Protein AF-0000000066936733 (afdb_homodimer)

Nearest PDB structures (foldseek):
  2cfc-assembly1_D  TM=8.389E-01  e=5.041E-12  Xanthobacter autotrophicus Py2
  1iy8-assembly1_B  TM=8.478E-01  e=8.019E-11  Leifsonia aquatica
  6jhb-assembly1_B-2  TM=8.256E-01  e=4.486E-10  Microcystis aeruginosa FACHB-905 = DIANCHI905
  5ts3-assembly1_B-2  TM=7.560E-01  e=9.069E-11  Brucella melitensis ATCC 23457
  7x5j-assembly1_D  TM=8.198E-01  e=4.363E-09  Candidatus Methanoliparum

Organism: NCBI:txid1442368

Structure (mmCIF, N/CA/C/O backbone):
data_AF-0000000066936733-model_v1
#
loop_
_entity.id
_entity.type
_entity.pdbx_description
1 polymer 'Uncharacterized protein'
#
loop_
_atom_site.group_PDB
_atom_site.id
_atom_site.type_symbol
_atom_site.label_atom_id
_atom_site.label_alt_id
_atom_site.label_comp_id
_atom_site.label_asym_id
_atom_site.label_entity_id
_atom_site.label_seq_id
_atom_site.pdbx_PDB_ins_code
_atom_site.Cartn_x
_atom_site.Cartn_y
_atom_site.Cartn_z
_atom_site.occupancy
_atom_site.B_iso_or_equiv
_atom_site.auth_seq_id
_atom_site.auth_comp_id
_atom_site.auth_asym_id
_atom_site.auth_atom_id
_atom_site.pdbx_PDB_model_num
ATOM 1 N N . MET A 1 1 ? 7.762 -40.188 -6.352 1 65.81 1 MET A N 1
ATOM 2 C CA . MET A 1 1 ? 6.75 -39.156 -6.543 1 65.81 1 MET A CA 1
ATOM 3 C C . MET A 1 1 ? 7.078 -37.906 -5.715 1 65.81 1 MET A C 1
ATOM 5 O O . MET A 1 1 ? 7.52 -38.031 -4.566 1 65.81 1 MET A O 1
ATOM 9 N N . GLY A 1 2 ? 7.18 -36.75 -6.48 1 73.94 2 GLY A N 1
ATOM 10 C CA . GLY A 1 2 ? 7.602 -35.562 -5.75 1 73.94 2 GLY A CA 1
ATOM 11 C C . GLY A 1 2 ? 6.551 -35.062 -4.777 1 73.94 2 GLY A C 1
ATOM 12 O O . GLY A 1 2 ? 5.395 -35.469 -4.828 1 73.94 2 GLY A O 1
ATOM 13 N N . ARG A 1 3 ? 6.855 -34.406 -3.805 1 79.44 3 ARG A N 1
ATOM 14 C CA . ARG A 1 3 ? 6.023 -33.875 -2.734 1 79.44 3 ARG A CA 1
ATOM 15 C C . ARG A 1 3 ? 4.91 -33 -3.293 1 79.44 3 ARG A C 1
ATOM 17 O O . ARG A 1 3 ? 3.902 -32.75 -2.625 1 79.44 3 ARG A O 1
ATOM 24 N N . LEU A 1 4 ? 4.984 -32.625 -4.613 1 88.5 4 LEU A N 1
ATOM 25 C CA . LEU A 1 4 ? 4.031 -31.703 -5.211 1 88.5 4 LEU A CA 1
ATOM 26 C C . LEU A 1 4 ? 3.385 -32.312 -6.449 1 88.5 4 LEU A C 1
ATOM 28 O O . LEU A 1 4 ? 2.904 -31.578 -7.324 1 88.5 4 LEU A O 1
ATOM 32 N N . ASP A 1 5 ? 3.475 -33.562 -6.422 1 89.56 5 ASP A N 1
ATOM 33 C CA . ASP A 1 5 ? 2.84 -34.25 -7.539 1 89.56 5 ASP A CA 1
ATOM 34 C C . ASP A 1 5 ? 1.349 -33.938 -7.605 1 89.56 5 ASP A C 1
ATOM 36 O O . ASP A 1 5 ? 0.648 -34 -6.594 1 89.56 5 ASP A O 1
ATOM 40 N N . GLY A 1 6 ? 0.917 -33.531 -8.797 1 89.06 6 GLY A N 1
ATOM 41 C CA . GLY A 1 6 ? -0.493 -33.25 -9.008 1 89.06 6 GLY A CA 1
ATOM 42 C C . GLY A 1 6 ? -0.861 -31.797 -8.695 1 89.06 6 GLY A C 1
ATOM 43 O O . GLY A 1 6 ? -1.984 -31.375 -8.969 1 89.06 6 GLY A O 1
ATOM 44 N N . LYS A 1 7 ? 0.044 -31.062 -8.117 1 91.94 7 LYS A N 1
ATOM 45 C CA . LYS A 1 7 ? -0.211 -29.656 -7.82 1 91.94 7 LYS A CA 1
ATOM 46 C C . LYS A 1 7 ? 0.039 -28.781 -9.047 1 91.94 7 LYS A C 1
ATOM 48 O O . LYS A 1 7 ? 0.949 -29.047 -9.836 1 91.94 7 LYS A O 1
ATOM 53 N N . VAL A 1 8 ? -0.805 -27.844 -9.188 1 96 8 VAL A N 1
ATOM 54 C CA . VAL A 1 8 ? -0.649 -26.828 -10.219 1 96 8 VAL A CA 1
ATOM 55 C C . VAL A 1 8 ? -0.465 -25.453 -9.57 1 96 8 VAL A C 1
ATOM 57 O O . VAL A 1 8 ? -1.306 -25.016 -8.789 1 96 8 VAL A O 1
ATOM 60 N N . MET A 1 9 ? 0.698 -24.766 -9.953 1 95.19 9 MET A N 1
ATOM 61 C CA . MET A 1 9 ? 1.066 -23.531 -9.258 1 95.19 9 MET A CA 1
ATOM 62 C C . MET A 1 9 ? 1.218 -22.375 -10.242 1 95.19 9 MET A C 1
ATOM 64 O O . MET A 1 9 ? 1.715 -22.562 -11.359 1 95.19 9 MET A O 1
ATOM 68 N N . ILE A 1 10 ? 0.729 -21.25 -9.805 1 96.62 10 ILE A N 1
ATOM 69 C CA . ILE A 1 10 ? 1.146 -20 -10.438 1 96.62 10 ILE A CA 1
ATOM 70 C C . ILE A 1 10 ? 2.283 -19.375 -9.633 1 96.62 10 ILE A C 1
ATOM 72 O O . ILE A 1 10 ? 2.189 -19.234 -8.414 1 96.62 10 ILE A O 1
ATOM 76 N N . VAL A 1 11 ? 3.4 -19.062 -10.281 1 93.31 11 VAL A N 1
ATOM 77 C CA . VAL A 1 11 ? 4.516 -18.359 -9.672 1 93.31 11 VAL A CA 1
ATOM 78 C C . VAL A 1 11 ? 4.762 -17.047 -10.414 1 93.31 11 VAL A C 1
ATOM 80 O O . VAL A 1 11 ? 5.016 -17.047 -11.625 1 93.31 11 VAL A O 1
ATOM 83 N N . THR A 1 12 ? 4.625 -15.945 -9.734 1 94.38 12 THR A N 1
ATOM 84 C CA . THR A 1 12 ? 4.914 -14.664 -10.359 1 94.38 12 THR A CA 1
ATOM 85 C C . THR A 1 12 ? 6.398 -14.328 -10.25 1 94.38 12 THR A C 1
ATOM 87 O O . THR A 1 12 ? 7.078 -14.789 -9.336 1 94.38 12 THR A O 1
ATOM 90 N N . GLY A 1 13 ? 6.883 -13.547 -11.211 1 91.44 13 GLY A N 1
ATOM 91 C CA . GLY A 1 13 ? 8.281 -13.156 -11.203 1 91.44 13 GLY A CA 1
ATOM 92 C C . GLY A 1 13 ? 9.211 -14.258 -11.68 1 91.44 13 GLY A C 1
ATOM 93 O O . GLY A 1 13 ? 10.398 -14.258 -11.344 1 91.44 13 GLY A O 1
ATOM 94 N N . SER A 1 14 ? 8.742 -15.18 -12.414 1 89.75 14 SER A N 1
ATOM 95 C CA . SER A 1 14 ? 9.484 -16.391 -12.773 1 89.75 14 SER A CA 1
ATOM 96 C C . SER A 1 14 ? 10.641 -16.062 -13.719 1 89.75 14 SER A C 1
ATOM 98 O O . SER A 1 14 ? 11.555 -16.875 -13.891 1 89.75 14 SER A O 1
ATOM 100 N N . GLY A 1 15 ? 10.641 -14.875 -14.305 1 85.62 15 GLY A N 1
ATOM 101 C CA . GLY A 1 15 ? 11.719 -14.484 -15.203 1 85.62 15 GLY A CA 1
ATOM 102 C C . GLY A 1 15 ? 12.797 -13.672 -14.523 1 85.62 15 GLY A C 1
ATOM 103 O O . GLY A 1 15 ? 13.781 -13.289 -15.156 1 85.62 15 GLY A O 1
ATOM 104 N N . SER A 1 16 ? 12.633 -13.242 -13.305 1 72.19 16 SER A N 1
ATOM 105 C CA . SER A 1 16 ? 13.469 -12.266 -12.609 1 72.19 16 SER A CA 1
ATOM 106 C C . SER A 1 16 ? 14.898 -12.766 -12.453 1 72.19 16 SER A C 1
ATOM 108 O O . SER A 1 16 ? 15.828 -11.977 -12.336 1 72.19 16 SER A O 1
ATOM 110 N N . GLY A 1 17 ? 15.281 -14.008 -12.469 1 57.44 17 GLY A N 1
ATOM 111 C CA . GLY A 1 17 ? 16.656 -14.484 -12.32 1 57.44 17 GLY A CA 1
ATOM 112 C C . GLY A 1 17 ? 17.531 -14.148 -13.516 1 57.44 17 GLY A C 1
ATOM 113 O O . GLY A 1 17 ? 18.75 -14.297 -13.453 1 57.44 17 GLY A O 1
ATOM 114 N N . PHE A 1 18 ? 17.078 -13.734 -14.578 1 50.59 18 PHE A N 1
ATOM 115 C CA . PHE A 1 18 ? 17.859 -13.578 -15.789 1 50.59 18 PHE A CA 1
ATOM 116 C C . PHE A 1 18 ? 17.797 -12.141 -16.312 1 50.59 18 PHE A C 1
ATOM 118 O O . PHE A 1 18 ? 18.594 -11.734 -17.141 1 50.59 18 PHE A O 1
ATOM 125 N N . GLY A 1 19 ? 17.016 -11.336 -15.992 1 49.41 19 GLY A N 1
ATOM 126 C CA . GLY A 1 19 ? 16.844 -10.047 -16.641 1 49.41 19 GLY A CA 1
ATOM 127 C C . GLY A 1 19 ? 17.641 -8.938 -15.969 1 49.41 19 GLY A C 1
ATOM 128 O O . GLY A 1 19 ? 18.203 -9.141 -14.891 1 49.41 19 GLY A O 1
ATOM 129 N N . ARG A 1 20 ? 18.109 -7.938 -16.781 1 42.97 20 ARG A N 1
ATOM 130 C CA . ARG A 1 20 ? 18.938 -6.742 -16.609 1 42.97 20 ARG A CA 1
ATOM 131 C C . ARG A 1 20 ? 18.625 -6.062 -15.281 1 42.97 20 ARG A C 1
ATOM 133 O O . ARG A 1 20 ? 19.234 -5.043 -14.945 1 42.97 20 ARG A O 1
ATOM 140 N N . GLY A 1 21 ? 17.453 -6.172 -14.938 1 42.09 21 GLY A N 1
ATOM 141 C CA . GLY A 1 21 ? 17.172 -5.273 -13.828 1 42.09 21 GLY A CA 1
ATOM 142 C C . GLY A 1 21 ? 17.922 -5.637 -12.555 1 42.09 21 GLY A C 1
ATOM 143 O O . GLY A 1 21 ? 17.5 -5.258 -11.461 1 42.09 21 GLY A O 1
ATOM 144 N N . ARG A 1 22 ? 18.812 -6.594 -12.648 1 43.16 22 ARG A N 1
ATOM 145 C CA . ARG A 1 22 ? 19.797 -6.859 -11.594 1 43.16 22 ARG A CA 1
ATOM 146 C C . ARG A 1 22 ? 20.297 -5.559 -10.984 1 43.16 22 ARG A C 1
ATOM 148 O O . ARG A 1 22 ? 20.734 -5.539 -9.828 1 43.16 22 ARG A O 1
ATOM 155 N N . GLU A 1 23 ? 20.75 -4.742 -11.852 1 39.94 23 GLU A N 1
ATOM 156 C CA . GLU A 1 23 ? 21.375 -3.514 -11.359 1 39.94 23 GLU A CA 1
ATOM 157 C C . GLU A 1 23 ? 20.5 -2.83 -10.312 1 39.94 23 GLU A C 1
ATOM 159 O O . GLU A 1 23 ? 21 -2.148 -9.422 1 39.94 23 GLU A O 1
ATOM 164 N N . LYS A 1 24 ? 19.219 -2.695 -10.758 1 41.41 24 LYS A N 1
ATOM 165 C CA . LYS A 1 24 ? 18.422 -1.856 -9.875 1 41.41 24 LYS A CA 1
ATOM 166 C C . LYS A 1 24 ? 17.953 -2.633 -8.648 1 41.41 24 LYS A C 1
ATOM 168 O O . LYS A 1 24 ? 17.281 -2.086 -7.781 1 41.41 24 LYS A O 1
ATOM 173 N N . TYR A 1 25 ? 17.719 -4.027 -8.867 1 41.09 25 TYR A N 1
ATOM 174 C CA . TYR A 1 25 ? 17.453 -4.855 -7.695 1 41.09 25 TYR A CA 1
ATOM 175 C C . TYR A 1 25 ? 18.688 -5 -6.828 1 41.09 25 TYR A C 1
ATOM 177 O O . TYR A 1 25 ? 19.781 -5.242 -7.336 1 41.09 25 TYR A O 1
ATOM 185 N N . HIS A 1 26 ? 18.906 -4.289 -6.008 1 38.84 26 HIS A N 1
ATOM 186 C CA . HIS A 1 26 ? 20.047 -4.688 -5.188 1 38.84 26 HIS A CA 1
ATOM 187 C C . HIS A 1 26 ? 20.234 -6.199 -5.203 1 38.84 26 HIS A C 1
ATOM 189 O O . HIS A 1 26 ? 19.266 -6.949 -5.348 1 38.84 26 HIS A O 1
ATOM 195 N N . ALA A 1 27 ? 21.578 -6.699 -5.527 1 36.16 27 ALA A N 1
ATOM 196 C CA . ALA A 1 27 ? 22.188 -8.023 -5.582 1 36.16 27 ALA A CA 1
ATOM 197 C C . ALA A 1 27 ? 21.359 -9.047 -4.809 1 36.16 27 ALA A C 1
ATOM 199 O O . ALA A 1 27 ? 21.172 -10.172 -5.266 1 36.16 27 ALA A O 1
ATOM 200 N N . ASP A 1 28 ? 21.375 -8.961 -3.635 1 38.09 28 ASP A N 1
ATOM 201 C CA . ASP A 1 28 ? 21.344 -10.109 -2.729 1 38.09 28 ASP A CA 1
ATOM 202 C C . ASP A 1 28 ? 20 -10.82 -2.775 1 38.09 28 ASP A C 1
ATOM 204 O O . ASP A 1 28 ? 19.891 -11.992 -2.41 1 38.09 28 ASP A O 1
ATOM 208 N N . ASN A 1 29 ? 18.734 -10.164 -2.471 1 42.06 29 ASN A N 1
ATOM 209 C CA . ASN A 1 29 ? 17.719 -10.984 -1.828 1 42.06 29 ASN A CA 1
ATOM 210 C C . ASN A 1 29 ? 16.734 -11.562 -2.846 1 42.06 29 ASN A C 1
ATOM 212 O O . ASN A 1 29 ? 16.297 -12.703 -2.715 1 42.06 29 ASN A O 1
ATOM 216 N N . ALA A 1 30 ? 15.945 -10.766 -3.787 1 47.16 30 ALA A N 1
ATOM 217 C CA . ALA A 1 30 ? 14.617 -11.148 -4.258 1 47.16 30 ALA A CA 1
ATOM 218 C C . ALA A 1 30 ? 14.703 -12.062 -5.477 1 47.16 30 ALA A C 1
ATOM 220 O O . ALA A 1 30 ? 14 -13.07 -5.559 1 47.16 30 ALA A O 1
ATOM 221 N N . PRO A 1 31 ? 15.344 -11.633 -6.703 1 48.5 31 PRO A N 1
ATOM 222 C CA . PRO A 1 31 ? 15.203 -12.328 -7.984 1 48.5 31 PRO A CA 1
ATOM 223 C C . PRO A 1 31 ? 15.602 -13.797 -7.91 1 48.5 31 PRO A C 1
ATOM 225 O O . PRO A 1 31 ? 14.938 -14.648 -8.5 1 48.5 31 PRO A O 1
ATOM 228 N N . ILE A 1 32 ? 16.75 -14.008 -7.207 1 53.69 32 ILE A N 1
ATOM 229 C CA . ILE A 1 32 ? 17.297 -15.359 -7.207 1 53.69 32 ILE A CA 1
ATOM 230 C C . ILE A 1 32 ? 16.312 -16.312 -6.543 1 53.69 32 ILE A C 1
ATOM 232 O O . ILE A 1 32 ? 16.219 -17.484 -6.93 1 53.69 32 ILE A O 1
ATOM 236 N N . SER A 1 33 ? 15.258 -15.703 -5.996 1 66.88 33 SER A N 1
ATOM 237 C CA . SER A 1 33 ? 14.398 -16.531 -5.16 1 66.88 33 SER A CA 1
ATOM 238 C C . SER A 1 33 ? 13.219 -17.094 -5.957 1 66.88 33 SER A C 1
ATOM 240 O O . SER A 1 33 ? 12.875 -18.266 -5.828 1 66.88 33 SER A O 1
ATOM 242 N N . CYS A 1 34 ? 12.922 -16.359 -7.109 1 80.56 34 CYS A N 1
ATOM 243 C CA . CYS A 1 34 ? 11.758 -16.844 -7.832 1 80.56 34 CYS A CA 1
ATOM 244 C C . CYS A 1 34 ? 12.125 -18 -8.742 1 80.56 34 CYS A C 1
ATOM 246 O O . CYS A 1 34 ? 11.383 -18.984 -8.836 1 80.56 34 CYS A O 1
ATOM 248 N N . LEU A 1 35 ? 13.32 -17.891 -9.336 1 82.12 35 LEU A N 1
ATOM 249 C CA . LEU A 1 35 ? 13.805 -18.969 -10.18 1 82.12 35 LEU A CA 1
ATOM 250 C C . LEU A 1 35 ? 14 -20.25 -9.367 1 82.12 35 LEU A C 1
ATOM 252 O O . LEU A 1 35 ? 13.609 -21.328 -9.812 1 82.12 35 LEU A O 1
ATOM 256 N N . LYS A 1 36 ? 14.523 -20.062 -8.25 1 82.5 36 LYS A N 1
ATOM 257 C CA . LYS A 1 36 ? 14.75 -21.219 -7.387 1 82.5 36 LYS A CA 1
ATOM 258 C C . LYS A 1 36 ? 13.43 -21.875 -6.965 1 82.5 36 LYS A C 1
ATOM 260 O O . LYS A 1 36 ? 13.336 -23.094 -6.859 1 82.5 36 LYS A O 1
ATOM 265 N N . ILE A 1 37 ? 12.453 -21.078 -6.781 1 85.75 37 ILE A N 1
ATOM 266 C CA . ILE A 1 37 ? 11.133 -21.578 -6.398 1 85.75 37 ILE A CA 1
ATOM 267 C C . ILE A 1 37 ? 10.531 -22.375 -7.551 1 85.75 37 ILE A C 1
ATOM 269 O O . ILE A 1 37 ? 9.992 -23.469 -7.336 1 85.75 37 ILE A O 1
ATOM 273 N N . VAL A 1 38 ? 10.711 -21.859 -8.711 1 91 38 VAL A N 1
ATOM 274 C CA . VAL A 1 38 ? 10.203 -22.562 -9.891 1 91 38 VAL A CA 1
ATOM 275 C C . VAL A 1 38 ? 10.914 -23.906 -10.055 1 91 38 VAL A C 1
ATOM 277 O O . VAL A 1 38 ? 10.266 -24.938 -10.188 1 91 38 VAL A O 1
ATOM 280 N N . GLN A 1 39 ? 12.203 -23.891 -9.953 1 89.25 39 GLN A N 1
ATOM 281 C CA . GLN A 1 39 ? 13.008 -25.094 -10.141 1 89.25 39 GLN A CA 1
ATOM 282 C C . GLN A 1 39 ? 12.664 -26.156 -9.094 1 89.25 39 GLN A C 1
ATOM 284 O O . GLN A 1 39 ? 12.484 -27.328 -9.43 1 89.25 39 GLN A O 1
ATOM 289 N N . LYS A 1 40 ? 12.57 -25.688 -7.922 1 88.25 40 LYS A N 1
ATOM 290 C CA . LYS A 1 40 ? 12.273 -26.625 -6.832 1 88.25 40 LYS A CA 1
ATOM 291 C C . LYS A 1 40 ? 10.867 -27.188 -6.965 1 88.25 40 LYS A C 1
ATOM 293 O O . LYS A 1 40 ? 10.656 -28.391 -6.785 1 88.25 40 LYS A O 1
ATOM 298 N N . ALA A 1 41 ? 9.891 -26.406 -7.289 1 91.44 41 ALA A N 1
ATOM 299 C CA . ALA A 1 41 ? 8.516 -26.875 -7.465 1 91.44 41 ALA A CA 1
ATOM 300 C C . ALA A 1 41 ? 8.43 -27.922 -8.562 1 91.44 41 ALA A C 1
ATOM 302 O O . ALA A 1 41 ? 7.805 -28.969 -8.383 1 91.44 41 ALA A O 1
ATOM 303 N N . LEU A 1 42 ? 9.133 -27.688 -9.578 1 94 42 LEU A N 1
ATOM 304 C CA . LEU A 1 42 ? 9.125 -28.609 -10.703 1 94 42 LEU A CA 1
ATOM 305 C C . LEU A 1 42 ? 9.812 -29.922 -10.336 1 94 42 LEU A C 1
ATOM 307 O O . LEU A 1 42 ? 9.32 -31 -10.672 1 94 42 LEU A O 1
ATOM 311 N N . SER A 1 43 ? 10.906 -29.781 -9.617 1 91.88 43 SER A N 1
ATOM 312 C CA . SER A 1 43 ? 11.648 -30.969 -9.219 1 91.88 43 SER A CA 1
ATOM 313 C C . SER A 1 43 ? 10.836 -31.844 -8.273 1 91.88 43 SER A C 1
ATOM 315 O O . SER A 1 43 ? 11.039 -33.062 -8.203 1 91.88 43 SER A O 1
ATOM 317 N N . GLU A 1 44 ? 9.891 -31.188 -7.648 1 91.31 44 GLU A N 1
ATOM 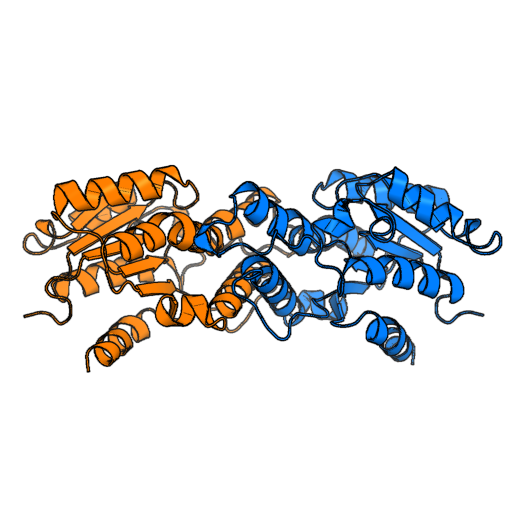318 C CA . GLU A 1 44 ? 9.047 -31.906 -6.703 1 91.31 44 GLU A CA 1
ATOM 319 C C . GLU A 1 44 ? 7.75 -32.375 -7.363 1 91.31 44 GLU A C 1
ATOM 321 O O . GLU A 1 44 ? 6.844 -32.875 -6.684 1 91.31 44 GLU A O 1
ATOM 326 N N . GLY A 1 45 ? 7.609 -32.125 -8.711 1 93.19 45 GLY A N 1
ATOM 327 C CA . GLY A 1 45 ? 6.547 -32.781 -9.469 1 93.19 45 GLY A CA 1
ATOM 328 C C . GLY A 1 45 ? 5.414 -31.828 -9.828 1 93.19 45 GLY A C 1
ATOM 329 O O . GLY A 1 45 ? 4.457 -32.219 -10.5 1 93.19 45 GLY A O 1
ATOM 330 N N . ALA A 1 46 ? 5.496 -30.594 -9.422 1 94.06 46 ALA A N 1
ATOM 331 C CA . ALA A 1 46 ? 4.422 -29.641 -9.688 1 94.06 46 ALA A CA 1
ATOM 332 C C . ALA A 1 46 ? 4.41 -29.219 -11.156 1 94.06 46 ALA A C 1
ATOM 334 O O . ALA A 1 46 ? 5.422 -29.344 -11.852 1 94.06 46 ALA A O 1
ATOM 335 N N . LEU A 1 47 ? 3.25 -28.859 -11.594 1 97.06 47 LEU A N 1
ATOM 336 C CA . LEU A 1 47 ? 3.107 -28.078 -12.812 1 97.06 47 LEU A CA 1
ATOM 337 C C . LEU A 1 47 ? 3.115 -26.578 -12.5 1 97.06 47 LEU A C 1
ATOM 339 O O . LEU A 1 47 ? 2.467 -26.141 -11.547 1 97.06 47 LEU A O 1
ATOM 343 N N . VAL A 1 48 ? 3.928 -25.828 -13.242 1 97.06 48 VAL A N 1
ATOM 344 C CA . VAL A 1 48 ? 4.125 -24.438 -12.852 1 97.06 48 VAL A CA 1
ATOM 345 C C . VAL A 1 48 ? 3.816 -23.516 -14.039 1 97.06 48 VAL A C 1
ATOM 347 O O . VAL A 1 48 ? 4.367 -23.688 -15.125 1 97.06 48 VAL A O 1
ATOM 350 N N . LEU A 1 49 ? 2.869 -22.641 -13.891 1 98.19 49 LEU A N 1
ATOM 351 C CA . LEU A 1 49 ? 2.693 -21.484 -14.773 1 98.19 49 LEU A CA 1
ATOM 352 C C . LEU A 1 49 ? 3.418 -20.266 -14.219 1 98.19 49 LEU A C 1
ATOM 354 O O . LEU A 1 49 ? 3.102 -19.797 -13.125 1 98.19 49 LEU A O 1
ATOM 358 N N . GLY A 1 50 ? 4.43 -19.75 -14.969 1 96.88 50 GLY A N 1
ATOM 359 C CA . GLY A 1 50 ? 5.242 -18.625 -14.531 1 96.88 50 GLY A CA 1
ATOM 360 C C . GLY A 1 50 ? 4.855 -17.312 -15.188 1 96.88 50 GLY A C 1
ATOM 361 O O . GLY A 1 50 ? 5.02 -17.156 -16.391 1 96.88 50 GLY A O 1
ATOM 362 N N . ILE A 1 51 ? 4.422 -16.359 -14.375 1 96.88 51 ILE A N 1
ATOM 363 C CA . ILE A 1 51 ? 4.039 -15.055 -14.891 1 96.88 51 ILE A CA 1
ATOM 364 C C . ILE A 1 51 ? 5.191 -14.062 -14.719 1 96.88 51 ILE A C 1
ATOM 366 O O . ILE A 1 51 ? 5.762 -13.961 -13.625 1 96.88 51 ILE A O 1
ATOM 370 N N . ASP A 1 52 ? 5.527 -13.414 -15.758 1 94.38 52 ASP A N 1
ATOM 371 C CA . ASP A 1 52 ? 6.488 -12.312 -15.695 1 94.38 52 ASP A CA 1
ATOM 372 C C . ASP A 1 52 ? 6.242 -11.305 -16.812 1 94.38 52 ASP A C 1
ATOM 374 O O . ASP A 1 52 ? 5.852 -11.68 -17.922 1 94.38 52 ASP A O 1
ATOM 378 N N . ILE A 1 53 ? 6.488 -10.086 -16.469 1 94.06 53 ILE A N 1
ATOM 379 C CA . ILE A 1 53 ? 6.352 -9.055 -17.484 1 94.06 53 ILE A CA 1
ATOM 380 C C . ILE A 1 53 ? 7.52 -9.141 -18.469 1 94.06 53 ILE A C 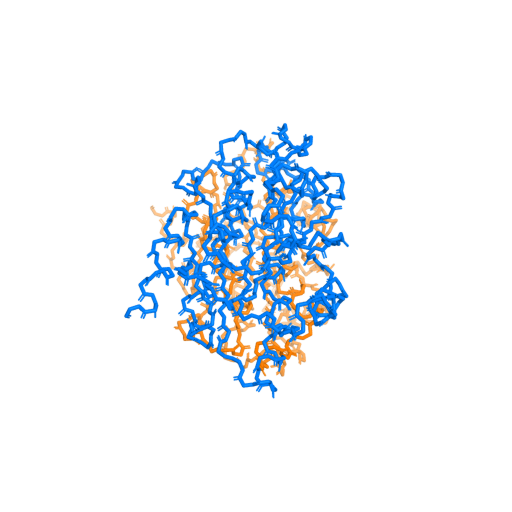1
ATOM 382 O O . ILE A 1 53 ? 7.406 -8.703 -19.609 1 94.06 53 ILE A O 1
ATOM 386 N N . ASN A 1 54 ? 8.617 -9.734 -18.031 1 90.94 54 ASN A N 1
ATOM 387 C CA . ASN A 1 54 ? 9.828 -9.906 -18.828 1 90.94 54 ASN A CA 1
ATOM 388 C C . ASN A 1 54 ? 9.789 -11.211 -19.625 1 90.94 54 ASN A C 1
ATOM 390 O O . ASN A 1 54 ? 10.25 -12.242 -19.141 1 90.94 54 ASN A O 1
ATOM 394 N N . GLN A 1 55 ? 9.391 -11.039 -20.906 1 93.25 55 GLN A N 1
ATOM 395 C CA . GLN A 1 55 ? 9.258 -12.234 -21.734 1 93.25 55 GLN A CA 1
ATOM 396 C C . GLN A 1 55 ? 10.609 -12.922 -21.922 1 93.25 55 GLN A C 1
ATOM 398 O O . GLN A 1 55 ? 10.734 -14.133 -21.703 1 93.25 55 GLN A O 1
ATOM 403 N N . PRO A 1 56 ? 11.656 -12.18 -22.234 1 91.38 56 PRO A N 1
ATOM 404 C CA . PRO A 1 56 ? 12.961 -12.844 -22.391 1 91.38 56 PRO A CA 1
ATOM 405 C C . PRO A 1 56 ? 13.398 -13.562 -21.125 1 91.38 56 PRO A C 1
ATOM 407 O O . PRO A 1 56 ? 13.992 -14.641 -21.188 1 91.38 56 PRO A O 1
ATOM 410 N N . GLY A 1 57 ? 13.117 -13.023 -19.984 1 89.38 57 GLY A N 1
ATOM 411 C CA . GLY A 1 57 ? 13.445 -13.664 -18.719 1 89.38 57 GLY A CA 1
ATOM 412 C C . GLY A 1 57 ? 12.719 -14.977 -18.5 1 89.38 57 GLY A C 1
ATOM 413 O O . GLY A 1 57 ? 13.32 -15.961 -18.062 1 89.38 57 GLY A O 1
ATOM 414 N N . ASN A 1 58 ? 11.438 -14.992 -18.844 1 91.81 58 ASN A N 1
ATOM 415 C CA . ASN A 1 58 ? 10.656 -16.219 -18.719 1 91.81 58 ASN A CA 1
ATOM 416 C C . ASN A 1 58 ? 11.148 -17.281 -19.688 1 91.81 58 ASN A C 1
ATOM 418 O O . ASN A 1 58 ? 11.203 -18.469 -19.328 1 91.81 58 ASN A O 1
ATOM 422 N N . ASP A 1 59 ? 11.477 -16.859 -20.844 1 93.19 59 ASP A N 1
ATOM 423 C CA . ASP A 1 59 ? 12.016 -17.797 -21.828 1 93.19 59 ASP A CA 1
ATOM 424 C C . ASP A 1 59 ? 13.336 -18.406 -21.344 1 93.19 59 ASP A C 1
ATOM 426 O O . ASP A 1 59 ? 13.57 -19.594 -21.516 1 93.19 59 ASP A O 1
ATOM 430 N N . ALA A 1 60 ? 14.133 -17.516 -20.734 1 91.88 60 ALA A N 1
ATOM 431 C CA . ALA A 1 60 ? 15.406 -17.984 -20.188 1 91.88 60 ALA A CA 1
ATOM 432 C C . ALA A 1 60 ? 15.188 -19 -19.078 1 91.88 60 ALA A C 1
ATOM 434 O O . ALA A 1 60 ? 15.938 -19.969 -18.953 1 91.88 60 ALA A O 1
ATOM 435 N N . THR A 1 61 ? 14.18 -18.781 -18.281 1 92.12 61 THR A N 1
ATOM 436 C CA . THR A 1 61 ? 13.82 -19.75 -17.25 1 92.12 61 THR A CA 1
ATOM 437 C C . THR A 1 61 ? 13.469 -21.094 -17.875 1 92.12 61 THR A C 1
ATOM 439 O O . THR A 1 61 ? 13.992 -22.125 -17.469 1 92.12 61 THR A O 1
ATOM 442 N N . LEU A 1 62 ? 12.648 -21.078 -18.875 1 94.81 62 LEU A N 1
ATOM 443 C CA . LEU A 1 62 ? 12.258 -22.297 -19.578 1 94.81 62 LEU A CA 1
ATOM 444 C C . LEU A 1 62 ? 13.477 -23 -20.156 1 94.81 62 LEU A C 1
ATOM 446 O O . LEU A 1 62 ? 13.633 -24.219 -19.984 1 94.81 62 LEU A O 1
ATOM 450 N N . ASP A 1 63 ? 14.391 -22.234 -20.719 1 94.31 63 ASP A N 1
ATOM 451 C CA . ASP A 1 63 ? 15.562 -22.781 -21.391 1 94.31 63 ASP A CA 1
ATOM 452 C C . ASP A 1 63 ? 16.547 -23.391 -20.375 1 94.31 63 ASP A C 1
ATOM 454 O O . ASP A 1 63 ? 17.312 -24.281 -20.719 1 94.31 63 ASP A O 1
ATOM 458 N N . SER A 1 64 ? 16.5 -22.875 -19.203 1 92.31 64 SER A N 1
ATOM 459 C CA . SER A 1 64 ? 17.438 -23.328 -18.172 1 92.31 64 SER A CA 1
ATOM 460 C C . SER A 1 64 ? 17 -24.656 -17.562 1 92.31 64 SER A C 1
ATOM 462 O O . SER A 1 64 ? 17.766 -25.312 -16.875 1 92.31 64 SER A O 1
ATOM 464 N N . LEU A 1 65 ? 15.812 -25.078 -17.797 1 94.31 65 LEU A N 1
ATOM 465 C CA . LEU A 1 65 ? 15.258 -26.281 -17.188 1 94.31 65 LEU A CA 1
ATOM 466 C C . LEU A 1 65 ? 15.648 -27.516 -17.984 1 94.31 65 LEU A C 1
ATOM 468 O O . LEU A 1 65 ? 15.711 -27.484 -19.219 1 94.31 65 LEU A O 1
ATOM 472 N N . PRO A 1 66 ? 15.961 -28.625 -17.281 1 94 66 PRO A N 1
ATOM 473 C CA . PRO A 1 66 ? 16.125 -29.891 -18 1 94 66 PRO A CA 1
ATOM 474 C C . PRO A 1 66 ? 14.891 -30.25 -18.828 1 94 66 PRO A C 1
ATOM 476 O O . PRO A 1 66 ? 13.773 -29.891 -18.469 1 94 66 PRO A O 1
ATOM 479 N N . THR A 1 67 ? 15.047 -31.062 -19.797 1 92.62 67 THR A N 1
ATOM 480 C CA . THR A 1 67 ? 13.977 -31.453 -20.719 1 92.62 67 THR A CA 1
ATOM 481 C C . THR A 1 67 ? 12.859 -32.156 -19.969 1 92.62 67 THR A C 1
ATOM 483 O O . THR A 1 67 ? 11.68 -32 -20.297 1 92.62 67 THR A O 1
ATOM 486 N N . THR A 1 68 ? 13.234 -32.875 -18.922 1 92.31 68 THR A N 1
ATOM 487 C CA . THR A 1 68 ? 12.258 -33.656 -18.156 1 92.31 68 THR A CA 1
ATOM 488 C C . THR A 1 68 ? 11.328 -32.75 -17.375 1 92.31 68 THR A C 1
ATOM 490 O O . THR A 1 68 ? 10.219 -33.125 -17.016 1 92.31 68 THR A O 1
ATOM 493 N N . LEU A 1 69 ? 11.773 -31.516 -17.141 1 94.06 69 LEU A N 1
ATOM 494 C CA . LEU A 1 69 ? 11 -30.609 -16.312 1 94.06 69 LEU A CA 1
ATOM 495 C C . LEU A 1 69 ? 10.367 -29.5 -17.156 1 94.06 69 LEU A C 1
ATOM 497 O O . LEU A 1 69 ? 9.367 -28.906 -16.75 1 94.06 69 LEU A O 1
ATOM 501 N N . SER A 1 70 ? 10.938 -29.219 -18.359 1 95.25 70 SER A N 1
ATOM 502 C CA . SER A 1 70 ? 10.516 -28.094 -19.172 1 95.25 70 SER A CA 1
ATOM 503 C C . SER A 1 70 ? 9.062 -28.234 -19.609 1 95.25 70 SER A C 1
ATOM 505 O O . SER A 1 70 ? 8.359 -27.234 -19.781 1 95.25 70 SER A O 1
ATOM 507 N N . GLN A 1 71 ? 8.578 -29.469 -19.766 1 94.38 71 GLN A N 1
ATOM 508 C CA . GLN A 1 71 ? 7.203 -29.719 -20.203 1 94.38 71 GLN A CA 1
ATOM 509 C C . GLN A 1 71 ? 6.207 -29.328 -19.109 1 94.38 71 GLN A C 1
ATOM 511 O O . GLN A 1 71 ? 5.031 -29.094 -19.391 1 94.38 71 GLN A O 1
ATOM 516 N N . ASN A 1 72 ? 6.707 -29.297 -17.859 1 96.75 72 ASN A N 1
ATOM 517 C CA . ASN A 1 72 ? 5.844 -28.984 -16.719 1 96.75 72 ASN A CA 1
ATOM 518 C C . ASN A 1 72 ? 5.867 -27.5 -16.391 1 96.75 72 ASN A C 1
ATOM 520 O O . ASN A 1 72 ? 5.219 -27.047 -15.438 1 96.75 72 ASN A O 1
ATOM 524 N N . PHE A 1 73 ? 6.602 -26.719 -17.141 1 97.31 73 PHE A N 1
ATOM 525 C CA . PHE A 1 73 ? 6.68 -25.266 -16.953 1 97.31 73 PHE A CA 1
ATOM 526 C C . PHE A 1 73 ? 6.023 -24.547 -18.125 1 97.31 73 PHE A C 1
ATOM 528 O O . PHE A 1 73 ? 6.32 -24.828 -19.281 1 97.31 73 PHE A O 1
ATOM 535 N N . CYS A 1 74 ? 5.109 -23.625 -17.875 1 97.62 74 CYS A N 1
ATOM 536 C CA . CYS A 1 74 ? 4.441 -22.797 -18.875 1 97.62 74 CYS A CA 1
ATOM 537 C C . CYS A 1 74 ? 4.73 -21.312 -18.641 1 97.62 74 CYS A C 1
ATOM 539 O O . CYS A 1 74 ? 4.168 -20.703 -17.734 1 97.62 74 CYS A O 1
ATOM 541 N N . PRO A 1 75 ? 5.656 -20.766 -19.484 1 96.94 75 PRO A N 1
ATOM 542 C CA . PRO A 1 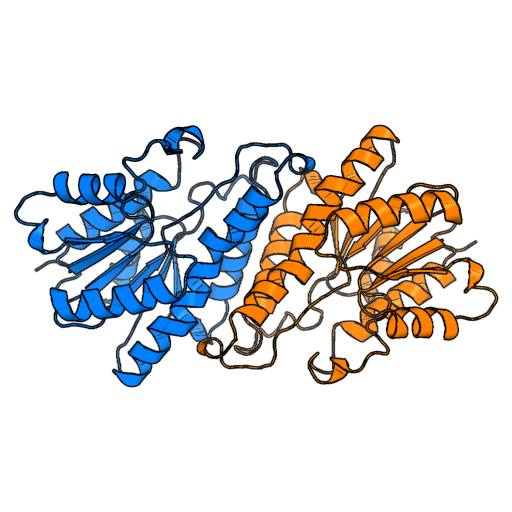75 ? 5.902 -19.328 -19.359 1 96.94 75 PRO A CA 1
ATOM 543 C C . PRO A 1 75 ? 4.727 -18.5 -19.859 1 96.94 75 PRO A C 1
ATOM 545 O O . PRO A 1 75 ? 4.141 -18.797 -20.891 1 96.94 75 PRO A O 1
ATOM 548 N N . PHE A 1 76 ? 4.359 -17.484 -19.078 1 97.56 76 PHE A N 1
ATOM 549 C CA . PHE A 1 76 ? 3.254 -16.594 -19.406 1 97.56 76 PHE A CA 1
ATOM 550 C C . PHE A 1 76 ? 3.648 -15.133 -19.203 1 97.56 76 PHE A C 1
ATOM 552 O O . PHE A 1 76 ? 4.012 -14.734 -18.094 1 97.56 76 PHE A O 1
ATOM 559 N N . THR A 1 77 ? 3.586 -14.328 -20.297 1 96.81 77 THR A N 1
ATOM 560 C CA . THR A 1 77 ? 4.012 -12.93 -20.234 1 96.81 77 THR A CA 1
ATOM 561 C C . THR A 1 77 ? 2.84 -12.023 -19.875 1 96.81 77 THR A C 1
ATOM 563 O O . THR A 1 77 ? 1.801 -12.047 -20.531 1 96.81 77 THR A O 1
ATOM 566 N N . GLY A 1 78 ? 3.035 -11.203 -18.781 1 96.81 78 GLY A N 1
ATOM 567 C CA . GLY A 1 78 ? 2.025 -10.25 -18.344 1 96.81 78 GLY A CA 1
ATOM 568 C C . GLY A 1 78 ? 2.406 -9.5 -17.078 1 96.81 78 GLY A C 1
ATOM 569 O O . GLY A 1 78 ? 3.307 -9.922 -16.359 1 96.81 78 GLY A O 1
ATOM 570 N N . SER A 1 79 ? 1.788 -8.398 -16.906 1 96.81 79 SER A N 1
ATOM 571 C CA . SER A 1 79 ? 1.98 -7.637 -15.68 1 96.81 79 SER A CA 1
ATOM 572 C C . SER A 1 79 ? 1.1 -8.172 -14.555 1 96.81 79 SER A C 1
ATOM 574 O O . SER A 1 79 ? -0.116 -8.297 -14.719 1 96.81 79 SER A O 1
ATOM 576 N N . VAL A 1 80 ? 1.76 -8.422 -13.445 1 96.75 80 VAL A N 1
ATOM 577 C CA . VAL A 1 80 ? 1.023 -8.984 -12.312 1 96.75 80 VAL A CA 1
ATOM 578 C C . VAL A 1 80 ? 0.103 -7.922 -11.719 1 96.75 80 VAL A C 1
ATOM 580 O O . VAL A 1 80 ? -0.75 -8.227 -10.883 1 96.75 80 VAL A O 1
ATOM 583 N N . SER A 1 81 ? 0.222 -6.66 -12.195 1 97 81 SER A N 1
ATOM 584 C CA . SER A 1 81 ? -0.6 -5.57 -11.672 1 97 81 SER A CA 1
ATOM 585 C C . SER A 1 81 ? -1.894 -5.43 -12.469 1 97 81 SER A C 1
ATOM 587 O O . SER A 1 81 ? -2.732 -4.582 -12.148 1 97 81 SER A O 1
ATOM 589 N N . HIS A 1 82 ? -2.088 -6.25 -13.5 1 98 82 HIS A N 1
ATOM 590 C CA . HIS A 1 82 ? -3.271 -6.16 -14.352 1 98 82 HIS A CA 1
ATOM 591 C C . HIS A 1 82 ? -4.207 -7.34 -14.117 1 98 82 HIS A C 1
ATOM 593 O O . HIS A 1 82 ? -3.789 -8.5 -14.219 1 98 82 HIS A O 1
ATOM 599 N N . GLU A 1 83 ? -5.414 -6.996 -13.891 1 97.81 83 GLU A N 1
ATOM 600 C CA . GLU A 1 83 ? -6.422 -8.016 -13.633 1 97.81 83 GLU A CA 1
ATOM 601 C C . GLU A 1 83 ? -6.508 -9.008 -14.797 1 97.81 83 GLU A C 1
ATOM 603 O O . GLU A 1 83 ? -6.609 -10.219 -14.578 1 97.81 83 GLU A O 1
ATOM 608 N N . GLN A 1 84 ? -6.453 -8.516 -15.969 1 98.19 84 GLN A N 1
ATOM 609 C CA . GLN A 1 84 ? -6.605 -9.367 -17.156 1 98.19 84 GLN A CA 1
ATOM 610 C C . GLN A 1 84 ? -5.484 -10.398 -17.234 1 98.19 84 GLN A C 1
ATOM 612 O O . GLN A 1 84 ? -5.703 -11.523 -17.688 1 98.19 84 GLN A O 1
ATOM 617 N N . THR A 1 85 ? -4.293 -10.078 -16.781 1 98.44 85 THR A N 1
ATOM 618 C CA . THR A 1 85 ? -3.184 -11.023 -16.75 1 98.44 85 THR A CA 1
ATOM 619 C C . THR A 1 85 ? -3.555 -12.273 -15.961 1 98.44 85 THR A C 1
ATOM 621 O O . THR A 1 85 ? -3.281 -13.391 -16.391 1 98.44 85 THR A O 1
ATOM 624 N N . TRP A 1 86 ? -4.246 -12.141 -14.859 1 98.25 86 TRP A N 1
ATOM 625 C CA . TRP A 1 86 ? -4.617 -13.25 -13.984 1 98.25 86 TRP A CA 1
ATOM 626 C C . TRP A 1 86 ? -5.727 -14.094 -14.609 1 98.25 86 TRP A C 1
ATOM 628 O O . TRP A 1 86 ? -5.695 -15.32 -14.547 1 98.25 86 TRP A O 1
ATOM 638 N N . ARG A 1 87 ? -6.641 -13.43 -15.273 1 98.06 87 ARG A N 1
ATOM 639 C CA . ARG A 1 87 ? -7.695 -14.156 -15.969 1 98.06 87 ARG A CA 1
ATOM 640 C C . ARG A 1 87 ? -7.129 -15 -17.109 1 98.06 87 ARG A C 1
ATOM 642 O O . ARG A 1 87 ? -7.469 -16.172 -17.25 1 98.06 87 ARG A O 1
ATOM 649 N N . ASP A 1 88 ? -6.273 -14.352 -17.844 1 98.38 88 ASP A N 1
ATOM 650 C CA . ASP A 1 88 ? -5.641 -15.055 -18.953 1 98.38 88 ASP A CA 1
ATOM 651 C C . ASP A 1 88 ? -4.762 -16.203 -18.453 1 98.38 88 ASP A C 1
ATOM 653 O O . ASP A 1 88 ? -4.684 -17.25 -19.094 1 98.38 88 ASP A O 1
ATOM 657 N N . ALA A 1 89 ? -4.098 -16.016 -17.312 1 98.12 89 ALA A N 1
ATOM 658 C CA . ALA A 1 89 ? -3.246 -17.047 -16.734 1 98.12 89 ALA A CA 1
ATOM 659 C C . ALA A 1 89 ? -4.07 -18.266 -16.312 1 98.12 89 ALA A C 1
ATOM 661 O O . ALA A 1 89 ? -3.656 -19.406 -16.516 1 98.12 89 ALA A O 1
ATOM 662 N N . LEU A 1 90 ? -5.227 -18.016 -15.719 1 97.56 90 LEU A N 1
ATOM 663 C CA . LEU A 1 90 ? -6.109 -19.109 -15.328 1 97.56 90 LEU A CA 1
ATOM 664 C C . LEU A 1 90 ? -6.574 -19.891 -16.547 1 97.56 90 LEU A C 1
ATOM 666 O O . LEU A 1 90 ? -6.602 -21.125 -16.531 1 97.56 90 LEU A O 1
ATOM 670 N N . GLN A 1 91 ? -6.895 -19.141 -17.594 1 97.62 91 GLN A N 1
ATOM 671 C CA . GLN A 1 91 ? -7.301 -19.781 -18.828 1 97.62 91 GLN A CA 1
ATOM 672 C C . GLN A 1 91 ? -6.16 -20.609 -19.422 1 97.62 91 GLN A C 1
ATOM 674 O O . GLN A 1 91 ? -6.367 -21.75 -19.859 1 97.62 91 GLN A O 1
ATOM 679 N N . MET A 1 92 ? -4.98 -20.062 -19.406 1 97.56 92 MET A N 1
ATOM 680 C CA . MET A 1 92 ? -3.811 -20.766 -19.922 1 97.56 92 MET A CA 1
ATOM 681 C C . MET A 1 92 ? -3.541 -22.047 -19.125 1 97.56 92 MET A C 1
ATOM 683 O O . MET A 1 92 ? -3.182 -23.078 -19.703 1 97.56 92 MET A O 1
ATOM 687 N N . SER A 1 93 ? -3.668 -21.984 -17.797 1 96.88 93 SER A N 1
ATOM 688 C CA . SER A 1 93 ? -3.482 -23.156 -16.938 1 96.88 93 SER A CA 1
ATOM 689 C C . SER A 1 93 ? -4.465 -24.266 -17.312 1 96.88 93 SER A C 1
ATOM 691 O O . SER A 1 93 ? -4.086 -25.438 -17.391 1 96.88 93 SER A O 1
ATOM 693 N N . ARG A 1 94 ? -5.691 -23.859 -17.547 1 95.38 94 ARG A N 1
ATOM 694 C CA . ARG A 1 94 ? -6.711 -24.828 -17.938 1 95.38 94 ARG A CA 1
ATOM 695 C C . ARG A 1 94 ? -6.355 -25.484 -19.281 1 95.38 94 ARG A C 1
ATOM 697 O O . ARG A 1 94 ? -6.527 -26.688 -19.438 1 95.38 94 ARG A O 1
ATOM 704 N N . GLU A 1 95 ? -5.883 -24.75 -20.141 1 96.56 95 GLU A N 1
ATOM 705 C CA . GLU A 1 95 ? -5.555 -25.25 -21.484 1 96.56 95 GLU A CA 1
ATOM 706 C C . GLU A 1 95 ? -4.32 -26.156 -21.438 1 96.56 95 GLU A C 1
ATOM 708 O O . GLU A 1 95 ? -4.301 -27.203 -22.078 1 96.56 95 GLU A O 1
ATOM 713 N N . LYS A 1 96 ? -3.373 -25.734 -20.656 1 96.19 96 LYS A N 1
ATOM 714 C CA . LYS A 1 96 ? -2.08 -26.406 -20.672 1 96.19 96 LYS A CA 1
ATOM 715 C C . LYS A 1 96 ? -2.076 -27.609 -19.719 1 96.19 96 LYS A C 1
ATOM 717 O O . LYS A 1 96 ? -1.527 -28.672 -20.047 1 96.19 96 LYS A O 1
ATOM 722 N N . PHE A 1 97 ? -2.746 -27.469 -18.547 1 96.44 97 PHE A N 1
ATOM 723 C CA . PHE A 1 97 ? -2.605 -28.469 -17.5 1 96.44 97 PHE A CA 1
ATOM 724 C C . PHE A 1 97 ? -3.938 -29.156 -17.219 1 96.44 97 PHE A C 1
ATOM 726 O O . PHE A 1 97 ? -4.008 -30.094 -16.422 1 96.44 97 PHE A O 1
ATOM 733 N N . SER A 1 98 ? -5.031 -28.688 -17.797 1 94.81 98 SER A N 1
ATOM 734 C CA . SER A 1 98 ? -6.387 -29.188 -17.594 1 94.81 98 SER A CA 1
ATOM 735 C C . SER A 1 98 ? -6.777 -29.141 -16.125 1 94.81 98 SER A C 1
ATOM 737 O O . SER A 1 98 ? -7.402 -30.078 -15.609 1 94.81 98 SER A O 1
ATOM 739 N N . ALA A 1 99 ? -6.262 -28.094 -15.484 1 92.81 99 ALA A N 1
ATOM 740 C CA . ALA A 1 99 ? -6.527 -27.953 -14.055 1 92.81 99 ALA A CA 1
ATOM 741 C C . ALA A 1 99 ? -6.492 -26.484 -13.633 1 92.81 99 ALA A C 1
ATOM 743 O O . ALA A 1 99 ? -5.836 -25.672 -14.273 1 92.81 99 ALA A O 1
ATOM 744 N N . LEU A 1 100 ? -7.254 -26.234 -12.547 1 93.88 100 LEU A N 1
ATOM 745 C CA . LEU A 1 100 ? -7.125 -24.969 -11.844 1 93.88 100 LEU A CA 1
ATOM 746 C C . LEU A 1 100 ? -5.918 -24.984 -10.914 1 93.88 100 LEU A C 1
ATOM 748 O O . LEU A 1 100 ? -5.668 -25.969 -10.227 1 93.88 100 LEU A O 1
ATOM 752 N N . PRO A 1 101 ? -5.184 -23.875 -11.008 1 96 101 PRO A N 1
ATOM 753 C CA . PRO A 1 101 ? -4.109 -23.828 -10.008 1 96 101 PRO A CA 1
ATOM 754 C C . PRO A 1 101 ? -4.633 -23.891 -8.578 1 96 101 PRO A C 1
ATOM 756 O O . PRO A 1 101 ? -5.68 -23.312 -8.273 1 96 101 PRO A O 1
ATOM 759 N N . ASP A 1 102 ? -3.916 -24.625 -7.793 1 92.56 102 ASP A N 1
ATOM 760 C CA . ASP A 1 102 ? -4.328 -24.719 -6.398 1 92.56 102 ASP A CA 1
ATOM 761 C C . ASP A 1 102 ? -3.383 -23.938 -5.492 1 92.56 102 ASP A C 1
ATOM 763 O O . ASP A 1 102 ? -3.598 -23.859 -4.281 1 92.56 102 ASP A O 1
ATOM 767 N N . THR A 1 103 ? -2.338 -23.375 -6.082 1 90.88 103 THR A N 1
ATOM 768 C CA . THR A 1 103 ? -1.367 -22.578 -5.324 1 90.88 103 THR A CA 1
ATOM 769 C C . THR A 1 103 ? -0.915 -21.359 -6.121 1 90.88 103 THR A C 1
ATOM 771 O O . THR A 1 103 ? -0.657 -21.469 -7.324 1 90.88 103 THR A O 1
ATOM 774 N N . VAL A 1 104 ? -0.915 -20.266 -5.465 1 92.81 104 VAL A N 1
ATOM 775 C CA . VAL A 1 104 ? -0.327 -19.047 -6.027 1 92.81 104 VAL A CA 1
ATOM 776 C C . VAL A 1 104 ? 0.837 -18.594 -5.156 1 92.81 104 VAL A C 1
ATOM 778 O O . VAL A 1 104 ? 0.688 -18.438 -3.939 1 92.81 104 VAL A O 1
ATOM 781 N N . VAL A 1 105 ? 2.002 -18.484 -5.805 1 89.88 105 VAL A N 1
ATOM 782 C CA . VAL A 1 105 ? 3.176 -17.938 -5.137 1 89.88 105 VAL A CA 1
ATOM 783 C C . VAL A 1 105 ? 3.479 -16.547 -5.691 1 89.88 105 VAL A C 1
ATOM 785 O O . VAL A 1 105 ? 3.994 -16.406 -6.805 1 89.88 105 VAL A O 1
ATOM 788 N N . ASN A 1 106 ? 3.131 -15.586 -4.91 1 90.38 106 ASN A N 1
ATOM 789 C CA . ASN A 1 106 ? 3.486 -14.219 -5.254 1 90.38 106 ASN A CA 1
ATOM 790 C C . ASN A 1 106 ? 4.941 -13.914 -4.906 1 90.38 106 ASN A C 1
ATOM 792 O O . ASN A 1 106 ? 5.25 -13.555 -3.768 1 90.38 106 ASN A O 1
ATOM 796 N N . CYS A 1 107 ? 5.754 -13.953 -5.957 1 84.81 107 CYS A N 1
ATOM 797 C CA . CYS A 1 107 ? 7.191 -13.797 -5.77 1 84.81 107 CYS A CA 1
ATOM 798 C C . CYS A 1 107 ? 7.695 -12.523 -6.445 1 84.81 107 CYS A C 1
ATOM 800 O O . CYS A 1 107 ? 8.734 -11.984 -6.062 1 84.81 107 CYS A O 1
ATOM 802 N N . ALA A 1 108 ? 6.875 -12.047 -7.438 1 85.62 108 ALA A N 1
ATOM 803 C CA . ALA A 1 108 ? 7.254 -10.797 -8.094 1 85.62 108 ALA A CA 1
ATOM 804 C C . ALA A 1 108 ? 7.391 -9.672 -7.078 1 85.62 108 ALA A C 1
ATOM 806 O O . ALA A 1 108 ? 6.586 -9.555 -6.152 1 85.62 108 ALA A O 1
ATOM 807 N N . GLY A 1 109 ? 8.461 -8.922 -7.191 1 82.62 109 GLY A N 1
ATOM 808 C CA . GLY A 1 109 ? 8.688 -7.797 -6.293 1 82.62 109 GLY A CA 1
ATOM 809 C C . GLY A 1 109 ? 9.453 -6.66 -6.938 1 82.62 109 GLY A C 1
ATOM 810 O O . GLY A 1 109 ? 10.234 -6.875 -7.863 1 82.62 109 GLY A O 1
ATOM 811 N N . TYR A 1 110 ? 9.156 -5.469 -6.508 1 83.06 110 TYR A N 1
ATOM 812 C CA . TYR A 1 110 ? 9.852 -4.262 -6.941 1 83.06 110 TYR A CA 1
ATOM 813 C C . TYR A 1 110 ? 10.453 -3.523 -5.75 1 83.06 110 TYR A C 1
ATOM 815 O O . TYR A 1 110 ? 9.766 -3.26 -4.762 1 83.06 110 TYR A O 1
ATOM 823 N N . VAL A 1 111 ? 11.742 -3.32 -5.805 1 78.19 111 VAL A N 1
ATOM 824 C CA . VAL A 1 111 ? 12.461 -2.506 -4.832 1 78.19 111 VAL A CA 1
ATOM 825 C C . VAL A 1 111 ? 12.969 -1.231 -5.5 1 78.19 111 VAL A C 1
ATOM 827 O O . VAL A 1 111 ? 13.648 -1.291 -6.527 1 78.19 111 VAL A O 1
ATOM 830 N N . HIS A 1 112 ? 12.469 -0.136 -5.031 1 76.25 112 HIS A N 1
ATOM 831 C CA . HIS A 1 112 ? 12.969 1.102 -5.617 1 76.25 112 HIS A CA 1
ATOM 832 C C . HIS A 1 112 ? 14.461 1.277 -5.344 1 76.25 112 HIS A C 1
ATOM 834 O O . HIS A 1 112 ? 15.016 0.609 -4.469 1 76.25 112 HIS A O 1
ATOM 840 N N . LEU A 1 113 ? 15.062 2.166 -6.188 1 68.38 113 LEU A N 1
ATOM 841 C CA . LEU A 1 113 ? 16.5 2.381 -6.082 1 68.38 113 LEU A CA 1
ATOM 842 C C . LEU A 1 113 ? 16.859 3.055 -4.762 1 68.38 113 LEU A C 1
ATOM 844 O O . LEU A 1 113 ? 16.031 3.74 -4.168 1 68.38 113 LEU A O 1
ATOM 848 N N . GLY A 1 114 ? 17.922 2.467 -4.043 1 66 114 GLY A N 1
ATOM 849 C CA . GLY A 1 114 ? 18.453 3.016 -2.807 1 66 114 GLY A CA 1
ATOM 850 C C . GLY A 1 114 ? 18.594 4.527 -2.834 1 66 114 GLY A C 1
ATOM 851 O O . GLY A 1 114 ? 19.484 5.062 -3.494 1 66 114 GLY A O 1
ATOM 852 N N . ALA A 1 115 ? 17.484 5.309 -2.746 1 68.12 115 ALA A N 1
ATOM 853 C CA . ALA A 1 115 ? 17.484 6.766 -2.617 1 68.12 115 ALA A CA 1
ATOM 854 C C . ALA A 1 115 ? 17 7.191 -1.234 1 68.12 115 ALA A C 1
ATOM 856 O O . ALA A 1 115 ? 16.391 6.402 -0.514 1 68.12 115 ALA A O 1
ATOM 857 N N . ASP A 1 116 ? 17.547 8.422 -0.963 1 75.12 116 ASP A N 1
ATOM 858 C CA . ASP A 1 116 ? 16.922 9.008 0.216 1 75.12 116 ASP A CA 1
ATOM 859 C C . ASP A 1 116 ? 15.398 9.008 0.081 1 75.12 116 ASP A C 1
ATOM 861 O O . ASP A 1 116 ? 14.867 9.102 -1.028 1 75.12 116 ASP A O 1
ATOM 865 N N . ALA A 1 117 ? 14.734 8.789 1.136 1 76.44 117 ALA A N 1
ATOM 866 C CA . ALA A 1 117 ? 13.281 8.641 1.143 1 76.44 117 ALA A CA 1
ATOM 867 C C . ALA A 1 117 ? 12.609 9.781 0.395 1 76.44 117 ALA A C 1
ATOM 869 O O . ALA A 1 117 ? 11.602 9.586 -0.284 1 76.44 117 ALA A O 1
ATOM 870 N N . HIS A 1 118 ? 13.234 10.977 0.492 1 83.81 118 HIS A N 1
ATOM 871 C CA . HIS A 1 118 ? 12.602 12.148 -0.109 1 83.81 118 HIS A CA 1
ATOM 872 C C . HIS A 1 118 ? 12.938 12.25 -1.593 1 83.81 118 HIS A C 1
ATOM 874 O O . HIS A 1 118 ? 12.336 13.055 -2.312 1 83.81 118 HIS A O 1
ATOM 880 N N . ALA A 1 119 ? 13.805 11.391 -2.057 1 86.38 119 ALA A N 1
ATOM 881 C CA . ALA A 1 119 ? 14.242 11.469 -3.447 1 86.38 119 ALA A CA 1
ATOM 882 C C . ALA A 1 119 ? 13.641 10.344 -4.281 1 86.38 119 ALA A C 1
ATOM 884 O O . ALA A 1 119 ? 13.906 10.234 -5.48 1 86.38 119 ALA A O 1
ATOM 885 N N . VAL A 1 120 ? 12.82 9.523 -3.66 1 87.88 120 VAL A N 1
ATOM 886 C CA . VAL A 1 120 ? 12.172 8.438 -4.391 1 87.88 120 VAL A CA 1
ATOM 887 C C . VAL A 1 120 ? 11.133 9.008 -5.352 1 87.88 120 VAL A C 1
ATOM 889 O O . VAL A 1 120 ? 10.203 9.703 -4.93 1 87.88 120 VAL A O 1
ATOM 892 N N . PRO A 1 121 ? 11.281 8.758 -6.684 1 92.5 121 PRO A N 1
ATOM 893 C CA . PRO A 1 121 ? 10.281 9.25 -7.633 1 92.5 121 PRO A CA 1
ATOM 894 C C . PRO A 1 121 ? 8.898 8.641 -7.402 1 92.5 121 PRO A C 1
ATOM 896 O O . PRO A 1 121 ? 8.789 7.508 -6.922 1 92.5 121 PRO A O 1
ATOM 899 N N . GLU A 1 122 ? 7.879 9.406 -7.781 1 94.81 122 GLU A N 1
ATOM 900 C CA . GLU A 1 122 ? 6.504 8.961 -7.574 1 94.81 122 GLU A CA 1
ATOM 901 C C . GLU A 1 122 ? 6.23 7.656 -8.312 1 94.81 122 GLU A C 1
ATOM 903 O O . GLU A 1 122 ? 5.527 6.781 -7.801 1 94.81 122 GLU A O 1
ATOM 908 N N . ASP A 1 123 ? 6.762 7.566 -9.484 1 94.25 123 ASP A N 1
ATOM 909 C CA . ASP A 1 123 ? 6.543 6.355 -10.273 1 94.25 123 ASP A CA 1
ATOM 910 C C . ASP A 1 123 ? 7.098 5.125 -9.562 1 94.25 123 ASP A C 1
ATOM 912 O O . ASP A 1 123 ? 6.512 4.043 -9.625 1 94.25 123 ASP A O 1
ATOM 916 N N . ASP A 1 124 ? 8.219 5.27 -8.875 1 90.62 124 ASP A N 1
ATOM 917 C CA . ASP A 1 124 ? 8.805 4.176 -8.109 1 90.62 124 ASP A CA 1
ATOM 918 C C . ASP A 1 124 ? 7.938 3.818 -6.906 1 90.62 124 ASP A C 1
ATOM 920 O O . ASP A 1 124 ? 7.734 2.641 -6.605 1 90.62 124 ASP A O 1
ATOM 924 N N . PHE A 1 125 ? 7.48 4.836 -6.266 1 93 125 PHE A N 1
ATOM 925 C CA . PHE A 1 125 ? 6.578 4.605 -5.145 1 93 125 PHE A CA 1
ATOM 926 C C . PHE A 1 125 ? 5.355 3.807 -5.59 1 93 125 PHE A C 1
ATOM 928 O O . PHE A 1 125 ? 5.008 2.797 -4.973 1 93 125 PHE A O 1
ATOM 935 N N . ASP A 1 126 ? 4.73 4.301 -6.691 1 95.56 126 ASP A N 1
ATOM 936 C CA . ASP A 1 126 ? 3.531 3.639 -7.191 1 95.56 126 ASP A CA 1
ATOM 937 C C . ASP A 1 126 ? 3.828 2.199 -7.602 1 95.56 126 ASP A C 1
ATOM 939 O O . ASP A 1 126 ? 3.031 1.296 -7.336 1 95.56 126 ASP A O 1
ATOM 943 N N . ARG A 1 127 ? 4.941 2.002 -8.18 1 92 127 ARG A N 1
ATOM 944 C CA . ARG A 1 127 ? 5.316 0.68 -8.672 1 92 127 ARG A CA 1
ATOM 945 C C . ARG A 1 127 ? 5.484 -0.304 -7.516 1 92 127 ARG A C 1
ATOM 947 O O . ARG A 1 127 ? 5.176 -1.489 -7.656 1 92 127 ARG A O 1
ATOM 954 N N . VAL A 1 128 ? 5.969 0.147 -6.363 1 90.62 128 VAL A N 1
ATOM 955 C CA . VAL A 1 128 ? 6.141 -0.705 -5.191 1 90.62 128 VAL A CA 1
ATOM 956 C C . VAL A 1 128 ? 4.805 -1.345 -4.812 1 90.62 128 VAL A C 1
ATOM 958 O O . VAL A 1 128 ? 4.727 -2.559 -4.609 1 90.62 128 VAL A O 1
ATOM 961 N N . TRP A 1 129 ? 3.781 -0.602 -4.836 1 94.69 129 TRP A N 1
ATOM 962 C CA . TRP A 1 129 ? 2.477 -1.109 -4.422 1 94.69 129 TRP A CA 1
ATOM 963 C C . TRP A 1 129 ? 1.84 -1.943 -5.527 1 94.69 129 TRP A C 1
ATOM 965 O O . TRP A 1 129 ? 1.197 -2.961 -5.258 1 94.69 129 TRP A O 1
ATOM 975 N N . GLN A 1 130 ? 2.047 -1.502 -6.773 1 95.5 130 GLN A N 1
ATOM 976 C CA . GLN A 1 130 ? 1.458 -2.176 -7.926 1 95.5 130 GLN A CA 1
ATOM 977 C C . GLN A 1 130 ? 2.041 -3.574 -8.102 1 95.5 130 GLN A C 1
ATOM 979 O O . GLN A 1 130 ? 1.345 -4.492 -8.539 1 95.5 130 GLN A O 1
ATOM 984 N N . VAL A 1 131 ? 3.246 -3.771 -7.668 1 92.38 131 VAL A N 1
ATOM 985 C CA . VAL A 1 131 ? 3.922 -5.035 -7.945 1 92.38 131 VAL A CA 1
ATOM 986 C C . VAL A 1 131 ? 3.967 -5.887 -6.68 1 92.38 131 VAL A C 1
ATOM 988 O O . VAL A 1 131 ? 3.873 -7.113 -6.746 1 92.38 131 VAL A O 1
ATOM 991 N N . ASN A 1 132 ? 4.059 -5.234 -5.531 1 89.25 132 ASN A N 1
ATOM 992 C CA . ASN A 1 132 ? 4.316 -5.992 -4.309 1 89.25 132 ASN A CA 1
ATOM 993 C C . ASN A 1 132 ? 3.02 -6.336 -3.578 1 89.25 132 ASN A C 1
ATOM 995 O O . ASN A 1 132 ? 2.941 -7.352 -2.889 1 89.25 132 ASN A O 1
ATOM 999 N N . VAL A 1 133 ? 2.004 -5.5 -3.723 1 92.62 133 VAL A N 1
ATOM 1000 C CA . VAL A 1 133 ? 0.822 -5.68 -2.887 1 92.62 133 VAL A CA 1
ATOM 1001 C C . VAL A 1 133 ? -0.387 -6.004 -3.762 1 92.62 133 VAL A C 1
ATOM 1003 O O . VAL A 1 133 ? -1.162 -6.91 -3.451 1 92.62 133 VAL A O 1
ATOM 1006 N N . LYS A 1 134 ? -0.49 -5.328 -4.883 1 95.94 134 LYS A N 1
ATOM 1007 C CA . LYS A 1 134 ? -1.673 -5.469 -5.727 1 95.94 134 LYS A CA 1
ATOM 1008 C C . LYS A 1 134 ? -1.828 -6.902 -6.227 1 95.94 134 LYS A C 1
ATOM 1010 O O . LYS A 1 134 ? -2.947 -7.398 -6.363 1 95.94 134 LYS A O 1
ATOM 1015 N N . PRO A 1 135 ? -0.78 -7.605 -6.473 1 94.19 135 PRO A N 1
ATOM 1016 C CA . PRO A 1 135 ? -0.957 -8.992 -6.91 1 94.19 135 PRO A CA 1
ATOM 1017 C C . PRO A 1 135 ? -1.721 -9.836 -5.895 1 94.19 135 PRO A C 1
ATOM 1019 O O . PRO A 1 135 ? -2.496 -10.719 -6.277 1 94.19 135 PRO A O 1
ATOM 1022 N N . LEU A 1 136 ? -1.503 -9.625 -4.656 1 91.25 136 LEU A N 1
ATOM 1023 C CA . LEU A 1 136 ? -2.285 -10.336 -3.648 1 91.25 136 LEU A CA 1
ATOM 1024 C C . LEU A 1 136 ? -3.764 -9.977 -3.756 1 91.25 136 LEU A C 1
ATOM 1026 O O . LEU A 1 136 ? -4.625 -10.852 -3.684 1 91.25 136 LEU A O 1
ATOM 1030 N N . TYR A 1 137 ? -4.031 -8.75 -3.924 1 92.19 137 TYR A N 1
ATOM 1031 C CA . TYR A 1 137 ? -5.398 -8.305 -4.148 1 92.19 137 TYR A CA 1
ATOM 1032 C C . TYR A 1 137 ? -6.012 -9.008 -5.355 1 92.19 137 TYR A C 1
ATOM 1034 O O . TYR A 1 137 ? -7.141 -9.5 -5.285 1 92.19 137 TYR A O 1
ATOM 1042 N N . LEU A 1 138 ? -5.281 -9.102 -6.418 1 95.81 138 LEU A N 1
ATOM 1043 C CA . LEU A 1 138 ? -5.809 -9.672 -7.656 1 95.81 138 LEU A CA 1
ATOM 1044 C C . LEU A 1 138 ? -5.961 -11.188 -7.531 1 95.81 138 LEU A C 1
ATOM 1046 O O . LEU A 1 138 ? -6.879 -11.766 -8.117 1 95.81 138 LEU A O 1
ATOM 1050 N N . THR A 1 139 ? -5.043 -11.797 -6.742 1 93.19 139 THR A N 1
ATOM 1051 C CA . THR A 1 139 ? -5.23 -13.211 -6.445 1 93.19 139 THR A CA 1
ATOM 1052 C C . THR A 1 139 ? -6.555 -13.445 -5.723 1 93.19 139 THR A C 1
ATOM 1054 O O . THR A 1 139 ? -7.32 -14.336 -6.086 1 93.19 139 THR A O 1
ATOM 1057 N N . VAL A 1 140 ? -6.836 -12.625 -4.777 1 89.19 140 VAL A N 1
ATOM 1058 C CA . VAL A 1 140 ? -8.055 -12.742 -3.98 1 89.19 140 VAL A CA 1
ATOM 1059 C C . VAL A 1 140 ? -9.273 -12.445 -4.852 1 89.19 140 VAL A C 1
ATOM 1061 O O . VAL A 1 140 ? -10.289 -13.148 -4.773 1 89.19 140 VAL A O 1
ATOM 1064 N N . LYS A 1 141 ? -9.156 -11.523 -5.711 1 92.12 141 LYS A N 1
ATOM 1065 C CA . LYS A 1 141 ? -10.273 -11.062 -6.527 1 92.12 141 LYS A CA 1
ATOM 1066 C C . LYS A 1 141 ? -10.57 -12.047 -7.656 1 92.12 141 LYS A C 1
ATOM 1068 O O . LYS A 1 141 ? -11.734 -12.289 -7.984 1 92.12 141 LYS A O 1
ATOM 1073 N N . VAL A 1 142 ? -9.539 -12.617 -8.227 1 95.12 142 VAL A N 1
ATOM 1074 C CA . VAL A 1 142 ? -9.711 -13.344 -9.484 1 95.12 142 VAL A CA 1
ATOM 1075 C C . VAL A 1 142 ? -9.617 -14.844 -9.227 1 95.12 142 VAL A C 1
ATOM 1077 O O . VAL A 1 142 ? -10.43 -15.617 -9.727 1 95.12 142 VAL A O 1
ATOM 1080 N N . VAL A 1 143 ? -8.664 -15.289 -8.375 1 93.44 143 VAL A N 1
ATOM 1081 C CA . VAL A 1 143 ? -8.344 -16.703 -8.258 1 93.44 143 VAL A CA 1
ATOM 1082 C C . VAL A 1 143 ? -9.227 -17.359 -7.191 1 93.44 143 VAL A C 1
ATOM 1084 O O . VAL A 1 143 ? -9.758 -18.453 -7.395 1 93.44 143 VAL A O 1
ATOM 1087 N N . VAL A 1 144 ? -9.484 -16.672 -6.129 1 88.62 144 VAL A N 1
ATOM 1088 C CA . VAL A 1 144 ? -10.188 -17.234 -4.977 1 88.62 144 VAL A CA 1
ATOM 1089 C C . VAL A 1 144 ? -11.617 -17.578 -5.367 1 88.62 144 VAL A C 1
ATOM 1091 O O . VAL A 1 144 ? -12.109 -18.672 -5.051 1 88.62 144 VAL A O 1
ATOM 1094 N N . PRO A 1 145 ? -12.273 -16.703 -6.113 1 90.38 145 PRO A N 1
ATOM 1095 C CA . PRO A 1 145 ? -13.625 -17.094 -6.535 1 90.38 145 PRO A CA 1
ATOM 1096 C C . PRO A 1 145 ? -13.633 -18.375 -7.379 1 90.38 145 PRO A C 1
ATOM 1098 O O . PRO A 1 145 ? -14.578 -19.172 -7.297 1 90.38 145 PRO A O 1
ATOM 1101 N N . CYS A 1 146 ? -12.586 -18.562 -8.156 1 91.81 146 CYS A N 1
ATOM 1102 C CA . CYS A 1 146 ? -12.484 -19.766 -8.961 1 91.81 146 CYS A CA 1
ATOM 1103 C C . CYS A 1 146 ? -12.281 -21 -8.07 1 91.81 146 CYS A C 1
ATOM 1105 O O . CYS A 1 146 ? -12.812 -22.062 -8.359 1 91.81 146 CYS A O 1
ATOM 1107 N N . TRP A 1 147 ? -11.562 -20.828 -6.953 1 89.69 147 TRP A N 1
ATOM 1108 C CA . TRP A 1 147 ? -11.359 -21.922 -6 1 89.69 147 TRP A CA 1
ATOM 1109 C C . TRP A 1 147 ? -12.672 -22.297 -5.312 1 89.69 147 TRP A C 1
ATOM 1111 O O . TRP A 1 147 ? -12.977 -23.469 -5.148 1 89.69 147 TRP A O 1
ATOM 1121 N N . ILE A 1 148 ? -13.359 -21.297 -4.988 1 86.81 148 ILE A N 1
ATOM 1122 C CA . ILE A 1 148 ? -14.641 -21.5 -4.324 1 86.81 148 ILE A CA 1
ATOM 1123 C C . ILE A 1 148 ? -15.594 -22.234 -5.262 1 86.81 148 ILE A C 1
ATOM 1125 O O . ILE A 1 148 ? -16.188 -23.25 -4.883 1 86.81 148 ILE A O 1
ATOM 1129 N N . ALA A 1 149 ? -15.711 -21.797 -6.461 1 89.69 149 ALA A N 1
ATOM 1130 C CA . ALA A 1 149 ? -16.609 -22.391 -7.445 1 89.69 149 ALA A CA 1
ATOM 1131 C C . ALA A 1 149 ? -16.188 -23.828 -7.762 1 89.69 149 ALA A C 1
ATOM 1133 O O . ALA A 1 149 ? -17.047 -24.688 -7.949 1 89.69 149 ALA A O 1
ATOM 1134 N N . GLY A 1 150 ? -14.867 -24.031 -7.719 1 89.44 150 GLY A N 1
ATOM 1135 C CA . GLY A 1 150 ? -14.344 -25.328 -8.078 1 89.44 150 GLY A CA 1
ATOM 1136 C C . GLY A 1 150 ? -14.109 -26.234 -6.883 1 89.44 150 GLY A C 1
ATOM 1137 O O . GLY A 1 150 ? -13.625 -27.359 -7.031 1 89.44 150 GLY A O 1
ATOM 1138 N N . LYS A 1 151 ? -14.383 -25.703 -5.68 1 87.75 151 LYS A N 1
ATOM 1139 C CA . LYS A 1 151 ? -14.164 -26.438 -4.438 1 87.75 151 LYS A CA 1
ATOM 1140 C C . LYS A 1 151 ? -12.711 -26.891 -4.32 1 87.75 151 LYS A C 1
ATOM 1142 O O . LYS A 1 151 ? -12.43 -28.047 -4.012 1 87.75 151 LYS A O 1
ATOM 1147 N N . VAL A 1 152 ? -11.867 -26 -4.703 1 85.5 152 VAL A N 1
ATOM 1148 C CA . VAL A 1 152 ? -10.43 -26.219 -4.598 1 85.5 152 VAL A CA 1
ATOM 1149 C C . VAL A 1 152 ? -9.906 -25.625 -3.289 1 85.5 152 VAL A C 1
ATOM 1151 O O . VAL A 1 152 ? -10.25 -24.5 -2.93 1 85.5 152 VAL A O 1
ATOM 1154 N N . ALA A 1 153 ? -9.18 -26.516 -2.572 1 84 153 ALA A N 1
ATOM 1155 C CA . ALA A 1 153 ? -8.461 -25.984 -1.416 1 84 153 ALA A CA 1
ATOM 1156 C C . ALA A 1 153 ? -7.18 -25.266 -1.847 1 84 153 ALA A C 1
ATOM 1158 O O . ALA A 1 153 ? -6.125 -25.891 -1.968 1 84 153 ALA A O 1
ATOM 1159 N N . GLY A 1 154 ? -7.352 -23.969 -2.055 1 84.44 154 GLY A N 1
ATOM 1160 C CA . GLY A 1 154 ? -6.25 -23.188 -2.594 1 84.44 154 GLY A CA 1
ATOM 1161 C C . GLY A 1 154 ? -5.395 -22.547 -1.52 1 84.44 154 GLY A C 1
ATOM 1162 O O . GLY A 1 154 ? -5.848 -22.359 -0.388 1 84.44 154 GLY A O 1
ATOM 1163 N N . HIS A 1 155 ? -4.074 -22.281 -1.926 1 83.81 155 HIS A N 1
ATOM 1164 C CA . HIS A 1 155 ? -3.115 -21.609 -1.057 1 83.81 155 HIS A CA 1
ATOM 1165 C C . HIS A 1 155 ? -2.445 -20.438 -1.775 1 83.81 155 HIS A C 1
ATOM 1167 O O . HIS A 1 155 ? -2.117 -20.547 -2.959 1 83.81 155 HIS A O 1
ATOM 1173 N N . VAL A 1 156 ? -2.396 -19.391 -0.996 1 87.62 156 VAL A N 1
ATOM 1174 C CA . VAL A 1 156 ? -1.638 -18.25 -1.494 1 87.62 156 VAL A CA 1
ATOM 1175 C C . VAL A 1 156 ? -0.395 -18.031 -0.632 1 87.62 156 VAL A C 1
ATOM 1177 O O . VAL A 1 156 ? -0.485 -17.984 0.597 1 87.62 156 VAL A O 1
ATOM 1180 N N . ILE A 1 157 ? 0.741 -17.969 -1.316 1 84.19 157 ILE A N 1
ATOM 1181 C CA . ILE A 1 157 ? 2.008 -17.719 -0.636 1 84.19 157 ILE A CA 1
ATOM 1182 C C . ILE A 1 157 ? 2.602 -16.406 -1.105 1 84.19 157 ILE A C 1
ATOM 1184 O O . ILE A 1 157 ? 2.822 -16.203 -2.303 1 84.19 157 ILE A O 1
ATOM 1188 N N . ASN A 1 158 ? 2.752 -15.523 -0.173 1 83.69 158 ASN A N 1
ATOM 1189 C CA . ASN A 1 158 ? 3.453 -14.273 -0.458 1 83.69 158 ASN A CA 1
ATOM 1190 C C . ASN A 1 158 ? 4.902 -14.32 0.014 1 83.69 158 ASN A C 1
ATOM 1192 O O . ASN A 1 158 ? 5.172 -14.664 1.166 1 83.69 158 ASN A O 1
ATOM 1196 N N . ILE A 1 159 ? 5.75 -14.086 -0.879 1 73.81 159 ILE A N 1
ATOM 1197 C CA . ILE A 1 159 ? 7.16 -14.125 -0.51 1 73.81 159 ILE A CA 1
ATOM 1198 C C . ILE A 1 159 ? 7.594 -12.766 0.029 1 73.81 159 ILE A C 1
ATOM 1200 O O . ILE A 1 159 ? 7.414 -11.742 -0.637 1 73.81 159 ILE A O 1
ATOM 1204 N N . GLY A 1 160 ? 7.832 -12.742 1.354 1 61.25 160 GLY A N 1
ATOM 1205 C CA . GLY A 1 160 ? 8.32 -11.539 2.004 1 61.25 160 GLY A CA 1
ATOM 1206 C C . GLY A 1 160 ? 9.766 -11.227 1.676 1 61.25 160 GLY A C 1
ATOM 1207 O O . GLY A 1 160 ? 10.336 -11.797 0.741 1 61.25 160 GLY A O 1
ATOM 1208 N N . SER A 1 161 ? 10.43 -10.047 2.266 1 49.81 161 SER A N 1
ATOM 1209 C CA . SER A 1 161 ? 11.805 -9.602 2.027 1 49.81 161 SER A CA 1
ATOM 1210 C C . SER A 1 161 ? 12.805 -10.562 2.656 1 49.81 161 SER A C 1
ATOM 1212 O O . SER A 1 161 ? 12.57 -11.102 3.74 1 49.81 161 SER A O 1
ATOM 1214 N N . ILE A 1 162 ? 13.523 -11.398 2.055 1 41.62 162 ILE A N 1
ATOM 1215 C CA . ILE A 1 162 ? 14.719 -11.906 2.723 1 41.62 162 ILE A CA 1
ATOM 1216 C C . ILE A 1 162 ? 15.406 -10.773 3.477 1 41.62 162 ILE A C 1
ATOM 1218 O O . ILE A 1 162 ? 16.016 -10.992 4.531 1 41.62 162 ILE A O 1
ATOM 1222 N N . GLY A 1 163 ? 15.703 -9.625 3.01 1 40.47 163 GLY A N 1
ATOM 1223 C CA . GLY A 1 163 ? 16.453 -8.523 3.598 1 40.47 163 GLY A CA 1
ATOM 1224 C C . GLY A 1 163 ? 15.633 -7.688 4.562 1 40.47 163 GLY A C 1
ATOM 1225 O O . GLY A 1 163 ? 15.938 -6.516 4.793 1 40.47 163 GLY A O 1
ATOM 1226 N N . SER A 1 164 ? 14.594 -7.941 4.773 1 41.16 164 SER A N 1
ATOM 1227 C CA . SER A 1 164 ? 13.641 -7.133 5.523 1 41.16 164 SER A CA 1
ATOM 1228 C C . SER A 1 164 ? 14.195 -6.738 6.887 1 41.16 164 SER A C 1
ATOM 1230 O O . SER A 1 164 ? 13.586 -5.953 7.613 1 41.16 164 SER A O 1
ATOM 1232 N N . ARG A 1 165 ? 15.188 -7.438 7.355 1 41 165 ARG A N 1
ATOM 1233 C CA . ARG A 1 165 ? 15.484 -7.184 8.758 1 41 165 ARG A CA 1
ATOM 1234 C C . ARG A 1 165 ? 16.031 -5.773 8.953 1 41 165 ARG A C 1
ATOM 1236 O O . ARG A 1 165 ? 16.094 -5.27 10.078 1 41 165 ARG A O 1
ATOM 1243 N N . ARG A 1 166 ? 16.969 -5.309 7.973 1 44.34 166 ARG A N 1
ATOM 1244 C CA . ARG A 1 166 ? 17.406 -3.967 8.352 1 44.34 166 ARG A CA 1
ATOM 1245 C C . ARG A 1 166 ? 16.844 -2.918 7.391 1 44.34 166 ARG A C 1
ATOM 1247 O O . ARG A 1 166 ? 17.344 -2.777 6.27 1 44.34 166 ARG A O 1
ATOM 1254 N N . PRO A 1 167 ? 15.695 -2.521 7.727 1 46.56 167 PRO A N 1
ATOM 1255 C CA . PRO A 1 167 ? 15.148 -1.426 6.922 1 46.56 167 PRO A CA 1
ATOM 1256 C C . PRO A 1 167 ? 16.141 -0.281 6.734 1 46.56 167 PRO A C 1
ATOM 1258 O O . PRO A 1 167 ? 16.781 0.155 7.699 1 46.56 167 PRO A O 1
ATOM 1261 N N . ARG A 1 168 ? 16.859 -0.158 5.594 1 57.5 168 ARG A N 1
ATOM 1262 C CA . ARG A 1 168 ? 17.625 1.051 5.281 1 57.5 168 ARG A CA 1
ATOM 1263 C C . ARG A 1 168 ? 16.703 2.135 4.715 1 57.5 168 ARG A C 1
ATOM 1265 O O . ARG A 1 168 ? 15.695 1.835 4.078 1 57.5 168 ARG A O 1
ATOM 1272 N N . ALA A 1 169 ? 16.906 3.324 5.156 1 59.59 169 ALA A N 1
ATOM 1273 C CA . ALA A 1 169 ? 16.203 4.496 4.637 1 59.59 169 ALA A CA 1
ATOM 1274 C C . ALA A 1 169 ? 16 4.391 3.127 1 59.59 169 ALA A C 1
ATOM 1276 O O . ALA A 1 169 ? 14.984 4.836 2.596 1 59.59 169 ALA A O 1
ATOM 1277 N N . SER A 1 170 ? 16.828 3.553 2.486 1 65.81 170 SER A N 1
ATOM 1278 C CA . SER A 1 170 ? 16.891 3.473 1.03 1 65.81 170 SER A CA 1
ATOM 1279 C C . SER A 1 170 ? 15.852 2.494 0.493 1 65.81 170 SER A C 1
ATOM 1281 O O . SER A 1 170 ? 15.617 2.428 -0.716 1 65.81 170 SER A O 1
ATOM 1283 N N . THR A 1 171 ? 15.078 1.925 1.393 1 78.19 171 THR A N 1
ATOM 1284 C CA . THR A 1 171 ? 14.086 0.974 0.915 1 78.19 171 THR A CA 1
ATOM 1285 C C . THR A 1 171 ? 12.805 1.068 1.743 1 78.19 171 THR A C 1
ATOM 1287 O O . THR A 1 171 ? 12.133 0.062 1.972 1 78.19 171 THR A O 1
ATOM 1290 N N . ILE A 1 172 ? 12.492 2.225 2.107 1 80.31 172 ILE A N 1
ATOM 1291 C CA . ILE A 1 172 ? 11.445 2.414 3.105 1 80.31 172 ILE A CA 1
ATOM 1292 C C . ILE A 1 172 ? 10.102 2.006 2.521 1 80.31 172 ILE A C 1
ATOM 1294 O O . ILE A 1 172 ? 9.289 1.367 3.199 1 80.31 172 ILE A O 1
ATOM 1298 N N . TRP A 1 173 ? 9.922 2.352 1.309 1 86.62 173 TRP A N 1
ATOM 1299 C CA . TRP A 1 173 ? 8.609 2.068 0.734 1 86.62 173 TRP A CA 1
ATOM 1300 C C . TRP A 1 173 ? 8.484 0.594 0.361 1 86.62 173 TRP A C 1
ATOM 1302 O O . TRP A 1 173 ? 7.402 0.015 0.444 1 86.62 173 TRP A O 1
ATOM 1312 N N . TYR A 1 174 ? 9.562 -0.008 0 1 83.81 174 TYR A N 1
ATOM 1313 C CA . TYR A 1 174 ? 9.578 -1.457 -0.166 1 83.81 174 TYR A CA 1
ATOM 1314 C C . TYR A 1 174 ? 9.242 -2.16 1.145 1 83.81 174 TYR A C 1
ATOM 1316 O O . TYR A 1 174 ? 8.391 -3.049 1.179 1 83.81 174 TYR A O 1
ATOM 1324 N N . THR A 1 175 ? 9.898 -1.684 2.162 1 80.38 175 THR A N 1
ATOM 1325 C CA . THR A 1 175 ? 9.68 -2.256 3.486 1 80.38 175 THR A CA 1
ATOM 1326 C C . THR A 1 175 ? 8.234 -2.053 3.928 1 80.38 175 THR A C 1
ATOM 1328 O O . THR A 1 175 ? 7.633 -2.945 4.531 1 80.38 175 THR A O 1
ATOM 1331 N N . ALA A 1 176 ? 7.723 -0.934 3.643 1 86.12 176 ALA A N 1
ATOM 1332 C CA . ALA A 1 176 ? 6.324 -0.651 3.965 1 86.12 176 ALA A CA 1
ATOM 1333 C C . ALA A 1 176 ? 5.391 -1.627 3.256 1 86.12 176 ALA A C 1
ATOM 1335 O O . ALA A 1 176 ? 4.402 -2.082 3.836 1 86.12 176 ALA A O 1
ATOM 1336 N N . SER A 1 177 ? 5.652 -1.95 2.033 1 88.06 177 SER A N 1
ATOM 1337 C CA . SER A 1 177 ? 4.824 -2.891 1.285 1 88.06 177 SER A CA 1
ATOM 1338 C C . SER A 1 177 ? 4.844 -4.273 1.926 1 88.06 177 SER A C 1
ATOM 1340 O O . SER A 1 177 ? 3.826 -4.973 1.938 1 88.06 177 SER A O 1
ATOM 1342 N N . LYS A 1 178 ? 5.926 -4.629 2.395 1 82.25 178 LYS A N 1
ATOM 1343 C CA . LYS A 1 178 ? 6.023 -5.906 3.092 1 82.25 178 LYS A CA 1
ATOM 1344 C C . LYS A 1 178 ? 5.207 -5.891 4.383 1 82.25 178 LYS A C 1
ATOM 1346 O O . LYS A 1 178 ? 4.617 -6.906 4.762 1 82.25 178 LYS A O 1
ATOM 1351 N N . GLY A 1 179 ? 5.273 -4.77 5.055 1 81.62 179 GLY A N 1
ATOM 1352 C CA . GLY A 1 179 ? 4.414 -4.613 6.219 1 81.62 179 GLY A CA 1
ATOM 1353 C C . GLY A 1 179 ? 2.939 -4.777 5.898 1 81.62 179 GLY A C 1
ATOM 1354 O O . GLY A 1 179 ? 2.189 -5.355 6.688 1 81.62 179 GLY A O 1
ATOM 1355 N N . ALA A 1 180 ? 2.572 -4.238 4.824 1 86.69 180 ALA A N 1
ATOM 1356 C CA . ALA A 1 180 ? 1.195 -4.406 4.367 1 86.69 180 ALA A CA 1
ATOM 1357 C C . ALA A 1 180 ? 0.853 -5.883 4.188 1 86.69 180 ALA A C 1
ATOM 1359 O O . ALA A 1 180 ? -0.193 -6.344 4.652 1 86.69 180 ALA A O 1
ATOM 1360 N N . LEU A 1 181 ? 1.719 -6.625 3.574 1 84.88 181 LEU A N 1
ATOM 1361 C CA . LEU A 1 181 ? 1.504 -8.047 3.324 1 84.88 181 LEU A CA 1
ATOM 1362 C C . LEU A 1 181 ? 1.428 -8.82 4.633 1 84.88 181 LEU A C 1
ATOM 1364 O O . LEU A 1 181 ? 0.604 -9.734 4.773 1 84.88 181 LEU A O 1
ATOM 1368 N N . ASP A 1 182 ? 2.268 -8.422 5.523 1 77.94 182 ASP A N 1
ATOM 1369 C CA . ASP A 1 182 ? 2.277 -9.086 6.824 1 77.94 182 ASP A CA 1
ATOM 1370 C C . ASP A 1 182 ? 0.95 -8.883 7.551 1 77.94 182 ASP A C 1
ATOM 1372 O O . ASP A 1 182 ? 0.477 -9.789 8.25 1 77.94 182 ASP A O 1
ATOM 1376 N N . THR A 1 183 ? 0.413 -7.809 7.406 1 78.12 183 THR A N 1
ATOM 1377 C CA . THR A 1 183 ? -0.857 -7.504 8.055 1 78.12 183 THR A CA 1
ATOM 1378 C C . THR A 1 183 ? -1.979 -8.359 7.473 1 78.12 183 THR A C 1
ATOM 1380 O O . THR A 1 183 ? -2.852 -8.828 8.203 1 78.12 183 THR A O 1
ATOM 1383 N N . VAL A 1 184 ? -1.986 -8.594 6.234 1 78.12 184 VAL A N 1
ATOM 1384 C CA . VAL A 1 184 ? -3.008 -9.406 5.586 1 78.12 184 VAL A CA 1
ATOM 1385 C C . VAL A 1 184 ? -2.881 -10.859 6.043 1 78.12 184 VAL A C 1
ATOM 1387 O O . VAL A 1 184 ? -3.887 -11.539 6.246 1 78.12 184 VAL A O 1
ATOM 1390 N N . ARG A 1 185 ? -1.754 -11.258 6.191 1 70.12 185 ARG A N 1
ATOM 1391 C CA . ARG A 1 185 ? -1.507 -12.625 6.637 1 70.12 185 ARG A CA 1
ATOM 1392 C C . ARG A 1 185 ? -2.15 -12.883 7.992 1 70.12 185 ARG A C 1
ATOM 1394 O O . ARG A 1 185 ? -2.686 -13.969 8.234 1 70.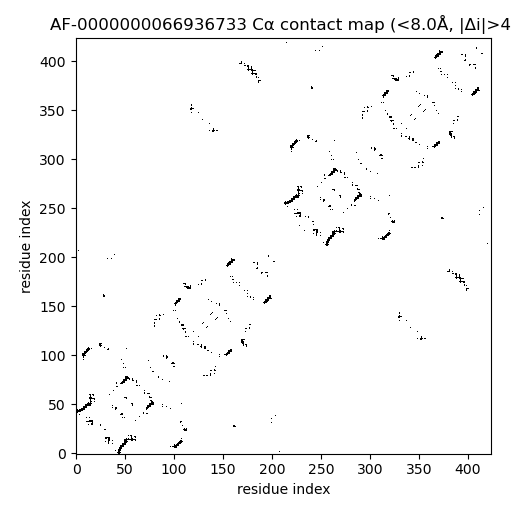12 185 ARG A O 1
ATOM 1401 N N . ALA A 1 186 ? -2.014 -11.898 8.789 1 61.25 186 ALA A N 1
ATOM 1402 C CA . ALA A 1 186 ? -2.533 -12.039 10.148 1 61.25 186 ALA A CA 1
ATOM 1403 C C . ALA A 1 186 ? -4.055 -12.148 10.148 1 61.25 186 ALA A C 1
ATOM 1405 O O . ALA A 1 186 ? -4.648 -12.664 11.102 1 61.25 186 ALA A O 1
ATOM 1406 N N . TYR A 1 187 ? -4.699 -11.703 9.156 1 56.62 187 TYR A N 1
ATOM 1407 C CA . TYR A 1 187 ? -6.156 -11.734 9.094 1 56.62 187 TYR A CA 1
ATOM 1408 C C . TYR A 1 187 ? -6.648 -13.078 8.562 1 56.62 187 TYR A C 1
ATOM 1410 O O . TYR A 1 187 ? -6.023 -13.672 7.68 1 56.62 187 TYR A O 1
ATOM 1418 N N . GLN A 1 188 ? -7.527 -13.773 9.305 1 49.75 188 GLN A N 1
ATOM 1419 C CA . GLN A 1 188 ? -8.094 -15.117 9.211 1 49.75 188 GLN A CA 1
ATOM 1420 C C . GLN A 1 188 ? -8.602 -15.398 7.801 1 49.75 188 GLN A C 1
ATOM 1422 O O . GLN A 1 188 ? -8.516 -16.531 7.324 1 49.75 188 GLN A O 1
ATOM 1427 N N . LEU A 1 189 ? -9.5 -14.461 7.414 1 49.78 189 LEU A N 1
ATOM 1428 C CA . LEU A 1 189 ? -10.312 -14.906 6.289 1 49.78 189 LEU A CA 1
ATOM 1429 C C . LEU A 1 189 ? -9.445 -15.539 5.207 1 49.78 189 LEU A C 1
ATOM 1431 O O . LEU A 1 189 ? -9.891 -16.438 4.48 1 49.78 189 LEU A O 1
ATOM 1435 N N . LEU A 1 190 ? -8.289 -14.938 5.133 1 51.09 190 LEU A N 1
ATOM 1436 C CA . LEU A 1 190 ? -7.414 -15.5 4.105 1 51.09 190 LEU A CA 1
ATOM 1437 C C . LEU A 1 190 ? -6.371 -16.422 4.719 1 51.09 190 LEU A C 1
ATOM 1439 O O . LEU A 1 190 ? -5.504 -16.938 4.012 1 51.09 190 LEU A O 1
ATOM 1443 N N . SER A 1 191 ? -6.461 -16.438 5.93 1 50.03 191 SER A N 1
ATOM 1444 C CA . SER A 1 191 ? -5.477 -17.203 6.684 1 50.03 191 SER A CA 1
ATOM 1445 C C . SER A 1 191 ? -5.398 -18.641 6.195 1 50.03 191 SER A C 1
ATOM 1447 O O . SER A 1 191 ? -4.328 -19.25 6.211 1 50.03 191 SER A O 1
ATOM 1449 N N . PHE A 1 192 ? -6.656 -19.047 5.93 1 50.62 192 PHE A N 1
ATOM 1450 C CA . PHE A 1 192 ? -6.523 -20.438 5.504 1 50.62 192 PHE A CA 1
ATOM 1451 C C . PHE A 1 192 ? -5.914 -20.516 4.109 1 50.62 192 PHE A C 1
ATOM 1453 O O . PHE A 1 192 ? -5.363 -21.547 3.725 1 50.62 192 PHE A O 1
ATOM 1460 N N . LEU A 1 193 ? -5.961 -19.266 3.486 1 57.94 193 LEU A N 1
ATOM 1461 C CA . LEU A 1 193 ? -5.609 -19.312 2.07 1 57.94 193 LEU A CA 1
ATOM 1462 C C . LEU A 1 193 ? -4.258 -18.656 1.819 1 57.94 193 LEU A C 1
ATOM 1464 O O . LEU A 1 193 ? -3.529 -19.062 0.908 1 57.94 193 LEU A O 1
ATOM 1468 N N . VAL A 1 194 ? -3.938 -17.797 2.805 1 56.81 194 VAL A N 1
ATOM 1469 C CA . VAL A 1 194 ? -2.768 -16.984 2.496 1 56.81 194 VAL A CA 1
ATOM 1470 C C . VAL A 1 194 ? -1.665 -17.25 3.516 1 56.81 194 VAL A C 1
ATOM 1472 O O . VAL A 1 194 ? -1.901 -17.188 4.727 1 56.81 194 VAL A O 1
ATOM 1475 N N . ARG A 1 195 ? -0.588 -17.828 3.055 1 63.88 195 ARG A N 1
ATOM 1476 C CA . ARG A 1 195 ? 0.604 -17.984 3.881 1 63.88 195 ARG A CA 1
ATOM 1477 C C . ARG A 1 195 ? 1.717 -17.047 3.426 1 63.88 195 ARG A C 1
ATOM 1479 O O . ARG A 1 195 ? 1.729 -16.609 2.275 1 63.88 195 ARG A O 1
ATOM 1486 N N . SER A 1 196 ? 2.289 -16.312 4.328 1 57.22 196 SER A N 1
ATOM 1487 C CA . SER A 1 196 ? 3.459 -15.508 4.008 1 57.22 196 SER A CA 1
ATOM 1488 C C . SER A 1 196 ? 4.75 -16.234 4.355 1 57.22 196 SER A C 1
ATOM 1490 O O . SER A 1 196 ? 4.863 -16.828 5.43 1 57.22 196 SER A O 1
ATOM 1492 N N . LEU A 1 197 ? 5.574 -16.438 3.383 1 54.62 197 LEU A N 1
ATOM 1493 C CA . LEU A 1 197 ? 6.855 -17.078 3.646 1 54.62 197 LEU A CA 1
ATOM 1494 C C . LEU A 1 197 ? 8.008 -16.094 3.461 1 54.62 197 LEU A C 1
ATOM 1496 O O . LEU A 1 197 ? 8.047 -15.367 2.471 1 54.62 197 LEU A O 1
ATOM 1500 N N . SER A 1 198 ? 8.633 -15.656 4.586 1 48.62 198 SER A N 1
ATOM 1501 C CA . SER A 1 198 ? 9.766 -14.742 4.543 1 48.62 198 SER A CA 1
ATOM 1502 C C . SER A 1 198 ? 10.875 -15.281 3.645 1 48.62 198 SER A C 1
ATOM 1504 O O . SER A 1 198 ? 11.648 -14.508 3.066 1 48.62 198 SER A O 1
ATOM 1506 N N . SER A 1 199 ? 11.227 -16.531 3.756 1 46.91 199 SER A N 1
ATOM 1507 C CA . SER A 1 199 ? 12.359 -17.078 3.008 1 46.91 199 SER A CA 1
ATOM 1508 C C . SER A 1 199 ? 11.922 -18.266 2.137 1 46.91 199 SER A C 1
ATOM 1510 O O . SER A 1 199 ? 11.148 -19.109 2.574 1 46.91 199 SER A O 1
ATOM 1512 N N . PRO A 1 200 ? 12.25 -18.078 0.787 1 47.47 200 PRO A N 1
ATOM 1513 C CA . PRO A 1 200 ? 11.977 -19.219 -0.099 1 47.47 200 PRO A CA 1
ATOM 1514 C C . PRO A 1 200 ? 12.312 -20.562 0.544 1 47.47 200 PRO A C 1
ATOM 1516 O O . PRO A 1 200 ? 11.68 -21.578 0.236 1 47.47 200 PRO A O 1
ATOM 1519 N N . THR A 1 201 ? 13.383 -20.5 1.22 1 43.91 201 THR A N 1
ATOM 1520 C CA . THR A 1 201 ? 13.844 -21.766 1.801 1 43.91 201 THR A CA 1
ATOM 1521 C C . THR A 1 201 ? 12.781 -22.359 2.705 1 43.91 201 THR A C 1
ATOM 1523 O O . THR A 1 201 ? 12.578 -23.578 2.709 1 43.91 201 THR A O 1
ATOM 1526 N N . VAL A 1 202 ? 12.141 -21.516 3.355 1 41.62 202 VAL A N 1
ATOM 1527 C CA . VAL A 1 202 ? 11.172 -22 4.332 1 41.62 202 VAL A CA 1
ATOM 1528 C C . VAL A 1 202 ? 9.922 -22.5 3.611 1 41.62 202 VAL A C 1
ATOM 1530 O O . VAL A 1 202 ? 9.258 -23.438 4.086 1 41.62 202 VAL A O 1
ATOM 1533 N N . PHE A 1 203 ? 9.688 -21.969 2.557 1 47 203 PHE A N 1
ATOM 1534 C CA . PHE A 1 203 ? 8.523 -22.375 1.776 1 47 203 PHE A CA 1
ATOM 1535 C C . PHE A 1 203 ? 8.508 -23.891 1.585 1 47 203 PHE A C 1
ATOM 1537 O O . PHE A 1 203 ? 7.484 -24.547 1.823 1 47 203 PHE A O 1
ATOM 1544 N N . PHE A 1 204 ? 9.586 -24.312 0.999 1 46.41 204 PHE A N 1
ATOM 1545 C CA . PHE A 1 204 ? 9.602 -25.719 0.617 1 46.41 204 PHE A CA 1
ATOM 1546 C C . PHE A 1 204 ? 9.641 -26.609 1.85 1 46.41 204 PHE A C 1
ATOM 1548 O O . PHE A 1 204 ? 9.125 -27.734 1.824 1 46.41 204 PHE A O 1
ATOM 1555 N N . GLU A 1 205 ? 10.117 -26 2.846 1 46.09 205 GLU A N 1
ATOM 1556 C CA . GLU A 1 205 ? 10.109 -26.781 4.074 1 46.09 205 GLU A CA 1
ATOM 1557 C C . GLU A 1 205 ? 8.719 -26.812 4.703 1 46.09 205 GLU A C 1
ATOM 1559 O O . GLU A 1 205 ? 8.305 -27.844 5.242 1 46.09 205 GLU A O 1
ATOM 1564 N N . THR A 1 206 ? 8.062 -25.75 4.715 1 42.62 206 THR A N 1
ATOM 1565 C CA . THR A 1 206 ? 6.762 -25.641 5.363 1 42.62 206 THR A CA 1
ATOM 1566 C C . THR A 1 206 ? 5.672 -26.266 4.492 1 42.62 206 THR A C 1
ATOM 1568 O O . THR A 1 206 ? 4.727 -26.859 5.008 1 42.62 206 THR A O 1
ATOM 1571 N N . GLN A 1 207 ? 5.504 -25.969 3.314 1 42.84 207 GLN A N 1
ATOM 1572 C CA . GLN A 1 207 ? 4.52 -26.688 2.518 1 42.84 207 GLN A CA 1
ATOM 1573 C C . GLN A 1 207 ? 4.664 -28.203 2.693 1 42.84 207 GLN A C 1
ATOM 1575 O O . GLN A 1 207 ? 3.691 -28.938 2.561 1 42.84 207 GLN A O 1
ATOM 1580 N N . VAL A 1 208 ? 5.863 -28.656 2.832 1 39.91 208 VAL A N 1
ATOM 1581 C CA . VAL A 1 208 ? 5.977 -30.062 3.221 1 39.91 208 VAL A CA 1
ATOM 1582 C C . VAL A 1 208 ? 5.219 -30.297 4.527 1 39.91 208 VAL A C 1
ATOM 1584 O O . VAL A 1 208 ? 4.598 -31.344 4.707 1 39.91 208 VAL A O 1
ATOM 1587 N N . VAL A 1 209 ? 5.191 -29.406 5.402 1 36.88 209 VAL A N 1
ATOM 1588 C CA . VAL A 1 209 ? 4.5 -29.719 6.648 1 36.88 209 VAL A CA 1
ATOM 1589 C C . VAL A 1 209 ? 2.988 -29.609 6.438 1 36.88 209 VAL A C 1
ATOM 1591 O O . VAL A 1 209 ? 2.209 -30.156 7.227 1 36.88 209 VAL A O 1
ATOM 1594 N N . LEU A 1 210 ? 2.471 -28.828 5.598 1 36.72 210 LEU A N 1
ATOM 1595 C CA . LEU A 1 210 ? 1.024 -28.828 5.41 1 36.72 210 LEU A CA 1
ATOM 1596 C C . LEU A 1 210 ? 0.543 -30.203 4.949 1 36.72 210 LEU A C 1
ATOM 1598 O O . LEU A 1 210 ? -0.632 -30.547 5.109 1 36.72 210 LEU A O 1
ATOM 1602 N N . ASP A 1 211 ? 1.225 -30.922 4.18 1 33.78 211 ASP A N 1
ATOM 1603 C CA . ASP A 1 211 ? 0.763 -32.25 3.84 1 33.78 211 ASP A CA 1
ATOM 1604 C C . ASP A 1 211 ? 0.97 -33.219 5.008 1 33.78 211 ASP A C 1
ATOM 1606 O O . ASP A 1 211 ? 0.374 -34.312 5.043 1 33.78 211 ASP A O 1
ATOM 1610 N N . GLY A 1 212 ? 1.896 -32.906 5.945 1 30.98 212 GLY A N 1
ATOM 1611 C CA . GLY A 1 212 ? 1.887 -33.875 7.004 1 30.98 212 GLY A CA 1
ATOM 1612 C C . GLY A 1 212 ? 0.882 -33.594 8.102 1 30.98 212 GLY A C 1
ATOM 1613 O O . GLY A 1 212 ? 0.458 -32.438 8.266 1 30.98 212 GLY A O 1
ATOM 1614 N N . MET B 1 1 ? -1.294 30.75 27.438 1 65.06 1 MET B N 1
ATOM 1615 C CA . MET B 1 1 ? -0.666 30.344 26.188 1 65.06 1 MET B CA 1
ATOM 1616 C C . MET B 1 1 ? -0.832 28.859 25.938 1 65.06 1 MET B C 1
ATOM 1618 O O . MET B 1 1 ? -0.712 28.047 26.859 1 65.06 1 MET B O 1
ATOM 1622 N N . GLY B 1 2 ? -1.463 28.547 24.719 1 73.38 2 GLY B N 1
ATOM 1623 C CA . GLY B 1 2 ? -1.744 27.141 24.5 1 73.38 2 GLY B CA 1
ATOM 1624 C C . GLY B 1 2 ? -0.496 26.312 24.266 1 73.38 2 GLY B C 1
ATOM 1625 O O . GLY B 1 2 ? 0.583 26.859 24.031 1 73.38 2 GLY B O 1
ATOM 1626 N N . ARG B 1 3 ? -0.472 25.141 24.484 1 79.19 3 ARG B N 1
ATOM 1627 C CA . ARG B 1 3 ? 0.623 24.188 24.375 1 79.19 3 ARG B CA 1
ATOM 1628 C C . ARG B 1 3 ? 1.196 24.172 22.953 1 79.19 3 ARG B C 1
ATOM 1630 O O . ARG B 1 3 ? 2.328 23.734 22.75 1 79.19 3 ARG B O 1
ATOM 1637 N N . LEU B 1 4 ? 0.493 24.797 21.984 1 88.5 4 LEU B N 1
ATOM 1638 C CA . LEU B 1 4 ? 0.904 24.766 20.578 1 88.5 4 LEU B CA 1
ATOM 1639 C C . LEU B 1 4 ? 1.056 26.172 20.016 1 88.5 4 LEU B C 1
ATOM 1641 O O . LEU B 1 4 ? 0.97 26.359 18.797 1 88.5 4 LEU B O 1
ATOM 1645 N N . ASP B 1 5 ? 1.229 27.016 20.953 1 89.56 5 ASP B N 1
ATOM 1646 C CA . ASP B 1 5 ? 1.438 28.391 20.516 1 89.56 5 ASP B CA 1
ATOM 1647 C C . ASP B 1 5 ? 2.662 28.5 19.609 1 89.56 5 ASP B C 1
ATOM 1649 O O . ASP B 1 5 ? 3.73 27.969 19.938 1 89.56 5 ASP B O 1
ATOM 1653 N N . GLY B 1 6 ? 2.459 29.125 18.469 1 89.06 6 GLY B N 1
ATOM 1654 C CA . GLY B 1 6 ? 3.559 29.344 17.531 1 89.06 6 GLY B CA 1
ATOM 1655 C C . GLY B 1 6 ? 3.744 28.203 16.547 1 89.06 6 GLY B C 1
ATOM 1656 O O . GLY B 1 6 ? 4.535 28.297 15.617 1 89.06 6 GLY B O 1
ATOM 1657 N N . LYS B 1 7 ? 3.051 27.109 16.75 1 91.88 7 LYS B N 1
ATOM 1658 C CA . LYS B 1 7 ? 3.137 25.969 15.844 1 91.88 7 LYS B CA 1
ATOM 1659 C C . LYS B 1 7 ? 2.223 26.172 14.633 1 91.88 7 LYS B C 1
ATOM 1661 O O . LYS B 1 7 ? 1.135 26.734 14.758 1 91.88 7 LYS B O 1
ATOM 1666 N N . VAL B 1 8 ? 2.732 25.766 13.539 1 96 8 VAL B N 1
ATOM 1667 C CA . VAL B 1 8 ? 1.957 25.75 12.305 1 96 8 VAL B CA 1
ATOM 1668 C C . VAL B 1 8 ? 1.812 24.312 11.797 1 96 8 VAL B C 1
ATOM 1670 O O . VAL B 1 8 ? 2.811 23.625 11.586 1 96 8 VAL B O 1
ATOM 1673 N N . MET B 1 9 ? 0.489 23.875 11.602 1 95.19 9 MET B N 1
ATOM 1674 C CA . MET B 1 9 ? 0.229 22.469 11.297 1 95.19 9 MET B CA 1
ATOM 1675 C C . MET B 1 9 ? -0.548 22.328 9.992 1 95.19 9 MET B C 1
ATOM 1677 O O . MET B 1 9 ? -1.429 23.141 9.703 1 95.19 9 MET B O 1
ATOM 1681 N N . ILE B 1 10 ? -0.138 21.328 9.25 1 96.62 10 ILE B N 1
ATOM 1682 C CA . ILE B 1 10 ? -1.014 20.828 8.195 1 96.62 10 ILE B CA 1
ATOM 1683 C C . ILE B 1 10 ? -1.792 19.625 8.711 1 96.62 10 ILE B C 1
ATOM 1685 O O . ILE B 1 10 ? -1.209 18.688 9.281 1 96.62 10 ILE B O 1
ATOM 1689 N N . VAL B 1 11 ? -3.113 19.656 8.609 1 93.25 11 VAL B N 1
ATOM 1690 C CA . VAL B 1 11 ? -3.969 18.516 8.945 1 93.25 11 VAL B CA 1
ATOM 1691 C C . VAL B 1 11 ? -4.754 18.078 7.711 1 93.25 11 VAL B C 1
ATOM 1693 O O . VAL B 1 11 ? -5.5 18.875 7.129 1 93.25 11 VAL B O 1
ATOM 1696 N N . THR B 1 12 ? -4.547 16.875 7.281 1 94.38 12 THR B N 1
ATOM 1697 C CA . THR B 1 12 ? -5.316 16.359 6.148 1 94.38 12 THR B CA 1
ATOM 1698 C C . THR B 1 12 ? -6.641 15.773 6.613 1 94.38 12 THR B C 1
ATOM 1700 O O . THR B 1 12 ? -6.758 15.32 7.758 1 94.38 12 THR B O 1
ATOM 1703 N N . GLY B 1 13 ? -7.633 15.812 5.727 1 91.38 13 GLY B N 1
ATOM 1704 C CA . GLY B 1 13 ? -8.945 15.273 6.062 1 91.38 13 GLY B CA 1
ATOM 1705 C C . GLY B 1 13 ? -9.75 16.188 6.961 1 91.38 13 GLY B C 1
ATOM 1706 O O . GLY B 1 13 ? -10.656 15.727 7.664 1 91.38 13 GLY B O 1
ATOM 1707 N N . SER B 1 14 ? -9.469 17.422 6.98 1 89.69 14 SER B N 1
ATOM 1708 C CA . SER B 1 14 ? -10.055 18.375 7.934 1 89.69 14 SER B CA 1
ATOM 1709 C C . SER B 1 14 ? -11.539 18.578 7.664 1 89.69 14 SER B C 1
ATOM 1711 O O . SER B 1 14 ? -12.266 19.078 8.523 1 89.69 14 SER B O 1
ATOM 1713 N N . GLY B 1 15 ? -12.031 18.172 6.496 1 85.56 15 GLY B N 1
ATOM 1714 C CA . GLY B 1 15 ? -13.445 18.328 6.172 1 85.56 15 GLY B CA 1
ATOM 1715 C C . GLY B 1 15 ? -14.258 17.078 6.457 1 85.56 15 GLY B C 1
ATOM 1716 O O . GLY B 1 15 ? -15.477 17.062 6.262 1 85.56 15 GLY B O 1
ATOM 1717 N N . SER B 1 16 ? -13.68 15.938 6.766 1 72.31 16 SER B N 1
ATOM 1718 C CA . SER B 1 16 ? -14.305 14.625 6.848 1 72.31 16 SER B CA 1
ATOM 1719 C C . SER B 1 16 ? -15.406 14.602 7.902 1 72.31 16 SER B C 1
ATOM 1721 O O . SER B 1 16 ? -16.328 13.797 7.824 1 72.31 16 SER B O 1
ATOM 1723 N N . GLY B 1 17 ? -15.531 15.383 8.938 1 57.56 17 GLY B N 1
ATOM 1724 C CA . GLY B 1 17 ? -16.594 15.352 9.938 1 57.56 17 GLY B CA 1
ATOM 1725 C C . GLY B 1 17 ? -17.938 15.789 9.398 1 57.56 17 GLY B C 1
ATOM 1726 O O . GLY B 1 17 ? -18.953 15.625 10.07 1 57.56 17 GLY B O 1
ATOM 1727 N N . PHE B 1 18 ? -18.094 16.312 8.289 1 50.22 18 PHE B N 1
ATOM 1728 C CA . PHE B 1 18 ? -19.344 16.922 7.836 1 50.22 18 PHE B CA 1
ATOM 1729 C C . PHE B 1 18 ? -19.781 16.297 6.516 1 50.22 18 PHE B C 1
ATOM 1731 O O . PHE B 1 18 ? -20.938 16.453 6.113 1 50.22 18 PHE B O 1
ATOM 1738 N N . GLY B 1 19 ? -19.141 15.656 5.781 1 49.25 19 GLY B N 1
ATOM 1739 C CA . GLY B 1 19 ? -19.547 15.25 4.445 1 49.25 19 GLY B CA 1
ATOM 1740 C C . GLY B 1 19 ? -20.141 13.859 4.395 1 49.25 19 GLY B C 1
ATOM 1741 O O . GLY B 1 19 ? -20.094 13.125 5.387 1 49.25 19 GLY B O 1
ATOM 1742 N N . ARG B 1 20 ? -21.109 13.633 3.426 1 42.91 20 ARG B N 1
ATOM 1743 C CA . ARG B 1 20 ? -21.953 12.5 3.047 1 42.91 20 ARG B CA 1
ATOM 1744 C C . ARG B 1 20 ? -21.188 11.188 3.18 1 42.91 20 ARG B C 1
ATOM 1746 O O . ARG B 1 20 ? -21.734 10.117 2.914 1 42.91 20 ARG B O 1
ATOM 1753 N N . GLY B 1 21 ? -20.016 11.297 2.955 1 42.22 21 GLY B N 1
ATOM 1754 C CA . GLY B 1 21 ? -19.375 9.992 2.834 1 42.22 21 GLY B CA 1
ATOM 1755 C C . GLY B 1 21 ? -19.391 9.195 4.129 1 42.22 21 GLY B C 1
ATOM 1756 O O . GLY B 1 21 ? -18.594 8.273 4.305 1 42.22 21 GLY B O 1
ATOM 1757 N N . ARG B 1 22 ? -20.047 9.734 5.156 1 43.25 22 ARG B N 1
ATOM 1758 C CA . ARG B 1 22 ? -20.375 8.992 6.367 1 43.25 22 ARG B CA 1
ATOM 1759 C C . ARG B 1 22 ? -20.812 7.57 6.031 1 43.25 22 ARG B C 1
ATOM 1761 O O . ARG B 1 22 ? -20.703 6.672 6.867 1 43.25 22 ARG B O 1
ATOM 1768 N N . GLU B 1 23 ? -21.75 7.527 5.16 1 40.03 23 GLU B N 1
ATOM 1769 C CA . GLU B 1 23 ? -22.312 6.215 4.855 1 40.03 23 GLU B CA 1
ATOM 1770 C C . GLU B 1 23 ? -21.203 5.199 4.578 1 40.03 23 GLU B C 1
ATOM 1772 O O . GLU B 1 23 ? -21.391 4 4.816 1 40.03 23 GLU B O 1
ATOM 1777 N N . LYS B 1 24 ? -20.328 5.68 3.662 1 41.44 24 LYS B N 1
ATOM 1778 C CA . LYS B 1 24 ? -19.391 4.664 3.215 1 41.44 24 LYS B CA 1
ATOM 1779 C C . LYS B 1 24 ? -18.297 4.434 4.254 1 41.44 24 LYS B C 1
ATOM 1781 O O . LYS B 1 24 ? -17.406 3.607 4.055 1 41.44 24 LYS B O 1
ATOM 1786 N N . TYR B 1 25 ? -17.922 5.602 4.996 1 41.19 25 TYR B N 1
ATOM 1787 C CA . TYR B 1 25 ? -17.016 5.418 6.121 1 41.19 25 TYR B CA 1
ATOM 1788 C C . TYR B 1 25 ? -17.688 4.648 7.25 1 41.19 25 TYR B C 1
ATOM 1790 O O . TYR B 1 25 ? -18.844 4.938 7.602 1 41.19 25 TYR B O 1
ATOM 1798 N N . HIS B 1 26 ? -17.672 3.543 7.281 1 38.81 26 HIS B N 1
ATOM 1799 C CA . HIS B 1 26 ? -18.25 3 8.508 1 38.81 26 HIS B CA 1
ATOM 1800 C C . HIS B 1 26 ? -18.156 4.004 9.648 1 38.81 26 HIS B C 1
ATOM 1802 O O . HIS B 1 26 ? -17.25 4.832 9.688 1 38.81 26 HIS B O 1
ATOM 1808 N N . ALA B 1 27 ? -19.406 4.246 10.414 1 35.78 27 ALA B N 1
ATOM 1809 C CA . ALA B 1 27 ? -19.75 5.051 11.586 1 35.78 27 ALA B CA 1
ATOM 1810 C C . ALA B 1 27 ? -18.5 5.422 12.375 1 35.78 27 ALA B C 1
ATOM 1812 O O . ALA B 1 27 ? -18.344 6.57 12.805 1 35.78 27 ALA B O 1
ATOM 1813 N N . ASP B 1 28 ? -18.016 4.586 13.031 1 37.88 28 ASP B N 1
ATOM 1814 C CA . ASP B 1 28 ? -17.438 4.781 14.359 1 37.88 28 ASP B CA 1
ATOM 1815 C C . ASP B 1 28 ? -16.141 5.594 14.281 1 37.88 28 ASP B C 1
ATOM 1817 O O . ASP B 1 28 ? -15.758 6.246 15.258 1 37.88 28 ASP B O 1
ATOM 1821 N N . ASN B 1 29 ? -14.961 5.168 13.57 1 41.97 29 ASN B N 1
ATOM 1822 C CA . ASN B 1 29 ? -13.664 5.527 14.148 1 41.97 29 ASN B CA 1
ATOM 1823 C C . ASN B 1 29 ? -13.094 6.777 13.484 1 41.97 29 ASN B C 1
ATOM 1825 O O . ASN B 1 29 ? -12.43 7.582 14.141 1 41.97 29 ASN B O 1
ATOM 1829 N N . ALA B 1 30 ? -12.977 6.992 12.047 1 47.19 30 ALA B N 1
ATOM 1830 C CA . ALA B 1 30 ? -11.93 7.828 11.461 1 47.19 30 ALA B CA 1
ATOM 1831 C C . ALA B 1 30 ? -12.359 9.289 11.414 1 47.19 30 ALA B C 1
ATOM 1833 O O . ALA B 1 30 ? -11.578 10.188 11.75 1 47.19 30 ALA B O 1
ATOM 1834 N N . PRO B 1 31 ? -13.531 9.734 10.68 1 48.5 31 PRO B N 1
ATOM 1835 C CA . PRO B 1 31 ? -13.828 11.133 10.359 1 48.5 31 PRO B CA 1
ATOM 1836 C C . PRO B 1 31 ? -13.867 12.023 11.602 1 48.5 31 PRO B C 1
ATOM 1838 O O . PRO B 1 31 ? -13.383 13.156 11.562 1 48.5 31 PRO B O 1
ATOM 1841 N N . ILE B 1 32 ? -14.539 11.469 12.656 1 53.34 32 ILE B N 1
ATOM 1842 C CA . ILE B 1 32 ? -14.758 12.305 13.828 1 53.34 32 ILE B CA 1
ATOM 1843 C C . ILE B 1 32 ? -13.414 12.695 14.438 1 53.34 32 ILE B C 1
ATOM 1845 O O . ILE B 1 32 ? -13.266 13.797 14.977 1 53.34 32 ILE B O 1
ATOM 1849 N N . SER B 1 33 ? -12.367 12.086 13.875 1 67 33 SER B N 1
ATOM 1850 C CA . SER B 1 33 ? -11.086 12.242 14.555 1 67 33 SER B CA 1
ATOM 1851 C C . SER B 1 33 ? -10.289 13.406 13.961 1 67 33 SER B C 1
ATOM 1853 O O . SER B 1 33 ? -9.703 14.195 14.703 1 67 33 SER B O 1
ATOM 1855 N N . CYS B 1 34 ? -10.672 13.75 12.648 1 80.5 34 CYS B N 1
ATOM 1856 C CA . CYS B 1 34 ? -9.859 14.812 12.062 1 80.5 34 CYS B CA 1
ATOM 1857 C C . CYS B 1 34 ? -10.352 16.188 12.508 1 80.5 34 CYS B C 1
ATOM 1859 O O . CYS B 1 34 ? -9.555 17.062 12.82 1 80.5 34 CYS B O 1
ATOM 1861 N N . LEU B 1 35 ? -11.688 16.297 12.609 1 82.06 35 LEU B N 1
ATOM 1862 C CA . LEU B 1 35 ? -12.273 17.531 13.086 1 82.06 35 LEU B CA 1
ATOM 1863 C C . LEU B 1 35 ? -11.852 17.828 14.523 1 82.06 35 LEU B C 1
ATOM 1865 O O . LEU B 1 35 ? -11.492 18.953 14.859 1 82.06 35 LEU B O 1
ATOM 1869 N N . LYS B 1 36 ? -11.859 16.828 15.266 1 82.44 36 LYS B N 1
ATOM 1870 C CA . LYS B 1 36 ? -11.469 16.984 16.672 1 82.44 36 LYS B CA 1
ATOM 1871 C C . LYS B 1 36 ? -10 17.391 16.781 1 82.44 36 LYS B C 1
ATOM 1873 O O . LYS B 1 36 ? -9.641 18.188 17.656 1 82.44 36 LYS B O 1
ATOM 1878 N N . ILE B 1 37 ? -9.219 16.891 15.922 1 85.69 37 ILE B N 1
ATOM 1879 C CA . ILE B 1 37 ? -7.793 17.219 15.914 1 85.69 37 ILE B CA 1
ATOM 1880 C C . ILE B 1 37 ? -7.605 18.688 15.555 1 85.69 37 ILE B C 1
ATOM 1882 O O . ILE B 1 37 ? -6.828 19.391 16.203 1 85.69 37 ILE B O 1
ATOM 1886 N N . VAL B 1 38 ? -8.359 19.109 14.609 1 91 38 VAL B N 1
ATOM 1887 C CA . VAL B 1 38 ? -8.281 20.5 14.195 1 91 38 VAL B CA 1
ATOM 1888 C C . VAL B 1 38 ? -8.727 21.406 15.336 1 91 38 VAL B C 1
ATOM 1890 O O . VAL B 1 38 ? -8.016 22.344 15.711 1 91 38 VAL B O 1
ATOM 1893 N N . GLN B 1 39 ? -9.828 21.094 15.945 1 89.06 39 GLN B N 1
ATOM 1894 C CA . GLN B 1 39 ? -10.391 21.906 17.031 1 89.06 39 GLN B CA 1
ATOM 1895 C C . GLN B 1 39 ? -9.438 21.969 18.219 1 89.06 39 GLN B C 1
ATOM 1897 O O . GLN B 1 39 ? -9.203 23.047 18.766 1 89.06 39 GLN B O 1
ATOM 1902 N N . LYS B 1 40 ? -8.93 20.859 18.516 1 88.19 40 LYS B N 1
ATOM 1903 C CA . LYS B 1 40 ? -8.023 20.797 19.672 1 88.19 40 LYS B CA 1
ATOM 1904 C C . LYS B 1 40 ? -6.73 21.562 19.375 1 88.19 40 LYS B C 1
ATOM 1906 O O . LYS B 1 40 ? -6.238 22.297 20.234 1 88.19 40 LYS B O 1
ATOM 1911 N N . ALA B 1 41 ? -6.16 21.422 18.219 1 91.31 41 ALA B N 1
ATOM 1912 C CA . ALA B 1 41 ? -4.934 22.125 17.844 1 91.31 41 ALA B CA 1
ATOM 1913 C C . ALA B 1 41 ? -5.133 23.641 17.922 1 91.31 41 ALA B C 1
ATOM 1915 O O . ALA B 1 41 ? -4.301 24.359 18.484 1 91.31 41 ALA B O 1
ATOM 1916 N N . LEU B 1 42 ? -6.23 24.062 17.469 1 93.88 42 LEU B N 1
ATOM 1917 C CA . LEU B 1 42 ? -6.535 25.484 17.469 1 93.88 42 LEU B CA 1
ATOM 1918 C C . LEU B 1 42 ? -6.734 26 18.891 1 93.88 42 LEU B C 1
ATOM 1920 O O . LEU B 1 42 ? -6.238 27.078 19.234 1 93.88 42 LEU B O 1
ATOM 1924 N N . SER B 1 43 ? -7.418 25.203 19.672 1 91.81 43 SER B N 1
ATOM 1925 C CA . SER B 1 43 ? -7.676 25.609 21.047 1 91.81 43 SER B CA 1
ATOM 1926 C C . SER B 1 43 ? -6.383 25.703 21.844 1 91.81 43 SER B C 1
ATOM 1928 O O . SER B 1 43 ? -6.305 26.453 22.828 1 91.81 43 SER B O 1
ATOM 1930 N N . GLU B 1 44 ? -5.414 24.984 21.344 1 91.19 44 GLU B N 1
ATOM 1931 C CA . GLU B 1 44 ? -4.125 24.984 22.031 1 91.19 44 GLU B CA 1
ATOM 1932 C C . GLU B 1 44 ? -3.18 26.016 21.422 1 91.19 44 GLU B C 1
ATOM 1934 O O . GLU B 1 44 ? -1.993 26.062 21.75 1 91.19 44 GLU B O 1
ATOM 1939 N N . GLY B 1 45 ? -3.676 26.828 20.406 1 93.12 45 GLY B N 1
ATOM 1940 C CA . GLY B 1 45 ? -2.939 28 19.969 1 93.12 45 GLY B CA 1
ATOM 1941 C C . GLY B 1 45 ? -2.273 27.812 18.625 1 93.12 45 GLY B C 1
ATOM 1942 O O . GLY B 1 45 ? -1.645 28.734 18.094 1 93.12 45 GLY B O 1
ATOM 1943 N N . ALA B 1 46 ? -2.406 26.641 18.031 1 94.12 46 ALA B N 1
ATOM 1944 C CA . ALA B 1 46 ? -1.759 26.375 16.75 1 94.12 46 ALA B CA 1
ATOM 1945 C C . ALA B 1 46 ? -2.459 27.109 15.617 1 94.12 46 ALA B C 1
ATOM 1947 O O . ALA B 1 46 ? -3.625 27.5 15.742 1 94.12 46 ALA B O 1
ATOM 1948 N N . LEU B 1 47 ? -1.691 27.391 14.602 1 97.06 47 LEU B N 1
ATOM 1949 C CA . LEU B 1 47 ? -2.24 27.719 13.289 1 97.06 47 LEU B CA 1
ATOM 1950 C C . LEU B 1 47 ? -2.391 26.453 12.438 1 97.06 47 LEU B C 1
ATOM 1952 O O . LEU B 1 47 ? -1.489 25.625 12.398 1 97.06 47 LEU B O 1
ATOM 1956 N N . VAL B 1 48 ? -3.572 26.297 11.836 1 97 48 VAL B N 1
ATOM 1957 C CA . VAL B 1 48 ? -3.842 25.016 11.18 1 97 48 VAL B CA 1
ATOM 1958 C C . VAL B 1 48 ? -4.25 25.266 9.727 1 97 48 VAL B C 1
ATOM 1960 O O . VAL B 1 48 ? -5.176 26.031 9.461 1 97 48 VAL B O 1
ATOM 1963 N N . LEU B 1 49 ? -3.514 24.75 8.789 1 98.19 49 LEU B N 1
ATOM 1964 C CA . LEU B 1 49 ? -3.957 24.594 7.406 1 98.19 49 LEU B CA 1
ATOM 1965 C C . LEU B 1 49 ? -4.594 23.219 7.188 1 98.19 49 LEU B C 1
ATOM 1967 O O . LEU B 1 49 ? -3.934 22.203 7.348 1 98.19 49 LEU B O 1
ATOM 1971 N N . GLY B 1 50 ? -5.906 23.188 6.836 1 96.88 50 GLY B N 1
ATOM 1972 C CA . GLY B 1 50 ? -6.648 21.953 6.66 1 96.88 50 GLY B CA 1
ATOM 1973 C C . GLY B 1 50 ? -6.84 21.578 5.203 1 96.88 50 GLY B C 1
ATOM 1974 O O . GLY B 1 50 ? -7.539 22.266 4.461 1 96.88 50 GLY B O 1
ATOM 1975 N N . ILE B 1 51 ? -6.285 20.438 4.812 1 96.88 51 ILE B N 1
ATOM 1976 C CA . ILE B 1 51 ? -6.418 19.969 3.439 1 96.88 51 ILE B CA 1
ATOM 1977 C C . ILE B 1 51 ? -7.543 18.938 3.354 1 96.88 51 ILE B C 1
ATOM 1979 O O . ILE B 1 51 ? -7.598 18 4.148 1 96.88 51 ILE B O 1
ATOM 1983 N N . ASP B 1 52 ? -8.414 19.125 2.441 1 94.38 52 ASP B N 1
ATOM 1984 C CA . ASP B 1 52 ? -9.445 18.141 2.127 1 94.38 52 ASP B CA 1
ATOM 1985 C C . ASP B 1 52 ? -9.898 18.266 0.675 1 94.38 52 ASP B C 1
ATOM 1987 O O . ASP B 1 52 ? -9.969 19.375 0.132 1 94.38 52 ASP B O 1
ATOM 1991 N N . ILE B 1 53 ? -10.203 17.141 0.142 1 94 53 ILE B N 1
ATOM 1992 C CA . ILE B 1 53 ? -10.719 17.156 -1.224 1 94 53 ILE B CA 1
ATOM 1993 C C . ILE B 1 53 ? -12.156 17.688 -1.227 1 94 53 ILE B C 1
ATOM 1995 O O . ILE B 1 53 ? -12.633 18.203 -2.238 1 94 53 ILE B O 1
ATOM 1999 N N . ASN B 1 54 ? -12.82 17.578 -0.103 1 90.88 54 ASN B N 1
ATOM 2000 C CA . ASN B 1 54 ? -14.195 18.031 0.078 1 90.88 54 ASN B CA 1
ATOM 2001 C C . ASN B 1 54 ? -14.258 19.484 0.514 1 90.88 54 ASN B C 1
ATOM 2003 O O . ASN B 1 54 ? -14.258 19.781 1.71 1 90.88 54 ASN B O 1
ATOM 2007 N N . GLN B 1 55 ? -14.492 20.344 -0.505 1 93.19 55 GLN B N 1
ATOM 2008 C CA . GLN B 1 55 ? -14.5 21.766 -0.205 1 93.19 55 GLN B CA 1
ATOM 2009 C C . GLN B 1 55 ? -15.641 22.125 0.743 1 93.19 55 GLN B C 1
ATOM 2011 O O . GLN B 1 55 ? -15.43 22.781 1.762 1 93.19 55 GLN B O 1
ATOM 2016 N N . PRO B 1 56 ? -16.844 21.625 0.497 1 91.25 56 PRO B N 1
ATOM 2017 C CA . PRO B 1 56 ? -17.938 21.938 1.431 1 91.25 56 PRO B CA 1
ATOM 2018 C C . PRO B 1 56 ? -17.641 21.469 2.855 1 91.25 56 PRO B C 1
ATOM 2020 O O . PRO B 1 56 ? -17.984 22.156 3.818 1 91.25 56 PRO B O 1
ATOM 2023 N N . GLY B 1 57 ? -17 20.359 3.006 1 89.19 57 GLY B N 1
ATOM 2024 C CA . GLY B 1 57 ? -16.625 19.859 4.32 1 89.19 57 GLY B CA 1
ATOM 2025 C C . GLY B 1 57 ? -15.648 20.766 5.043 1 89.19 57 GLY B C 1
ATOM 2026 O O . GLY B 1 57 ? -15.805 21.016 6.238 1 89.19 57 GLY B O 1
ATOM 2027 N N . ASN B 1 58 ? -14.664 21.234 4.309 1 91.75 58 ASN B N 1
ATOM 2028 C CA . ASN B 1 58 ? -13.68 22.156 4.891 1 91.75 58 ASN B CA 1
ATOM 2029 C C . ASN B 1 58 ? -14.328 23.484 5.293 1 91.75 58 ASN B C 1
ATOM 2031 O O . ASN B 1 58 ? -14 24.031 6.344 1 91.75 58 ASN B O 1
ATOM 2035 N N . ASP B 1 59 ? -15.195 23.938 4.473 1 93.12 59 ASP B N 1
ATOM 2036 C CA . ASP B 1 59 ? -15.922 25.156 4.789 1 93.12 59 ASP B CA 1
ATOM 2037 C C . ASP B 1 59 ? -16.766 24.984 6.055 1 93.12 59 ASP B C 1
ATOM 2039 O O . ASP B 1 59 ? -16.812 25.891 6.895 1 93.12 59 ASP B O 1
ATOM 2043 N N . ALA B 1 60 ? -17.375 23.797 6.137 1 91.69 60 ALA B N 1
ATOM 2044 C CA . ALA B 1 60 ? -18.172 23.516 7.32 1 91.69 60 ALA B CA 1
ATOM 2045 C C . ALA B 1 60 ? -17.312 23.484 8.578 1 91.69 60 ALA B C 1
ATOM 2047 O O . ALA B 1 60 ? -17.734 23.922 9.648 1 91.69 60 ALA B O 1
ATOM 2048 N N . THR B 1 61 ? -16.125 22.953 8.453 1 92.06 61 THR B N 1
ATOM 2049 C CA . THR B 1 61 ? -15.18 22.984 9.562 1 92.06 61 THR B CA 1
ATOM 2050 C C . THR B 1 61 ? -14.883 24.422 9.984 1 92.06 61 THR B C 1
ATOM 2052 O O . THR B 1 61 ? -14.969 24.75 11.172 1 92.06 61 THR B O 1
ATOM 2055 N N . LEU B 1 62 ? -14.586 25.25 9.031 1 94.75 62 LEU B N 1
ATOM 2056 C CA . LEU B 1 62 ? -14.305 26.656 9.312 1 94.75 62 LEU B CA 1
ATOM 2057 C C . LEU B 1 62 ? -15.492 27.328 9.992 1 94.75 62 LEU B C 1
ATOM 2059 O O . LEU B 1 62 ? -15.328 28.016 11.008 1 94.75 62 LEU B O 1
ATOM 2063 N N . ASP B 1 63 ? -16.688 27.016 9.531 1 94.19 63 ASP B N 1
ATOM 2064 C CA . ASP B 1 63 ? -17.906 27.641 10.031 1 94.19 63 ASP B CA 1
ATOM 2065 C C . ASP B 1 63 ? -18.234 27.172 11.453 1 94.19 63 ASP B C 1
ATOM 2067 O O . ASP B 1 63 ? -18.875 27.891 12.219 1 94.19 63 ASP B O 1
ATOM 2071 N N . SER B 1 64 ? -17.781 26.016 11.758 1 92.25 64 SER B N 1
ATOM 2072 C CA . SER B 1 64 ? -18.078 25.438 13.07 1 92.25 64 SER B CA 1
ATOM 2073 C C . SER B 1 64 ? -17.172 26.016 14.148 1 92.25 64 SER B C 1
ATOM 2075 O O . SER B 1 64 ? -17.438 25.844 15.344 1 92.25 64 SER B O 1
ATOM 2077 N N . LEU B 1 65 ? -16.141 26.688 13.797 1 94.31 65 LEU B N 1
ATOM 2078 C CA . LEU B 1 65 ? -15.164 27.219 14.75 1 94.31 65 LEU B CA 1
ATOM 2079 C C . LEU B 1 65 ? -15.625 28.547 15.32 1 94.31 65 LEU B C 1
ATOM 2081 O O . LEU B 1 65 ? -16.219 29.359 14.609 1 94.31 65 LEU B O 1
ATOM 2085 N N . PRO B 1 66 ? -15.391 28.766 16.641 1 94 66 PRO B N 1
ATOM 2086 C CA . PRO B 1 66 ? -15.609 30.109 17.172 1 94 66 PRO B CA 1
ATOM 2087 C C . PRO B 1 66 ? -14.812 31.172 16.422 1 94 66 PRO B C 1
ATOM 2089 O O . PRO B 1 66 ? -13.734 30.891 15.891 1 94 66 PRO B O 1
ATOM 2092 N N . THR B 1 67 ? -15.219 32.375 16.484 1 92.62 67 THR B N 1
ATOM 2093 C CA . THR B 1 67 ? -14.609 33.5 15.773 1 92.62 67 THR B CA 1
ATOM 2094 C C . THR B 1 67 ? -13.156 33.688 16.219 1 92.62 67 THR B C 1
ATOM 2096 O O . THR B 1 67 ? -12.297 34.031 15.398 1 92.62 67 THR B O 1
ATOM 2099 N N . THR B 1 68 ? -12.891 33.375 17.469 1 92.44 68 THR B N 1
ATOM 2100 C CA . THR B 1 68 ? -11.562 33.594 18.031 1 92.44 68 THR B CA 1
ATOM 2101 C C . THR B 1 68 ? -10.57 32.562 17.453 1 92.44 68 THR B C 1
ATOM 2103 O O . THR B 1 68 ? -9.359 32.812 17.453 1 92.44 68 THR B O 1
ATOM 2106 N N . LEU B 1 69 ? -11.102 31.484 16.906 1 94 69 LEU B N 1
ATOM 2107 C CA . LEU B 1 69 ? -10.227 30.422 16.422 1 94 69 LEU B CA 1
ATOM 2108 C C . LEU B 1 69 ? -10.242 30.359 14.906 1 94 69 LEU B C 1
ATOM 2110 O O . LEU B 1 69 ? -9.305 29.844 14.289 1 94 69 LEU B O 1
ATOM 2114 N N . SER B 1 70 ? -11.305 30.891 14.273 1 95.25 70 SER B N 1
ATOM 2115 C CA . SER B 1 70 ? -11.508 30.766 12.836 1 95.25 70 SER B CA 1
ATOM 2116 C C . SER B 1 70 ? -10.383 31.438 12.055 1 95.25 70 SER B C 1
ATOM 2118 O O . SER B 1 70 ? -10.023 31 10.961 1 95.25 70 SER B O 1
ATOM 2120 N N . GLN B 1 71 ? -9.781 32.5 12.609 1 94.31 71 GLN B N 1
ATOM 2121 C CA . GLN B 1 71 ? -8.711 33.219 11.938 1 94.31 71 GLN B CA 1
ATOM 2122 C C . GLN B 1 71 ? -7.441 32.375 11.867 1 94.31 71 GLN B C 1
ATOM 2124 O O . GLN B 1 71 ? -6.566 32.625 11.039 1 94.31 71 GLN B O 1
ATOM 2129 N N . ASN B 1 72 ? -7.352 31.391 12.781 1 96.75 72 ASN B N 1
ATOM 2130 C CA . ASN B 1 72 ? -6.16 30.547 12.859 1 96.75 72 ASN B CA 1
ATOM 2131 C C . ASN B 1 72 ? -6.324 29.281 12.023 1 96.75 72 ASN B C 1
ATOM 2133 O O . ASN B 1 72 ? -5.426 28.438 12 1 96.75 72 ASN B O 1
ATOM 2137 N N . PHE B 1 73 ? -7.434 29.125 11.359 1 97.31 73 PHE B N 1
ATOM 2138 C CA . PHE B 1 73 ? -7.699 27.984 10.492 1 97.31 73 PHE B CA 1
ATOM 2139 C C . PHE B 1 73 ? -7.762 28.406 9.031 1 97.31 73 PHE B C 1
ATOM 2141 O O . PHE B 1 73 ? -8.469 29.359 8.688 1 97.31 73 PHE B O 1
ATOM 2148 N N . CYS B 1 74 ? -7.016 27.766 8.141 1 97.62 74 CYS B N 1
ATOM 2149 C CA . CYS B 1 74 ? -7.008 28.016 6.703 1 97.62 74 CYS B CA 1
ATOM 2150 C C . CYS B 1 74 ? -7.445 26.781 5.934 1 97.62 74 CYS B C 1
ATOM 2152 O O . CYS B 1 74 ? -6.672 25.828 5.789 1 97.62 74 CYS B O 1
ATOM 2154 N N . PRO B 1 75 ? -8.734 26.812 5.477 1 96.94 75 PRO B N 1
ATOM 2155 C CA . PRO B 1 75 ? -9.18 25.688 4.648 1 96.94 75 PRO B CA 1
ATOM 2156 C C . PRO B 1 75 ? -8.516 25.672 3.275 1 96.94 75 PRO B C 1
ATOM 2158 O O . PRO B 1 75 ? -8.398 26.703 2.627 1 96.94 75 PRO B O 1
ATOM 2161 N N . PHE B 1 76 ? -8.039 24.484 2.861 1 97.56 76 PHE B N 1
ATOM 2162 C CA . PHE B 1 76 ? -7.379 24.312 1.572 1 97.56 76 PHE B CA 1
ATOM 2163 C C . PHE B 1 76 ? -7.914 23.078 0.852 1 97.56 76 PHE B C 1
ATOM 2165 O O . PHE B 1 76 ? -7.832 21.969 1.372 1 97.56 76 PHE B O 1
ATOM 2172 N N . THR B 1 77 ? -8.484 23.297 -0.371 1 96.81 77 THR B N 1
ATOM 2173 C CA . THR B 1 77 ? -9.094 22.203 -1.115 1 96.81 77 THR B CA 1
ATOM 2174 C C . THR B 1 77 ? -8.078 21.547 -2.043 1 96.81 77 THR B C 1
ATOM 2176 O O . THR B 1 77 ? -7.438 22.219 -2.852 1 96.81 77 THR B O 1
ATOM 2179 N N . GLY B 1 78 ? -7.934 20.188 -1.899 1 96.81 78 GLY B N 1
ATOM 2180 C CA . GLY B 1 78 ? -7.043 19.422 -2.754 1 96.81 78 GLY B CA 1
ATOM 2181 C C . GLY B 1 78 ? -6.98 17.953 -2.385 1 96.81 78 GLY B C 1
ATOM 2182 O O . GLY B 1 78 ? -7.387 17.562 -1.287 1 96.81 78 GLY B O 1
ATOM 2183 N N . SER B 1 79 ? -6.566 17.188 -3.314 1 96.69 79 SER B N 1
ATOM 2184 C CA . SER B 1 79 ? -6.352 15.766 -3.055 1 96.69 79 SER B CA 1
ATOM 2185 C C . SER B 1 79 ? -4.988 15.523 -2.416 1 96.69 79 SER B C 1
ATOM 2187 O O . SER B 1 79 ? -3.963 15.953 -2.941 1 96.69 79 SER B O 1
ATOM 2189 N N . VAL B 1 80 ? -5.039 14.789 -1.315 1 96.69 80 VAL B N 1
ATOM 2190 C CA . VAL B 1 80 ? -3.797 14.539 -0.593 1 96.69 80 VAL B CA 1
ATOM 2191 C C . VAL B 1 80 ? -2.93 13.562 -1.387 1 96.69 80 VAL B C 1
ATOM 2193 O O . VAL B 1 80 ? -1.758 13.359 -1.061 1 96.69 80 VAL B O 1
ATOM 2196 N N . SER B 1 81 ? -3.484 13 -2.486 1 96.94 81 SER B N 1
ATOM 2197 C CA . SER B 1 81 ? -2.74 12.047 -3.299 1 96.94 81 SER B CA 1
ATOM 2198 C C . SER B 1 81 ? -1.97 12.75 -4.414 1 96.94 81 SER B C 1
ATOM 2200 O O . SER B 1 81 ? -1.252 12.102 -5.18 1 96.94 81 SER B O 1
ATOM 2202 N N . HIS B 1 82 ? -2.094 14.078 -4.52 1 98 82 HIS B N 1
ATOM 2203 C CA . HIS B 1 82 ? -1.432 14.828 -5.578 1 98 82 HIS B CA 1
ATOM 2204 C C . HIS B 1 82 ? -0.282 15.664 -5.027 1 98 82 HIS B C 1
ATOM 2206 O O . HIS B 1 82 ? -0.473 16.453 -4.102 1 98 82 HIS B O 1
ATOM 2212 N N . GLU B 1 83 ? 0.823 15.492 -5.648 1 97.81 83 GLU B N 1
ATOM 2213 C CA . GLU B 1 83 ? 2.018 16.219 -5.23 1 97.81 83 GLU B CA 1
ATOM 2214 C C . GLU B 1 83 ? 1.78 17.719 -5.242 1 97.81 83 GLU B C 1
ATOM 2216 O O . GLU B 1 83 ? 2.193 18.422 -4.32 1 97.81 83 GLU B O 1
ATOM 2221 N N . GLN B 1 84 ? 1.123 18.188 -6.234 1 98.19 84 GLN B N 1
ATOM 2222 C CA . GLN B 1 84 ? 0.911 19.625 -6.391 1 98.19 84 GLN B CA 1
ATOM 2223 C C . GLN B 1 84 ? 0.087 20.188 -5.234 1 98.19 84 GLN B C 1
ATOM 2225 O O . GLN B 1 84 ? 0.294 21.328 -4.816 1 98.19 84 GLN B O 1
ATOM 2230 N N . THR B 1 85 ? -0.831 19.422 -4.695 1 98.44 85 THR B N 1
ATOM 2231 C CA . THR B 1 85 ? -1.619 19.844 -3.543 1 98.44 85 THR B CA 1
ATOM 2232 C C . THR B 1 85 ? -0.712 20.234 -2.377 1 98.44 85 THR B C 1
ATOM 2234 O O . THR B 1 85 ? -0.924 21.25 -1.729 1 98.44 85 THR B O 1
ATOM 2237 N N . TRP B 1 86 ? 0.352 19.5 -2.133 1 98.25 86 TRP B N 1
ATOM 2238 C CA . TRP B 1 86 ? 1.266 19.734 -1.021 1 98.25 86 TRP B CA 1
ATOM 2239 C C . TRP B 1 86 ? 2.135 20.953 -1.275 1 98.25 86 TRP B C 1
ATOM 2241 O O . TRP B 1 86 ? 2.369 21.766 -0.368 1 98.25 86 TRP B O 1
ATOM 2251 N N . ARG B 1 87 ? 2.529 21.141 -2.504 1 98.06 87 ARG B N 1
ATOM 2252 C CA . ARG B 1 87 ? 3.303 22.328 -2.85 1 98.06 87 ARG B CA 1
ATOM 2253 C C . ARG B 1 87 ? 2.471 23.594 -2.676 1 98.06 87 ARG B C 1
ATOM 2255 O O . ARG B 1 87 ? 2.934 24.562 -2.084 1 98.06 87 ARG B O 1
ATOM 2262 N N . ASP B 1 88 ? 1.279 23.5 -3.18 1 98.38 88 ASP B N 1
ATOM 2263 C CA . ASP B 1 88 ? 0.375 24.641 -3.057 1 98.38 88 ASP B CA 1
ATOM 2264 C C . ASP B 1 88 ? 0.034 24.906 -1.595 1 98.38 88 ASP B C 1
ATOM 2266 O O . ASP B 1 88 ? -0.109 26.062 -1.194 1 98.38 88 ASP B O 1
ATOM 2270 N N . ALA B 1 89 ? -0.1 23.859 -0.783 1 98.06 89 ALA B N 1
ATOM 2271 C CA . ALA B 1 89 ? -0.406 24.016 0.637 1 98.06 89 ALA B CA 1
ATOM 2272 C C . ALA B 1 89 ? 0.733 24.719 1.369 1 98.06 89 ALA B C 1
ATOM 2274 O O . ALA B 1 89 ? 0.495 25.578 2.227 1 98.06 89 ALA B O 1
ATOM 2275 N N . LEU B 1 90 ? 1.963 24.344 1.042 1 97.5 90 LEU B N 1
ATOM 2276 C CA . LEU B 1 90 ? 3.117 25 1.646 1 97.5 90 LEU B CA 1
ATOM 2277 C C . LEU B 1 90 ? 3.148 26.484 1.285 1 97.5 90 LEU B C 1
ATOM 2279 O O . LEU B 1 90 ? 3.414 27.328 2.143 1 97.5 90 LEU B O 1
ATOM 2283 N N . GLN B 1 91 ? 2.848 26.75 0.034 1 97.62 91 GLN B N 1
ATOM 2284 C CA . GLN B 1 91 ? 2.789 28.141 -0.407 1 97.62 91 GLN B CA 1
ATOM 2285 C C . GLN B 1 91 ? 1.687 28.906 0.322 1 97.62 91 GLN B C 1
ATOM 2287 O O . GLN B 1 91 ? 1.898 30.031 0.77 1 97.62 91 GLN B O 1
ATOM 2292 N N . MET B 1 92 ? 0.55 28.281 0.468 1 97.56 92 MET B N 1
ATOM 2293 C CA . MET B 1 92 ? -0.574 28.906 1.161 1 97.56 92 MET B CA 1
ATOM 2294 C C . MET B 1 92 ? -0.227 29.188 2.619 1 97.56 92 MET B C 1
ATOM 2296 O O . MET B 1 92 ? -0.596 30.234 3.162 1 97.56 92 MET B O 1
ATOM 2300 N N . SER B 1 93 ? 0.449 28.234 3.277 1 96.88 93 SER B N 1
ATOM 2301 C CA . SER B 1 93 ? 0.874 28.438 4.66 1 96.88 93 SER B CA 1
ATOM 2302 C C . SER B 1 93 ? 1.793 29.641 4.797 1 96.88 93 SER B C 1
ATOM 2304 O O . SER B 1 93 ? 1.645 30.438 5.727 1 96.88 93 SER B O 1
ATOM 2306 N N . ARG B 1 94 ? 2.695 29.766 3.855 1 95.38 94 ARG B N 1
ATOM 2307 C CA . ARG B 1 94 ? 3.607 30.906 3.857 1 95.38 94 ARG B CA 1
ATOM 2308 C C . ARG B 1 94 ? 2.848 32.219 3.697 1 95.38 94 ARG B C 1
ATOM 2310 O O . ARG B 1 94 ? 3.154 33.219 4.367 1 95.38 94 ARG B O 1
ATOM 2317 N N . GLU B 1 95 ? 1.915 32.219 2.893 1 96.56 95 GLU B N 1
ATOM 2318 C CA . GLU B 1 95 ? 1.149 33.438 2.615 1 96.56 95 GLU B CA 1
ATOM 2319 C C . GLU B 1 95 ? 0.246 33.812 3.791 1 96.56 95 GLU B C 1
ATOM 2321 O O . GLU B 1 95 ? 0.152 34.969 4.172 1 96.56 95 GLU B O 1
ATOM 2326 N N . LYS B 1 96 ? -0.335 32.781 4.367 1 96.25 96 LYS B N 1
ATOM 2327 C CA . LYS B 1 96 ? -1.354 33 5.387 1 96.25 96 LYS B CA 1
ATOM 2328 C C . LYS B 1 96 ? -0.723 33.188 6.766 1 96.25 96 LYS B C 1
ATOM 2330 O O . LYS B 1 96 ? -1.146 34.031 7.543 1 96.25 96 LYS B O 1
ATOM 2335 N N . PHE B 1 97 ? 0.339 32.406 7.055 1 96.44 97 PHE B N 1
ATOM 2336 C CA . PHE B 1 97 ? 0.855 32.344 8.414 1 96.44 97 PHE B CA 1
ATOM 2337 C C . PHE B 1 97 ? 2.283 32.875 8.477 1 96.44 97 PHE B C 1
ATOM 2339 O O . PHE B 1 97 ? 2.867 32.969 9.562 1 96.44 97 PHE B O 1
ATOM 2346 N N . SER B 1 98 ? 2.91 33.156 7.344 1 94.81 98 SER B N 1
ATOM 2347 C CA . SER B 1 98 ? 4.289 33.625 7.23 1 94.81 98 SER B CA 1
ATOM 2348 C C . SER B 1 98 ? 5.262 32.656 7.871 1 94.81 98 SER B C 1
ATOM 2350 O O . SER B 1 98 ? 6.207 33.062 8.547 1 94.81 98 SER B O 1
ATOM 2352 N N . ALA B 1 99 ? 4.883 31.375 7.738 1 92.88 99 ALA B N 1
ATOM 2353 C CA . ALA B 1 99 ? 5.707 30.328 8.352 1 92.88 99 ALA B CA 1
ATOM 2354 C C . ALA B 1 99 ? 5.578 29.016 7.59 1 92.88 99 ALA B C 1
ATOM 2356 O O . ALA B 1 99 ? 4.566 28.766 6.934 1 92.88 99 ALA B O 1
ATOM 2357 N N . LEU B 1 100 ? 6.676 28.219 7.719 1 93.88 100 LEU B N 1
ATOM 2358 C CA . LEU B 1 100 ? 6.621 26.828 7.293 1 93.88 100 LEU B CA 1
ATOM 2359 C C . LEU B 1 100 ? 5.957 25.969 8.359 1 93.88 100 LEU B C 1
ATOM 2361 O O . LEU B 1 100 ? 6.215 26.125 9.555 1 93.88 100 LEU B O 1
ATOM 2365 N N . PRO B 1 101 ? 5.062 25.125 7.848 1 95.94 101 PRO B N 1
ATOM 2366 C CA . PRO B 1 101 ? 4.535 24.188 8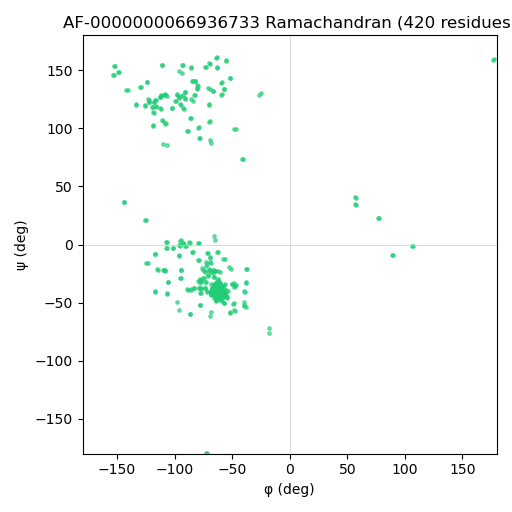.852 1 95.94 101 PRO B CA 1
ATOM 2367 C C . PRO B 1 101 ? 5.621 23.328 9.492 1 95.94 101 PRO B C 1
ATOM 2369 O O . PRO B 1 101 ? 6.566 22.922 8.812 1 95.94 101 PRO B O 1
ATOM 2372 N N . ASP B 1 102 ? 5.465 23.172 10.766 1 92.56 102 ASP B N 1
ATOM 2373 C CA . ASP B 1 102 ? 6.449 22.344 11.461 1 92.56 102 ASP B CA 1
ATOM 2374 C C . ASP B 1 102 ? 5.855 20.984 11.844 1 92.56 102 ASP B C 1
ATOM 2376 O O . ASP B 1 102 ? 6.551 20.125 12.391 1 92.56 102 ASP B O 1
ATOM 2380 N N . THR B 1 103 ? 4.574 20.797 11.547 1 90.81 103 THR B N 1
ATOM 2381 C CA . THR B 1 103 ? 3.895 19.547 11.852 1 90.81 103 THR B CA 1
ATOM 2382 C C . THR B 1 103 ? 2.92 19.172 10.742 1 90.81 103 THR B C 1
ATOM 2384 O O . THR B 1 103 ? 2.195 20.016 10.227 1 90.81 103 THR B O 1
ATOM 2387 N N . VAL B 1 104 ? 2.994 17.938 10.352 1 92.69 104 VAL B N 1
ATOM 2388 C CA . VAL B 1 104 ? 2.004 17.375 9.438 1 92.69 104 VAL B CA 1
ATOM 2389 C C . VAL B 1 104 ? 1.262 16.234 10.117 1 92.69 104 VAL B C 1
ATOM 2391 O O . VAL B 1 104 ? 1.885 15.312 10.648 1 92.69 104 VAL B O 1
ATOM 2394 N N . VAL B 1 105 ? -0.067 16.406 10.172 1 89.75 105 VAL B N 1
ATOM 2395 C CA . VAL B 1 105 ? -0.921 15.328 10.68 1 89.75 105 VAL B CA 1
ATOM 2396 C C . VAL B 1 105 ? -1.689 14.695 9.523 1 89.75 105 VAL B C 1
ATOM 2398 O O . VAL B 1 105 ? -2.645 15.281 9.008 1 89.75 105 VAL B O 1
ATOM 2401 N N . ASN B 1 106 ? -1.225 13.547 9.156 1 90.38 106 ASN B N 1
ATOM 2402 C CA . ASN B 1 106 ? -1.949 12.766 8.164 1 90.38 106 ASN B CA 1
ATOM 2403 C C . ASN B 1 106 ? -3.139 12.031 8.773 1 90.38 106 ASN B C 1
ATOM 2405 O O . ASN B 1 106 ? -2.986 10.938 9.32 1 90.38 106 ASN B O 1
ATOM 2409 N N . CYS B 1 107 ? -4.289 12.656 8.555 1 84.75 107 CYS B N 1
ATOM 2410 C CA . CYS B 1 107 ? -5.504 12.148 9.172 1 84.75 107 CYS B CA 1
ATOM 2411 C C . CYS B 1 107 ? -6.48 11.633 8.117 1 84.75 107 CYS B C 1
ATOM 2413 O O . CYS B 1 107 ? -7.328 10.789 8.406 1 84.75 107 CYS B O 1
ATOM 2415 N N . ALA B 1 108 ? -6.285 12.141 6.867 1 85.56 108 ALA B N 1
ATOM 2416 C CA . ALA B 1 108 ? -7.141 11.664 5.785 1 85.56 108 ALA B CA 1
ATOM 2417 C C . ALA B 1 108 ? -7.043 10.148 5.641 1 85.56 108 ALA B C 1
ATOM 2419 O O . ALA B 1 108 ? -5.953 9.578 5.75 1 85.56 108 ALA B O 1
ATOM 2420 N N . GLY B 1 109 ? -8.18 9.508 5.512 1 82.44 109 GLY B N 1
ATOM 2421 C CA . GLY B 1 109 ? -8.211 8.062 5.344 1 82.44 109 GLY B CA 1
ATOM 2422 C C . GLY B 1 109 ? -9.375 7.578 4.504 1 82.44 109 GLY B C 1
ATOM 2423 O O . GLY B 1 109 ? -10.422 8.227 4.461 1 82.44 109 GLY B O 1
ATOM 2424 N N . TYR B 1 110 ? -9.156 6.516 3.803 1 82.94 110 TYR B N 1
ATOM 2425 C CA . TYR B 1 110 ? -10.18 5.852 3.008 1 82.94 110 TYR B CA 1
ATOM 2426 C C . TYR B 1 110 ? -10.344 4.395 3.432 1 82.94 110 TYR B C 1
ATOM 2428 O O . TYR B 1 110 ? -9.359 3.654 3.514 1 82.94 110 TYR B O 1
ATOM 2436 N N . VAL B 1 111 ? -11.547 4.051 3.805 1 78.19 111 VAL B N 1
ATOM 2437 C CA . VAL B 1 111 ? -11.914 2.672 4.102 1 78.19 111 VAL B CA 1
ATOM 2438 C C . VAL B 1 111 ? -12.898 2.164 3.043 1 78.19 111 VAL B C 1
ATOM 2440 O O . VAL B 1 111 ? -13.922 2.791 2.787 1 78.19 111 VAL B O 1
ATOM 2443 N N . HIS B 1 112 ? -12.445 1.16 2.35 1 76.31 112 HIS B N 1
ATOM 2444 C CA . HIS B 1 112 ? -13.375 0.617 1.364 1 76.31 112 HIS B CA 1
ATOM 2445 C C . HIS B 1 112 ? -14.609 0.024 2.037 1 76.31 112 HIS B C 1
ATOM 2447 O O . HIS B 1 112 ? -14.602 -0.229 3.244 1 76.31 112 HIS B O 1
ATOM 2453 N N . LEU B 1 113 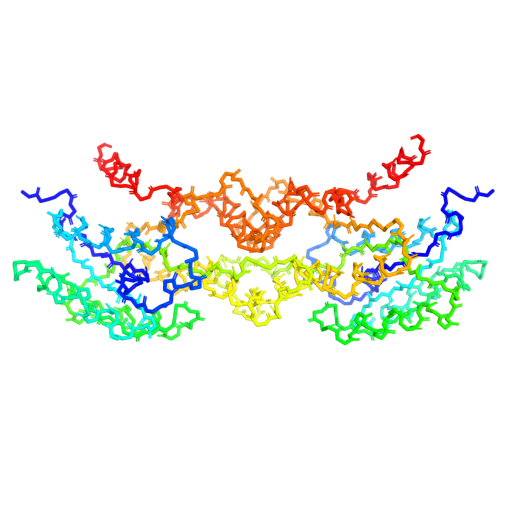? -15.688 -0.104 1.187 1 68.38 113 LEU B N 1
ATOM 2454 C CA . LEU B 1 113 ? -16.953 -0.598 1.714 1 68.38 113 LEU B CA 1
ATOM 2455 C C . LEU B 1 113 ? -16.828 -2.053 2.154 1 68.38 113 LEU B C 1
ATOM 2457 O O . LEU B 1 113 ? -15.969 -2.783 1.662 1 68.38 113 LEU B O 1
ATOM 2461 N N . GLY B 1 114 ? -17.344 -2.355 3.434 1 66.06 114 GLY B N 1
ATOM 2462 C CA . GLY B 1 114 ? -17.391 -3.697 3.992 1 66.06 114 GLY B CA 1
ATOM 2463 C C . GLY B 1 114 ? -17.797 -4.75 2.98 1 66.06 114 GLY B C 1
ATOM 2464 O O . GLY B 1 114 ? -18.969 -4.82 2.586 1 66.06 114 GLY B O 1
ATOM 2465 N N . ALA B 1 115 ? -16.938 -5.148 2.029 1 68.44 115 ALA B N 1
ATOM 2466 C CA . ALA B 1 115 ? -17.156 -6.246 1.09 1 68.44 115 ALA B CA 1
ATOM 2467 C C . ALA B 1 115 ? -16.219 -7.414 1.385 1 68.44 115 ALA B C 1
ATOM 2469 O O . ALA B 1 115 ? -15.219 -7.25 2.086 1 68.44 115 ALA B O 1
ATOM 2470 N N . ASP B 1 116 ? -16.812 -8.555 0.923 1 75.06 116 ASP B N 1
ATOM 2471 C CA . ASP B 1 116 ? -15.867 -9.664 0.925 1 75.06 116 ASP B CA 1
ATOM 2472 C C . ASP B 1 116 ? -14.586 -9.281 0.191 1 75.06 116 ASP B C 1
ATOM 2474 O O . ASP B 1 116 ? -14.609 -8.477 -0.742 1 75.06 116 ASP B O 1
ATOM 2478 N N . ALA B 1 117 ? -13.508 -9.742 0.662 1 76.44 117 ALA B N 1
ATOM 2479 C CA . ALA B 1 117 ? -12.195 -9.375 0.143 1 76.44 117 ALA B CA 1
ATOM 2480 C C . ALA B 1 117 ? -12.141 -9.516 -1.375 1 76.44 117 ALA B C 1
ATOM 2482 O O . ALA B 1 117 ? -11.508 -8.719 -2.061 1 76.44 117 ALA B O 1
ATOM 2483 N N . HIS B 1 118 ? -12.883 -10.523 -1.886 1 83.94 118 HIS B N 1
ATOM 2484 C CA . HIS B 1 118 ? -12.812 -10.797 -3.316 1 83.94 118 HIS B CA 1
ATOM 2485 C C . HIS B 1 118 ? -13.766 -9.898 -4.098 1 83.94 118 HIS B C 1
ATOM 2487 O O . HIS B 1 118 ? -13.703 -9.844 -5.328 1 83.94 118 HIS B O 1
ATOM 2493 N N . ALA B 1 119 ? -14.562 -9.141 -3.379 1 86.5 119 ALA B N 1
ATOM 2494 C CA . ALA B 1 119 ? -15.562 -8.312 -4.047 1 86.5 119 ALA B CA 1
ATOM 2495 C C . ALA B 1 119 ? -15.172 -6.836 -4 1 86.5 119 ALA B C 1
ATOM 2497 O O . ALA B 1 119 ? -15.891 -5.977 -4.516 1 86.5 119 ALA B O 1
ATOM 2498 N N . VAL B 1 120 ? -14.023 -6.543 -3.432 1 88 120 VAL B N 1
ATOM 2499 C CA . VAL B 1 120 ? -13.562 -5.156 -3.375 1 88 120 VAL B CA 1
ATOM 2500 C C . VAL B 1 120 ? -13.172 -4.688 -4.77 1 88 120 VAL B C 1
ATOM 2502 O O . VAL B 1 120 ? -12.305 -5.289 -5.414 1 88 120 VAL B O 1
ATOM 2505 N N . PRO B 1 121 ? -13.812 -3.615 -5.297 1 92.56 121 PRO B N 1
ATOM 2506 C CA . PRO B 1 121 ? -13.438 -3.102 -6.617 1 92.56 121 PRO B CA 1
ATOM 2507 C C . PRO B 1 121 ? -12 -2.58 -6.656 1 92.56 121 PRO B C 1
ATOM 2509 O O . PRO B 1 121 ? -11.477 -2.119 -5.637 1 92.56 121 PRO B O 1
ATOM 2512 N N . GLU B 1 122 ? -11.414 -2.645 -7.855 1 94.88 122 GLU B N 1
ATOM 2513 C CA . GLU B 1 122 ? -10.031 -2.221 -8.023 1 94.88 122 GLU B CA 1
ATOM 2514 C C . GLU B 1 122 ? -9.852 -0.749 -7.652 1 94.88 122 GLU B C 1
ATOM 2516 O O . GLU B 1 122 ? -8.852 -0.37 -7.051 1 94.88 122 GLU B O 1
ATOM 2521 N N . ASP B 1 123 ? -10.805 0.03 -8.031 1 94.31 123 ASP B N 1
ATOM 2522 C CA . ASP B 1 123 ? -10.727 1.456 -7.734 1 94.31 123 ASP B CA 1
ATOM 2523 C C . ASP B 1 123 ? -10.672 1.702 -6.227 1 94.31 123 ASP B C 1
ATOM 2525 O O . ASP B 1 123 ? -9.984 2.609 -5.762 1 94.31 123 ASP B O 1
ATOM 2529 N N . ASP B 1 124 ? -11.391 0.911 -5.453 1 90.62 124 ASP B N 1
ATOM 2530 C CA . ASP B 1 124 ? -11.375 1.021 -3.998 1 90.62 124 ASP B CA 1
ATOM 2531 C C . ASP B 1 124 ? -10.023 0.593 -3.43 1 90.62 124 ASP B C 1
ATOM 2533 O O . ASP B 1 124 ? -9.492 1.24 -2.525 1 90.62 124 ASP B O 1
ATOM 2537 N N . PHE B 1 125 ? -9.539 -0.469 -3.971 1 93.06 125 PHE B N 1
ATOM 2538 C CA . PHE B 1 125 ? -8.219 -0.92 -3.553 1 93.06 125 PHE B CA 1
ATOM 2539 C C . PHE B 1 125 ? -7.176 0.172 -3.777 1 93.06 125 PHE B C 1
ATOM 2541 O O . PHE B 1 125 ? -6.414 0.505 -2.867 1 93.06 125 PHE B O 1
ATOM 2548 N N . ASP B 1 126 ? -7.188 0.716 -5.02 1 95.56 126 ASP B N 1
ATOM 2549 C CA . ASP B 1 126 ? -6.215 1.747 -5.363 1 95.56 126 ASP B CA 1
ATOM 2550 C C . ASP B 1 126 ? -6.379 2.975 -4.469 1 95.56 126 ASP B C 1
ATOM 2552 O O . ASP B 1 126 ? -5.387 3.568 -4.035 1 95.56 126 ASP B O 1
ATOM 2556 N N . ARG B 1 127 ? -7.57 3.305 -4.18 1 92.06 127 ARG B N 1
ATOM 2557 C CA . ARG B 1 127 ? -7.859 4.492 -3.381 1 92.06 127 ARG B CA 1
ATOM 2558 C C . ARG B 1 127 ? -7.332 4.336 -1.96 1 92.06 127 ARG B C 1
ATOM 2560 O O . ARG B 1 127 ? -6.895 5.312 -1.346 1 92.06 127 ARG B O 1
ATOM 2567 N N . VAL B 1 128 ? -7.34 3.125 -1.407 1 90.62 128 VAL B N 1
ATOM 2568 C CA . VAL B 1 128 ? -6.828 2.865 -0.066 1 90.62 128 VAL B CA 1
ATOM 2569 C C . VAL B 1 128 ? -5.367 3.301 0.024 1 90.62 128 VAL B C 1
ATOM 2571 O O . VAL B 1 128 ? -4.984 4.02 0.951 1 90.62 128 VAL B O 1
ATOM 2574 N N . TRP B 1 129 ? -4.602 2.998 -0.952 1 94.62 129 TRP B N 1
ATOM 2575 C CA . TRP B 1 129 ? -3.178 3.314 -0.922 1 94.62 129 TRP B CA 1
ATOM 2576 C C . TRP B 1 129 ? -2.939 4.785 -1.247 1 94.62 129 TRP B C 1
ATOM 2578 O O . TRP B 1 129 ? -2.062 5.422 -0.658 1 94.62 129 TRP B O 1
ATOM 2588 N N . GLN B 1 130 ? -3.744 5.305 -2.178 1 95.44 130 GLN B N 1
ATOM 2589 C CA . GLN B 1 130 ? -3.598 6.688 -2.625 1 95.44 130 GLN B CA 1
ATOM 2590 C C . GLN B 1 130 ? -3.924 7.668 -1.502 1 95.44 130 GLN B C 1
ATOM 2592 O O . GLN B 1 130 ? -3.332 8.742 -1.42 1 95.44 130 GLN B O 1
ATOM 2597 N N . VAL B 1 131 ? -4.758 7.266 -0.592 1 92.25 131 VAL B N 1
ATOM 2598 C CA . VAL B 1 131 ? -5.234 8.203 0.417 1 92.25 131 VAL B CA 1
ATOM 2599 C C . VAL B 1 131 ? -4.57 7.906 1.759 1 92.25 131 VAL B C 1
ATOM 2601 O O . VAL B 1 131 ? -4.285 8.82 2.535 1 92.25 131 VAL B O 1
ATOM 2604 N N . ASN B 1 132 ? -4.273 6.645 2.002 1 89.12 132 ASN B N 1
ATOM 2605 C CA . ASN B 1 132 ? -3.832 6.27 3.34 1 89.12 132 ASN B CA 1
ATOM 2606 C C . ASN B 1 132 ? -2.311 6.242 3.441 1 89.12 132 ASN B C 1
ATOM 2608 O O . ASN B 1 132 ? -1.75 6.477 4.512 1 89.12 132 ASN B O 1
ATOM 2612 N N . VAL B 1 133 ? -1.632 5.957 2.342 1 92.5 133 VAL B N 1
ATOM 2613 C CA . VAL B 1 133 ? -0.195 5.723 2.438 1 92.5 133 VAL B CA 1
ATOM 2614 C C . VAL B 1 133 ? 0.556 6.785 1.636 1 92.5 133 VAL B C 1
ATOM 2616 O O . VAL B 1 133 ? 1.548 7.344 2.111 1 92.5 133 VAL B O 1
ATOM 2619 N N . LYS B 1 134 ? 0.03 7.125 0.475 1 95.88 134 LYS B N 1
ATOM 2620 C CA . LYS B 1 134 ? 0.736 8.031 -0.425 1 95.88 134 LYS B CA 1
ATOM 2621 C C . LYS B 1 134 ? 0.93 9.406 0.217 1 95.88 134 LYS B C 1
ATOM 2623 O O . LYS B 1 134 ? 1.952 10.055 0 1 95.88 134 LYS B O 1
ATOM 2628 N N . PRO B 1 135 ? 0.037 9.859 1.019 1 94.12 135 PRO B N 1
ATOM 2629 C CA . PRO B 1 135 ? 0.264 11.156 1.654 1 94.12 135 PRO B CA 1
ATOM 2630 C C . PRO B 1 135 ? 1.536 11.188 2.498 1 94.12 135 PRO B C 1
ATOM 2632 O O . PRO B 1 135 ? 2.219 12.211 2.557 1 94.12 135 PRO B O 1
ATOM 2635 N N . LEU B 1 136 ? 1.839 10.133 3.154 1 91.12 136 LEU B N 1
ATOM 2636 C CA . LEU B 1 136 ? 3.096 10.078 3.891 1 91.12 136 LEU B CA 1
ATOM 2637 C C . LEU B 1 136 ? 4.285 10.18 2.943 1 91.12 136 LEU B C 1
ATOM 2639 O O . LEU B 1 136 ? 5.246 10.898 3.225 1 91.12 136 LEU B O 1
ATOM 2643 N N . TYR B 1 137 ? 4.223 9.492 1.886 1 92.12 137 TYR B N 1
ATOM 2644 C CA . TYR B 1 137 ? 5.25 9.602 0.855 1 92.12 137 TYR B CA 1
ATOM 2645 C C . TYR B 1 137 ? 5.406 11.039 0.386 1 92.12 137 TYR B C 1
ATOM 2647 O O . TYR B 1 137 ? 6.523 11.547 0.281 1 92.12 137 TYR B O 1
ATOM 2655 N N . LEU B 1 138 ? 4.32 11.711 0.158 1 95.69 138 LEU B N 1
ATOM 2656 C CA . LEU B 1 138 ? 4.359 13.062 -0.382 1 95.69 138 LEU B CA 1
ATOM 2657 C C . LEU B 1 138 ? 4.832 14.062 0.674 1 95.69 138 LEU B C 1
ATOM 2659 O O . LEU B 1 138 ? 5.5 15.047 0.352 1 95.69 138 LEU B O 1
ATOM 2663 N N . THR B 1 139 ? 4.473 13.758 1.949 1 93.19 139 THR B N 1
ATOM 2664 C CA . THR B 1 139 ? 5.031 14.57 3.025 1 93.19 139 THR B CA 1
ATOM 2665 C C . THR B 1 139 ? 6.555 14.477 3.037 1 93.19 139 THR B C 1
ATOM 2667 O O . THR B 1 139 ? 7.242 15.492 3.121 1 93.19 139 THR B O 1
ATOM 2670 N N . VAL B 1 140 ? 7.059 13.305 2.887 1 89.19 140 VAL B N 1
ATOM 2671 C CA . VAL B 1 140 ? 8.5 13.062 2.904 1 89.19 140 VAL B CA 1
ATOM 2672 C C . VAL B 1 140 ? 9.141 13.695 1.672 1 89.19 140 VAL B C 1
ATOM 2674 O O . VAL B 1 140 ? 10.203 14.312 1.77 1 89.19 140 VAL B O 1
ATOM 2677 N N . LYS B 1 141 ? 8.492 13.633 0.587 1 92 141 LYS B N 1
ATOM 2678 C CA . LYS B 1 141 ? 9.047 14.094 -0.683 1 92 141 LYS B CA 1
ATOM 2679 C C . LYS B 1 141 ? 9.008 15.617 -0.774 1 92 141 LYS B C 1
ATOM 2681 O O . LYS B 1 141 ? 9.945 16.234 -1.294 1 92 141 LYS B O 1
ATOM 2686 N N . VAL B 1 142 ? 7.961 16.203 -0.264 1 95.06 142 VAL B N 1
ATOM 2687 C CA . VAL B 1 142 ? 7.711 17.609 -0.553 1 95.06 142 VAL B CA 1
ATOM 2688 C C . VAL B 1 142 ? 8.023 18.453 0.681 1 95.06 142 VAL B C 1
ATOM 2690 O O . VAL B 1 142 ? 8.672 19.5 0.58 1 95.06 142 VAL B O 1
ATOM 2693 N N . VAL B 1 143 ? 7.633 18.016 1.89 1 93.38 143 VAL B N 1
ATOM 2694 C CA . VAL B 1 143 ? 7.668 18.844 3.082 1 93.38 143 VAL B CA 1
ATOM 2695 C C . VAL B 1 143 ? 9.031 18.719 3.766 1 93.38 143 VAL B C 1
ATOM 2697 O O . VAL B 1 143 ? 9.617 19.719 4.18 1 93.38 143 VAL B O 1
ATOM 2700 N N . VAL B 1 144 ? 9.578 17.547 3.791 1 88.5 144 VAL B N 1
ATOM 2701 C CA . VAL B 1 144 ? 10.797 17.281 4.543 1 88.5 144 VAL B CA 1
ATOM 2702 C C . VAL B 1 144 ? 11.969 18.062 3.943 1 88.5 144 VAL B C 1
ATOM 2704 O O . VAL B 1 144 ? 12.742 18.688 4.672 1 88.5 144 VAL B O 1
ATOM 2707 N N . PRO B 1 145 ? 12.055 18.094 2.623 1 90.25 145 PRO B N 1
ATOM 2708 C CA . PRO B 1 145 ? 13.133 18.906 2.07 1 90.25 145 PRO B CA 1
ATOM 2709 C C . PRO B 1 145 ? 13.023 20.375 2.467 1 90.25 145 PRO B C 1
ATOM 2711 O O . PRO B 1 145 ? 14.047 21.047 2.654 1 90.25 145 PRO B O 1
ATOM 2714 N N . CYS B 1 146 ? 11.797 20.859 2.594 1 91.81 146 CYS B N 1
ATOM 2715 C CA . CYS B 1 146 ? 11.594 22.234 3.023 1 91.81 146 CYS B CA 1
ATOM 2716 C C . CYS B 1 146 ? 12.039 22.438 4.469 1 91.81 146 CYS B C 1
ATOM 2718 O O . CYS B 1 146 ? 12.586 23.469 4.82 1 91.81 146 CYS B O 1
ATOM 2720 N N . TRP B 1 147 ? 11.852 21.406 5.309 1 89.62 147 TRP B N 1
ATOM 2721 C CA . TRP B 1 147 ? 12.289 21.453 6.699 1 89.62 147 TRP B CA 1
ATOM 2722 C C . TRP B 1 147 ? 13.812 21.484 6.789 1 89.62 147 TRP B C 1
ATOM 2724 O O . TRP B 1 147 ? 14.383 22.25 7.578 1 89.62 147 TRP B O 1
ATOM 2734 N N . ILE B 1 148 ? 14.367 20.703 5.988 1 86.69 148 ILE B N 1
ATOM 2735 C CA . ILE B 1 148 ? 15.82 20.625 5.969 1 86.69 148 ILE B CA 1
ATOM 2736 C C . ILE B 1 148 ? 16.406 21.969 5.527 1 86.69 148 ILE B C 1
ATOM 2738 O O . ILE B 1 148 ? 17.281 22.516 6.191 1 86.69 148 ILE B O 1
ATOM 2742 N N . ALA B 1 149 ? 15.891 22.516 4.473 1 89.56 149 ALA B N 1
ATOM 2743 C CA . ALA B 1 149 ? 16.375 23.781 3.938 1 89.56 149 ALA B CA 1
ATOM 2744 C C . ALA B 1 149 ? 16.141 24.922 4.934 1 89.56 149 ALA B C 1
ATOM 2746 O O . ALA B 1 149 ? 16.984 25.812 5.059 1 89.56 149 ALA B O 1
ATOM 2747 N N . GLY B 1 150 ? 15.039 24.766 5.676 1 89.5 150 GLY B N 1
ATOM 2748 C CA . GLY B 1 150 ? 14.672 25.828 6.602 1 89.5 150 GLY B CA 1
ATOM 2749 C C . GLY B 1 150 ? 15.148 25.578 8.016 1 89.5 150 GLY B C 1
ATOM 2750 O O . GLY B 1 150 ? 14.875 26.359 8.922 1 89.5 150 GLY B O 1
ATOM 2751 N N . LYS B 1 151 ? 15.82 24.422 8.219 1 87.75 151 LYS B N 1
ATOM 2752 C CA . LYS B 1 151 ? 16.297 24.031 9.547 1 87.75 151 LYS B CA 1
ATOM 2753 C C . LYS B 1 151 ? 15.148 23.969 10.547 1 87.75 151 LYS B C 1
ATOM 2755 O O . LYS B 1 151 ? 15.258 24.516 11.656 1 87.75 151 LYS B O 1
ATOM 2760 N N . VAL B 1 152 ? 14.07 23.469 10.062 1 85.44 152 VAL B N 1
ATOM 2761 C CA . VAL B 1 152 ? 12.891 23.266 10.898 1 85.44 152 VAL B CA 1
ATOM 2762 C C . VAL B 1 152 ? 12.891 21.859 11.469 1 85.44 152 VAL B C 1
ATOM 2764 O O . VAL B 1 152 ? 13.133 20.891 10.742 1 85.44 152 VAL B O 1
ATOM 2767 N N . ALA B 1 153 ? 12.711 21.828 12.797 1 83.94 153 ALA B N 1
ATOM 2768 C CA . ALA B 1 153 ? 12.469 20.531 13.406 1 83.94 153 ALA B CA 1
ATOM 27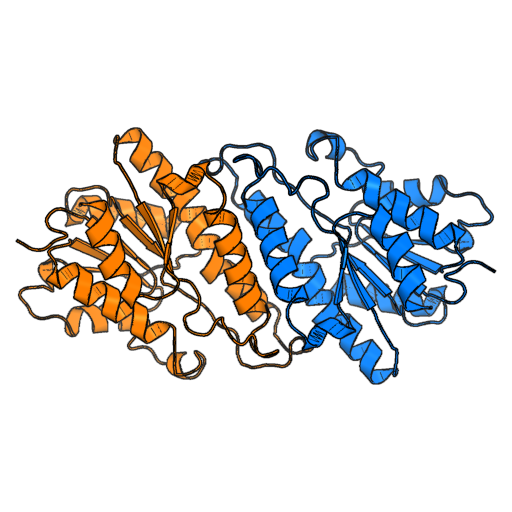69 C C . ALA B 1 153 ? 11.023 20.094 13.211 1 83.94 153 ALA B C 1
ATOM 2771 O O . ALA B 1 153 ? 10.156 20.406 14.031 1 83.94 153 ALA B O 1
ATOM 2772 N N . GLY B 1 154 ? 10.836 19.359 12.117 1 84.38 154 GLY B N 1
ATOM 2773 C CA . GLY B 1 154 ? 9.484 18.984 11.734 1 84.38 154 GLY B CA 1
ATOM 2774 C C . GLY B 1 154 ? 9.07 17.625 12.281 1 84.38 154 GLY B C 1
ATOM 2775 O O . GLY B 1 154 ? 9.922 16.797 12.609 1 84.38 154 GLY B O 1
ATOM 2776 N N . HIS B 1 155 ? 7.684 17.484 12.422 1 83.81 155 HIS B N 1
ATOM 2777 C CA . HIS B 1 155 ? 7.086 16.234 12.867 1 83.81 155 HIS B CA 1
ATOM 2778 C C . HIS B 1 155 ? 5.961 15.789 11.938 1 83.81 155 HIS B C 1
ATOM 2780 O O . HIS B 1 155 ? 5.18 16.625 11.461 1 83.81 155 HIS B O 1
ATOM 2786 N N . VAL B 1 156 ? 6.047 14.508 11.68 1 87.56 156 VAL B N 1
ATOM 2787 C CA . VAL B 1 156 ? 4.945 13.914 10.922 1 87.56 156 VAL B CA 1
ATOM 2788 C C . VAL B 1 156 ? 4.18 12.938 11.812 1 87.56 156 VAL B C 1
ATOM 2790 O O . VAL B 1 156 ? 4.777 12.07 12.453 1 87.56 156 VAL B O 1
ATOM 2793 N N . ILE B 1 157 ? 2.873 13.156 11.859 1 84.06 157 ILE B N 1
ATOM 2794 C CA . ILE B 1 157 ? 2 12.273 12.625 1 84.06 157 ILE B CA 1
ATOM 2795 C C . ILE B 1 157 ? 1.026 11.57 11.68 1 84.06 157 ILE B C 1
ATOM 2797 O O . ILE B 1 157 ? 0.282 12.219 10.945 1 84.06 157 ILE B O 1
ATOM 2801 N N . ASN B 1 158 ? 1.126 10.273 11.672 1 83.69 158 ASN B N 1
ATOM 2802 C CA . ASN B 1 158 ? 0.151 9.477 10.938 1 83.69 158 ASN B CA 1
ATOM 2803 C C . ASN B 1 158 ? -0.918 8.906 11.867 1 83.69 158 ASN B C 1
ATOM 2805 O O . ASN B 1 158 ? -0.598 8.289 12.883 1 83.69 158 ASN B O 1
ATOM 2809 N N . ILE B 1 159 ? -2.088 9.211 11.547 1 73.44 159 ILE B N 1
ATOM 2810 C CA . ILE B 1 159 ? -3.168 8.711 12.391 1 73.44 159 ILE B CA 1
ATOM 2811 C C . ILE B 1 159 ? -3.572 7.309 11.938 1 73.44 159 ILE B C 1
ATOM 2813 O O . ILE B 1 159 ? -3.9 7.098 10.773 1 73.44 159 ILE B O 1
ATOM 2817 N N . GLY B 1 160 ? -3.211 6.312 12.805 1 60.78 160 GLY B N 1
ATOM 2818 C CA . GLY B 1 160 ? -3.584 4.93 12.547 1 60.78 160 GLY B CA 1
ATOM 2819 C C . GLY B 1 160 ? -5.062 4.66 12.773 1 60.78 160 GLY B C 1
ATOM 2820 O O . GLY B 1 160 ? -5.855 5.598 12.891 1 60.78 160 GLY B O 1
ATOM 2821 N N . SER B 1 161 ? -5.598 3.289 12.562 1 49.69 161 SER B N 1
ATOM 2822 C CA . SER B 1 161 ? -6.992 2.883 12.711 1 49.69 161 SER B CA 1
ATOM 2823 C C . SER B 1 161 ? -7.434 2.924 14.164 1 49.69 161 SER B C 1
ATOM 2825 O O . SER B 1 161 ? -6.648 2.619 15.062 1 49.69 161 SER B O 1
ATOM 2827 N N . ILE B 1 162 ? -8.18 3.764 14.703 1 41.38 162 ILE B N 1
ATOM 2828 C CA . ILE B 1 162 ? -8.852 3.422 15.961 1 41.38 162 ILE B CA 1
ATOM 2829 C C . ILE B 1 162 ? -9.336 1.974 15.906 1 41.38 162 ILE B C 1
ATOM 2831 O O . ILE B 1 162 ? -9.344 1.279 16.922 1 41.38 162 ILE B O 1
ATOM 2835 N N . GLY B 1 163 ? -10.039 1.458 14.984 1 40.5 163 GLY B N 1
ATOM 2836 C CA . GLY B 1 163 ? -10.656 0.144 14.891 1 40.5 163 GLY B CA 1
ATOM 2837 C C . GLY B 1 163 ? -9.68 -0.95 14.508 1 40.5 163 GLY B C 1
ATOM 2838 O O . GLY B 1 163 ? -10.07 -1.973 13.945 1 40.5 163 GLY B O 1
ATOM 2839 N N . SER B 1 164 ? -8.609 -0.733 14.344 1 40.72 164 SER B N 1
ATOM 2840 C CA . SER B 1 164 ? -7.617 -1.647 13.789 1 40.72 164 SER B CA 1
ATOM 2841 C C . SER B 1 164 ? -7.633 -2.986 14.516 1 40.72 164 SER B C 1
ATOM 2843 O O . SER B 1 164 ? -6.93 -3.92 14.125 1 40.72 164 SER B O 1
ATOM 2845 N N . ARG B 1 165 ? -8.148 -2.998 15.719 1 41.19 165 ARG B N 1
ATOM 2846 C CA . ARG B 1 165 ? -7.855 -4.227 16.453 1 41.19 165 ARG B CA 1
ATOM 2847 C C . ARG B 1 165 ? -8.523 -5.43 15.789 1 41.19 165 ARG B C 1
ATOM 2849 O O . ARG B 1 165 ? -8.172 -6.574 16.078 1 41.19 165 ARG B O 1
ATOM 2856 N N . ARG B 1 166 ? -9.891 -5.258 15.375 1 44.09 166 ARG B N 1
ATOM 2857 C CA . ARG B 1 166 ? -10.367 -6.527 14.836 1 44.09 166 ARG B CA 1
ATOM 2858 C C . ARG B 1 166 ? -10.492 -6.461 13.32 1 44.09 166 ARG B C 1
ATOM 2860 O O . ARG B 1 166 ? -11.422 -5.852 12.789 1 44.09 166 ARG B O 1
ATOM 2867 N N . PRO B 1 167 ? -9.398 -6.723 12.75 1 4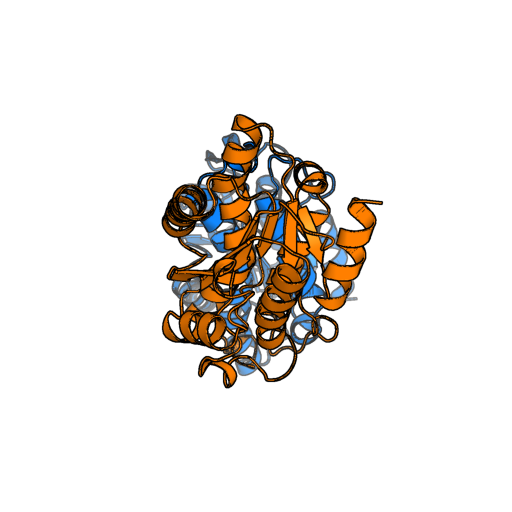6.66 167 PRO B N 1
ATOM 2868 C CA . PRO B 1 167 ? -9.469 -6.809 11.289 1 46.66 167 PRO B CA 1
ATOM 2869 C C . PRO B 1 167 ? -10.648 -7.652 10.797 1 46.66 167 PRO B C 1
ATOM 2871 O O . PRO B 1 167 ? -10.883 -8.75 11.32 1 46.66 167 PRO B O 1
ATOM 2874 N N . ARG B 1 168 ? -11.789 -7.066 10.375 1 57.22 168 ARG B N 1
ATOM 2875 C CA . ARG B 1 168 ? -12.828 -7.824 9.68 1 57.22 168 ARG B CA 1
ATOM 2876 C C . ARG B 1 168 ? -12.469 -8.016 8.211 1 57.22 168 ARG B C 1
ATOM 2878 O O . ARG B 1 168 ? -11.789 -7.176 7.613 1 57.22 168 ARG B O 1
ATOM 2885 N N . ALA B 1 169 ? -12.672 -9.18 7.715 1 59.5 169 ALA B N 1
ATOM 2886 C CA . ALA B 1 169 ? -12.5 -9.5 6.301 1 59.5 169 ALA B CA 1
ATOM 2887 C C . ALA B 1 169 ? -12.953 -8.336 5.418 1 59.5 169 ALA B C 1
ATOM 2889 O O . ALA B 1 169 ? -12.367 -8.086 4.363 1 59.5 169 ALA B O 1
ATOM 2890 N N . SER B 1 170 ? -13.797 -7.457 5.988 1 65.75 170 SER B N 1
ATOM 2891 C CA . SER B 1 170 ? -14.453 -6.398 5.227 1 65.75 170 SER B CA 1
ATOM 2892 C C . SER B 1 170 ? -13.578 -5.152 5.152 1 65.75 170 SER B C 1
ATOM 2894 O O . SER B 1 170 ? -13.875 -4.219 4.402 1 65.75 170 SER B O 1
ATOM 2896 N N . THR B 1 171 ? -12.398 -5.234 5.73 1 78.25 171 THR B N 1
ATOM 2897 C CA . THR B 1 171 ? -11.539 -4.059 5.688 1 78.25 171 THR B CA 1
ATOM 2898 C C . THR B 1 171 ? -10.078 -4.461 5.547 1 78.25 171 THR B C 1
ATOM 2900 O O . THR B 1 171 ? -9.188 -3.797 6.094 1 78.25 171 THR B O 1
ATOM 2903 N N . ILE B 1 172 ? -9.859 -5.449 4.824 1 80.31 172 ILE B N 1
ATOM 2904 C CA . ILE B 1 172 ? -8.547 -6.078 4.812 1 80.31 172 ILE B CA 1
ATOM 2905 C C . ILE B 1 172 ? -7.527 -5.133 4.18 1 80.31 172 ILE B C 1
ATOM 2907 O O . ILE B 1 172 ? -6.398 -5.012 4.664 1 80.31 172 ILE B O 1
ATOM 2911 N N . TRP B 1 173 ? -7.965 -4.496 3.164 1 86.75 173 TRP B N 1
ATOM 2912 C CA . TRP B 1 173 ? -7 -3.65 2.471 1 86.75 173 TRP B CA 1
ATOM 2913 C C . TRP B 1 173 ? -6.77 -2.35 3.232 1 86.75 173 TRP B C 1
ATOM 2915 O O . TRP B 1 173 ? -5.664 -1.803 3.217 1 86.75 173 TRP B O 1
ATOM 2925 N N . TYR B 1 174 ? -7.754 -1.879 3.902 1 83.81 174 TYR B N 1
ATOM 2926 C CA . TYR B 1 174 ? -7.566 -0.763 4.824 1 83.81 174 TYR B CA 1
ATOM 2927 C C . TYR B 1 174 ? -6.574 -1.123 5.922 1 83.81 174 TYR B C 1
ATOM 2929 O O . TYR B 1 174 ? -5.637 -0.368 6.195 1 83.81 174 TYR B O 1
ATOM 2937 N N . THR B 1 175 ? -6.809 -2.295 6.461 1 80.19 175 THR B N 1
ATOM 2938 C CA . THR B 1 175 ? -5.938 -2.775 7.523 1 80.19 175 THR B CA 1
ATOM 2939 C C . THR B 1 175 ? -4.508 -2.953 7.016 1 80.19 175 THR B C 1
ATOM 2941 O O . THR B 1 175 ? -3.549 -2.643 7.723 1 80.19 175 THR B O 1
ATOM 2944 N N . ALA B 1 176 ? -4.391 -3.422 5.852 1 86.12 176 ALA B N 1
ATOM 2945 C CA . ALA B 1 176 ? -3.074 -3.576 5.238 1 86.12 176 ALA B CA 1
ATOM 2946 C C . ALA B 1 176 ? -2.367 -2.23 5.109 1 86.12 176 ALA B C 1
ATOM 2948 O O . ALA B 1 176 ? -1.157 -2.133 5.332 1 86.12 176 ALA B O 1
ATOM 2949 N N . SER B 1 177 ? -3.055 -1.203 4.75 1 87.94 177 SER B N 1
ATOM 2950 C CA . SER B 1 177 ? -2.467 0.126 4.621 1 87.94 177 SER B CA 1
ATOM 2951 C C . SER B 1 177 ? -1.946 0.634 5.961 1 87.94 177 SER B C 1
ATOM 2953 O O . SER B 1 177 ? -0.913 1.304 6.016 1 87.94 177 SER B O 1
ATOM 2955 N N . LYS B 1 178 ? -2.633 0.348 6.938 1 82.12 178 LYS B N 1
ATOM 2956 C CA . LYS B 1 178 ? -2.178 0.727 8.273 1 82.12 178 LYS B CA 1
ATOM 2957 C C . LYS B 1 178 ? -0.906 -0.027 8.648 1 82.12 178 LYS B C 1
ATOM 2959 O O . LYS B 1 178 ? -0.029 0.523 9.32 1 82.12 178 LYS B O 1
ATOM 2964 N N . GLY B 1 179 ? -0.886 -1.283 8.273 1 81.56 179 GLY B N 1
ATOM 2965 C CA . GLY B 1 179 ? 0.342 -2.039 8.469 1 81.56 179 GLY B CA 1
ATOM 2966 C C . GLY B 1 179 ? 1.536 -1.423 7.762 1 81.56 179 GLY B C 1
ATOM 2967 O O . GLY B 1 179 ? 2.648 -1.427 8.297 1 81.56 179 GLY B O 1
ATOM 2968 N N . ALA B 1 180 ? 1.292 -0.98 6.613 1 86.75 180 ALA B N 1
ATOM 2969 C CA . ALA B 1 180 ? 2.342 -0.283 5.879 1 86.75 180 ALA B CA 1
ATOM 2970 C C . ALA B 1 180 ? 2.848 0.929 6.656 1 86.75 180 ALA B C 1
ATOM 2972 O O . ALA B 1 180 ? 4.059 1.124 6.793 1 86.75 180 ALA B O 1
ATOM 2973 N N . LEU B 1 181 ? 1.963 1.706 7.191 1 84.81 181 LEU B N 1
ATOM 2974 C CA . LEU B 1 181 ? 2.312 2.906 7.945 1 84.81 181 LEU B CA 1
ATOM 2975 C C . LEU B 1 181 ? 3.09 2.549 9.203 1 84.81 181 LEU B C 1
ATOM 2977 O O . LEU B 1 181 ? 4.047 3.238 9.562 1 84.81 181 LEU B O 1
ATOM 2981 N N . ASP B 1 182 ? 2.662 1.487 9.797 1 77.88 182 ASP B N 1
ATOM 2982 C CA . ASP B 1 182 ? 3.34 1.039 11.008 1 77.88 182 ASP B CA 1
ATOM 2983 C C . ASP B 1 182 ? 4.789 0.651 10.719 1 77.88 182 ASP B C 1
ATOM 2985 O O . ASP B 1 182 ? 5.676 0.884 11.539 1 77.88 182 ASP B O 1
ATOM 2989 N N . THR B 1 183 ? 4.98 0.115 9.648 1 78.12 183 THR B N 1
ATOM 2990 C CA . THR B 1 183 ? 6.324 -0.305 9.266 1 78.12 183 THR B CA 1
ATOM 2991 C C . THR B 1 183 ? 7.227 0.905 9.039 1 78.12 183 THR B C 1
ATOM 2993 O O . THR B 1 183 ? 8.398 0.888 9.414 1 78.12 183 THR B O 1
ATOM 2996 N N . VAL B 1 184 ? 6.746 1.928 8.492 1 78.06 184 VAL B N 1
ATOM 2997 C CA . VAL B 1 184 ? 7.52 3.139 8.242 1 78.06 184 VAL B CA 1
ATOM 2998 C C . VAL B 1 184 ? 7.883 3.803 9.57 1 78.06 184 VAL B C 1
ATOM 3000 O O . VAL B 1 184 ? 8.984 4.324 9.727 1 78.06 184 VAL B O 1
ATOM 3003 N N . ARG B 1 185 ? 7.039 3.752 10.414 1 70.06 185 ARG B N 1
ATOM 3004 C CA . ARG B 1 185 ? 7.273 4.34 11.727 1 70.06 185 ARG B CA 1
ATOM 3005 C C . ARG B 1 185 ? 8.477 3.697 12.414 1 70.06 185 ARG B C 1
ATOM 3007 O O . ARG B 1 185 ? 9.258 4.383 13.078 1 70.06 185 ARG B O 1
ATOM 3014 N N . ALA B 1 186 ? 8.508 2.438 12.242 1 60.88 186 ALA B N 1
ATOM 3015 C CA . ALA B 1 186 ? 9.578 1.687 12.891 1 60.88 186 ALA B CA 1
ATOM 3016 C C . ALA B 1 186 ? 10.938 2.055 12.312 1 60.88 186 ALA B C 1
ATOM 3018 O O . ALA B 1 186 ? 11.969 1.852 12.953 1 60.88 186 ALA B O 1
ATOM 3019 N N . TYR B 1 187 ? 10.977 2.562 11.164 1 56.44 187 TYR B N 1
ATOM 3020 C CA . TYR B 1 187 ? 12.242 2.91 10.523 1 56.44 187 TYR B CA 1
ATOM 3021 C C . TYR B 1 187 ? 12.719 4.289 10.969 1 56.44 187 TYR B C 1
ATOM 3023 O O . TYR B 1 187 ? 11.906 5.207 11.133 1 56.44 187 TYR B O 1
ATOM 3031 N N . GLN B 1 188 ? 13.922 4.406 11.516 1 49.47 188 GLN B N 1
ATOM 3032 C CA . GLN B 1 188 ? 14.641 5.492 12.18 1 49.47 188 GLN B CA 1
ATOM 3033 C C . GLN B 1 188 ? 14.547 6.781 11.367 1 49.47 188 GLN B C 1
ATOM 3035 O O . GLN B 1 188 ? 14.461 7.875 11.93 1 49.47 188 GLN B O 1
ATOM 3040 N N . LEU B 1 189 ? 15.016 6.605 10.109 1 49.66 189 LEU B N 1
ATOM 3041 C CA . LEU B 1 189 ? 15.352 7.852 9.43 1 49.66 189 LEU B CA 1
ATOM 3042 C C . LEU B 1 189 ? 14.211 8.859 9.562 1 49.66 189 LEU B C 1
ATOM 3044 O O . LEU B 1 189 ? 14.445 10.07 9.555 1 49.66 189 LEU B O 1
ATOM 3048 N N . LEU B 1 190 ? 13.047 8.242 9.578 1 51.19 190 LEU B N 1
ATOM 3049 C CA . LEU B 1 190 ? 11.938 9.172 9.719 1 51.19 190 LEU B CA 1
ATOM 3050 C C . LEU B 1 190 ? 11.43 9.195 11.156 1 51.19 190 LEU B C 1
ATOM 3052 O O . LEU B 1 190 ? 10.461 9.898 11.469 1 51.19 190 LEU B O 1
ATOM 3056 N N . SER B 1 191 ? 12.031 8.383 11.852 1 50.19 191 SER B N 1
ATOM 3057 C CA . SER B 1 191 ? 11.609 8.203 13.234 1 50.19 191 SER B CA 1
ATOM 3058 C C . SER B 1 191 ? 11.625 9.531 13.992 1 50.19 191 SER B C 1
ATOM 3060 O O . SER B 1 191 ? 10.797 9.75 14.875 1 50.19 191 SER B O 1
ATOM 3062 N N . PHE B 1 192 ? 12.703 10.211 13.586 1 50.5 192 PHE B N 1
ATOM 3063 C CA . PHE B 1 192 ? 12.695 11.453 14.352 1 50.5 192 PHE B CA 1
ATOM 3064 C C . PHE B 1 192 ? 11.586 12.375 13.867 1 50.5 192 PHE B C 1
ATOM 3066 O O . PHE B 1 192 ? 11.148 13.266 14.609 1 50.5 192 PHE B O 1
ATOM 3073 N N . LEU B 1 193 ? 11.133 11.977 12.609 1 57.84 193 LEU B N 1
ATOM 3074 C CA . LEU B 1 193 ? 10.234 12.93 11.984 1 57.84 193 LEU B CA 1
ATOM 3075 C C . LEU B 1 193 ? 8.805 12.406 11.969 1 57.84 193 LEU B C 1
ATOM 3077 O O . LEU B 1 193 ? 7.848 13.188 12.031 1 57.84 193 LEU B O 1
ATOM 3081 N N . VAL B 1 194 ? 8.75 11.07 12.07 1 56.5 194 VAL B N 1
ATOM 3082 C CA . VAL B 1 194 ? 7.426 10.5 11.844 1 56.5 194 VAL B CA 1
ATOM 3083 C C . VAL B 1 194 ? 6.949 9.781 13.102 1 56.5 194 VAL B C 1
ATOM 3085 O O . VAL B 1 194 ? 7.668 8.945 13.656 1 56.5 194 VAL B O 1
ATOM 3088 N N . ARG B 1 195 ? 5.93 10.312 13.703 1 63.31 195 ARG B N 1
ATOM 3089 C CA . ARG B 1 195 ? 5.27 9.633 14.812 1 63.31 195 ARG B CA 1
ATOM 3090 C C . ARG B 1 195 ? 3.914 9.078 14.383 1 63.31 195 ARG B C 1
ATOM 3092 O O . ARG B 1 195 ? 3.316 9.562 13.422 1 63.31 195 ARG B O 1
ATOM 3099 N N . SER B 1 196 ? 3.658 7.82 14.625 1 56.75 196 SER B N 1
ATOM 3100 C CA . SER B 1 196 ? 2.336 7.254 14.383 1 56.75 196 SER B CA 1
ATOM 3101 C C . SER B 1 196 ? 1.482 7.277 15.641 1 56.75 196 SER B C 1
ATOM 3103 O O . SER B 1 196 ? 1.955 6.922 16.719 1 56.75 196 SER B O 1
ATOM 3105 N N . LEU B 1 197 ? 0.378 7.953 15.578 1 53.97 197 LEU B N 1
ATOM 3106 C CA . LEU B 1 197 ? -0.527 7.969 16.719 1 53.97 197 LEU B CA 1
ATOM 3107 C C . LEU B 1 197 ? -1.799 7.184 16.422 1 53.97 197 LEU B C 1
ATOM 3109 O O . LEU B 1 197 ? -2.393 7.344 15.352 1 53.97 197 LEU B O 1
ATOM 3113 N N . SER B 1 198 ? -1.941 5.973 17.016 1 48.22 198 SER B N 1
ATOM 3114 C CA . SER B 1 198 ? -3.127 5.141 16.828 1 48.22 198 SER B CA 1
ATOM 3115 C C . SER B 1 198 ? -4.398 5.91 17.172 1 48.22 198 SER B C 1
ATOM 3117 O O . SER B 1 198 ? -5.469 5.617 16.625 1 48.22 198 SER B O 1
ATOM 3119 N N . SER B 1 199 ? -4.445 6.629 18.266 1 46.22 199 SER B N 1
ATOM 3120 C CA . SER B 1 199 ? -5.668 7.301 18.688 1 46.22 199 SER B CA 1
ATOM 3121 C C . SER B 1 199 ? -5.449 8.805 18.844 1 46.22 199 SER B C 1
ATOM 3123 O O . SER B 1 199 ? -4.414 9.234 19.344 1 46.22 199 SER B O 1
ATOM 3125 N N . PRO B 1 200 ? -6.336 9.555 18.094 1 46.78 200 PRO B N 1
ATOM 3126 C CA . PRO B 1 200 ? -6.277 11.008 18.266 1 46.78 200 PRO B CA 1
ATOM 3127 C C . PRO B 1 200 ? -6.043 11.422 19.719 1 46.78 200 PRO B C 1
ATOM 3129 O O . PRO B 1 200 ? -5.426 12.453 19.984 1 46.78 200 PRO B O 1
ATOM 3132 N N . THR B 1 201 ? -6.715 10.719 20.516 1 43.62 201 THR B N 1
ATOM 3133 C CA . THR B 1 201 ? -6.641 11.094 21.922 1 43.62 201 THR B CA 1
ATOM 3134 C C . THR B 1 201 ? -5.195 11.094 22.406 1 43.62 201 THR B C 1
ATOM 3136 O O . THR B 1 201 ? -4.789 11.984 23.172 1 43.62 201 THR B O 1
ATOM 3139 N N . VAL B 1 202 ? -4.5 10.156 21.938 1 41.34 202 VAL B N 1
ATOM 3140 C CA . VAL B 1 202 ? -3.133 10.008 22.422 1 41.34 202 VAL B CA 1
ATOM 3141 C C . VAL B 1 202 ? -2.246 11.094 21.828 1 41.34 202 VAL B C 1
ATOM 3143 O O . VAL B 1 202 ? -1.268 11.516 22.438 1 41.34 202 VAL B O 1
ATOM 3146 N N . PHE B 1 203 ? -2.586 11.492 20.75 1 46.66 203 PHE B N 1
ATOM 3147 C CA . PHE B 1 203 ? -1.812 12.531 20.078 1 46.66 203 PHE B CA 1
ATOM 3148 C C . PHE B 1 203 ? -1.589 13.727 21 1 46.66 203 PHE B C 1
ATOM 3150 O O . PHE B 1 203 ? -0.459 14.195 21.156 1 46.66 203 PHE B O 1
ATOM 3157 N N . PHE B 1 204 ? -2.723 14.242 21.391 1 45.91 204 PHE B N 1
ATOM 3158 C CA . PHE B 1 204 ? -2.623 15.484 22.141 1 45.91 204 PHE B CA 1
ATOM 3159 C C . PHE B 1 204 ? -1.957 15.258 23.484 1 45.91 204 PHE B C 1
ATOM 3161 O O . PHE B 1 204 ? -1.286 16.141 24.016 1 45.91 204 PHE B O 1
ATOM 3168 N N . GLU B 1 205 ? -2.086 14.055 23.859 1 45.59 205 GLU B N 1
ATOM 3169 C CA . GLU B 1 205 ? -1.408 13.758 25.109 1 45.59 205 GLU B CA 1
ATOM 3170 C C . GLU B 1 205 ? 0.096 13.602 24.906 1 45.59 205 GLU B C 1
ATOM 3172 O O . GLU B 1 205 ? 0.891 14.031 25.75 1 45.59 205 GLU B O 1
ATOM 3177 N N . THR B 1 206 ? 0.467 12.961 23.891 1 42.38 206 THR B N 1
ATOM 3178 C CA . THR B 1 206 ? 1.874 12.672 23.641 1 42.38 206 THR B CA 1
ATOM 3179 C C . THR B 1 206 ? 2.584 13.906 23.094 1 42.38 206 THR B C 1
ATOM 3181 O O . THR B 1 206 ? 3.75 14.148 23.406 1 42.38 206 THR B O 1
ATOM 3184 N N . GLN B 1 207 ? 2.176 14.539 22.125 1 42.59 207 GLN B N 1
ATOM 3185 C CA . GLN B 1 207 ? 2.844 15.773 21.734 1 42.59 207 GLN B CA 1
ATOM 3186 C C . GLN B 1 207 ? 3.061 16.688 22.938 1 42.59 207 GLN B C 1
ATOM 3188 O O . GLN B 1 207 ? 4.012 17.484 22.953 1 42.59 207 GLN B O 1
ATOM 3193 N N . VAL B 1 208 ? 2.152 16.719 23.844 1 39.81 208 VAL B N 1
ATOM 3194 C CA . VAL B 1 208 ? 2.469 17.422 25.078 1 39.81 208 VAL B CA 1
ATOM 3195 C C . VAL B 1 208 ? 3.73 16.844 25.703 1 39.81 208 VAL B C 1
ATOM 3197 O O . VAL B 1 208 ? 4.555 17.562 26.266 1 39.81 208 VAL B O 1
ATOM 3200 N N . VAL B 1 209 ? 3.967 15.602 25.578 1 36.91 209 VAL B N 1
ATOM 3201 C CA . VAL B 1 209 ? 5.16 15.086 26.25 1 36.91 209 VAL B CA 1
ATOM 3202 C C . VAL B 1 209 ? 6.398 15.438 25.422 1 36.91 209 VAL B C 1
ATOM 3204 O O . VAL B 1 209 ? 7.52 15.422 25.938 1 36.91 209 VAL B O 1
ATOM 3207 N N . LEU B 1 210 ? 6.367 15.539 24.172 1 36.53 210 LEU B N 1
ATOM 3208 C CA . LEU B 1 210 ? 7.586 15.914 23.469 1 36.53 210 LEU B CA 1
ATOM 3209 C C . LEU B 1 210 ? 8.07 17.297 23.922 1 36.53 210 LEU B C 1
ATOM 3211 O O . LEU B 1 210 ? 9.242 17.625 23.75 1 36.53 210 LEU B O 1
ATOM 3215 N N . ASP B 1 211 ? 7.27 18.188 24.234 1 33.84 211 ASP B N 1
ATOM 3216 C CA . ASP B 1 211 ? 7.781 19.453 24.75 1 33.84 211 ASP B CA 1
ATOM 3217 C C . ASP B 1 211 ? 8.242 19.312 26.203 1 33.84 211 ASP B C 1
ATOM 3219 O O . ASP B 1 211 ? 8.938 20.188 26.719 1 33.84 211 ASP B O 1
ATOM 3223 N N . GLY B 1 212 ? 7.754 18.266 26.922 1 30.8 212 GLY B N 1
ATOM 3224 C CA . GLY B 1 212 ? 8.383 18.25 28.234 1 30.8 212 GLY B CA 1
ATOM 3225 C C . GLY B 1 212 ? 9.703 17.5 28.25 1 30.8 212 GLY B C 1
ATOM 3226 O O . GLY B 1 212 ? 9.969 16.672 27.375 1 30.8 212 GLY B O 1
#

pLDDT: mean 78.86, std 20.02, range [30.8, 98.44]

Secondary structure (DSSP, 8-state):
--TTTT-EEEEETTTTTTSGGGTTS-SSSSHHHHHHHHHHHHHTT-EEEEEES-HHHHHHHHHHS-HHHHTTEEEEE--TT-HHHHHHHHHHHHHHHSS---EEEE-------S--GGG--HHHHHHHHHHHTHHHHHIIIIIHHHHHHHT---EEEEE--SSTTS--GGGHHHHHHHHHHHHHHHSGGGTTTEEEESSHHHHHHHHHHHH-/--TTTT-EEEEETTTTTTSGGGTTS-SSSSHHHHHHHHHHHHHTT-EEEEEES-HHHHHHHHHHS-HHHHTTEEEEE--TT-HHHHHHHHHHHHHHHSS---EEEE-------S--GGG--HHHHHHHHHHHTHHHHHIIIIIHHHHHHHT---EEEEE--SSTTS--GGGHHHHHHHHHHHHHHHSGGGTTTEEEESSHHHHHHHHHHHH-

Foldseek 3Di:
DALQAPAEEEQELCLLLDDPCCVQPPPDWANVLRLVLLQNNLVRHYQYEYEYQDPVSQVVSLVPDPPVRSLSYHYAHDFLLDLVSVVVSQVVCCVSVVDGHQEYELRFAAFGGQDQLVPGDPVSLVVRCSRQPNSVVSCVVPRVVVCVVVVGNHAYEYAATLPLPDDDSRGPSNNVSSVVVVVVCVDPVCVSHYHYDPHSVVVVVVVSVVVD/DALQAPAEEEQELCLLLDDPCCVQPPPDWANVLRLVLLQNNLVRHYQYEYEYQDPVSLVVSLVVDDPVRSLSYHYAHDFLLDLVSVVVSQVVCCVSVVDGHQEYELRWAAFGGQDQLVPGDPVSLVVRCSRQPNSVVSCVVPRVVVCVVVVGNHAYEYAATLPLPDDDSRGPSNNVSSVVVVVVCVDPVCVSHYHYDPHSVVVVVVVSVVVD

InterPro domains:
  IPR002347 Short-chain dehydrogenase/reductase SDR [PF00106] (36-182)
  IPR002347 Short-chain dehydrogenase/reductase SDR [PR00081] (8-25)
  IPR002347 Short-chain dehydrogenase/reductase SDR [PR00081] (99-110)
  IPR002347 Short-chain dehydrogenase/reductase SDR [PR00081] (148-164)
  IPR002347 Short-chain dehydrogenase/reductase SDR [PR00081] (174-193)
  IPR036291 NAD(P)-binding domain superfamily [SSF51735] (1-183)

Solvent-accessible surface area (backbone atoms only — not comparable to full-atom values): 21580 Å² total; per-residue (Å²): 132,37,94,30,55,86,40,30,32,37,32,30,25,31,9,47,60,65,44,79,58,51,78,53,36,69,85,81,54,62,40,67,42,24,37,51,49,52,53,50,41,39,71,22,40,20,33,38,38,26,32,15,66,45,52,70,16,25,51,49,44,51,69,69,41,56,77,89,45,34,81,38,48,43,70,41,74,33,49,71,63,38,68,64,40,54,56,51,48,52,52,47,35,34,72,75,68,71,39,75,64,37,32,38,36,44,45,37,71,45,57,53,62,80,29,58,64,47,66,55,53,68,69,46,57,52,42,23,45,38,41,51,43,39,33,58,53,43,43,40,42,60,50,45,57,52,24,61,78,64,70,45,85,45,39,32,33,37,54,46,58,66,61,58,82,65,76,43,60,33,37,45,64,40,49,14,42,45,28,18,52,53,42,45,40,72,36,59,84,41,36,79,29,32,46,70,31,50,40,72,73,48,40,65,56,46,60,53,47,71,76,97,132,36,93,30,56,87,40,30,30,37,33,31,24,30,9,47,60,67,44,80,58,49,76,52,34,70,82,81,56,62,41,66,42,24,37,50,49,51,54,51,42,39,72,22,40,20,33,36,38,26,33,15,67,45,52,70,17,25,51,48,46,50,68,69,42,56,77,89,46,34,82,38,48,43,74,41,72,34,50,71,62,38,67,65,41,56,55,51,48,54,51,47,34,35,72,74,67,71,39,76,63,37,32,37,35,45,46,36,70,46,55,54,63,79,29,57,66,47,64,56,52,68,68,47,57,53,43,25,44,37,41,51,42,38,34,57,52,44,42,40,43,58,48,44,55,52,24,62,77,64,70,45,87,43,38,32,34,38,55,45,57,66,63,58,81,65,74,43,59,33,36,46,65,40,48,14,41,44,27,17,53,54,41,44,39,71,35,59,85,40,36,78,29,32,46,70,32,48,41,70,71,50,40,64,55,45,59,54,48,71,75,97

Sequence (424 aa):
MGRLDGKVMIVTGSGSGFGRGREKYHADNAPISCLKIVQKALSEGALVLGIDINQPGNDATLDSLPTTLSQNFCPFTGSVSHEQTWRDALQMSREKFSALPDTVVNCAGYVHLGADAHAVPEDDFDRVWQVNVKPLYLTVKVVVPCWIAGKVAGHVINIGSIGSRRPRASTIWYTASKGALDTVRAYQLLSFLVRSLSSPTVFFETQVVLDGMGRLDGKVMIVTGSGSGFGRGREKYHADNAPISCLKIVQKALSEGALVLGIDINQPGNDATLDSLPTTLSQNFCPFTGSVSHEQTWRDALQMSREKFSALPDTVVNCAGYVHLGADAHAVPEDDFDRVWQVNVKPLYLTVKVVVPCWIAGKVAGHVINIGSIGSRRPRASTIWYTASKGALDTVRAYQLLSFLVRSLSSPTVFFETQVVLDG

Radius of gyration: 23.45 Å; Cα contacts (8 Å, |Δi|>4): 846; chains: 2; bounding box: 44×73×51 Å